Protein AF-A0A958NWR3-F1 (afdb_monomer)

Solvent-accessible surface area (backbone atoms only — not comparable to full-atom values): 23600 Å² total; per-residue (Å²): 132,87,83,88,80,84,81,76,83,72,80,76,76,75,81,77,78,68,88,68,76,70,33,17,61,54,52,71,57,28,65,71,40,52,54,27,67,46,51,58,37,53,51,70,41,42,31,50,51,59,50,69,24,76,63,33,73,40,30,45,50,42,24,41,32,89,79,53,22,19,33,85,29,42,40,21,24,54,24,17,45,40,64,42,31,60,53,86,49,77,94,71,66,61,53,59,27,69,35,42,43,94,68,32,70,53,62,70,44,73,84,50,77,84,64,96,60,71,46,79,74,46,61,34,92,55,89,77,64,63,63,69,64,56,43,78,78,87,54,70,58,65,77,40,57,32,93,44,73,69,58,34,57,59,35,37,30,65,78,21,31,75,50,52,43,46,75,40,45,64,47,70,40,36,39,34,32,38,37,33,39,38,37,76,98,48,78,71,31,55,22,46,41,28,39,34,44,37,41,36,39,25,92,43,60,75,36,38,37,41,38,41,26,41,33,20,34,39,51,65,91,47,60,53,73,69,41,14,75,69,67,38,73,43,78,50,29,42,32,43,34,42,40,73,37,71,29,28,20,33,41,36,41,36,34,30,49,79,83,63,61,82,84,61,91,56,51,80,38,67,65,30,46,58,68,62,64,41,93,80,54,43,34,31,33,42,33,43,34,35,15,53,53,50,59,30,42,36,41,30,43,37,37,53,30,99,43,92,91,40,48,53,35,31,41,40,32,41,34,45,31,38,54,41,49,93,69,35,34,36,41,38,38,19,42,38,42,36,34,29,71,43,99,85,71,46,71,35,42,37,41,36,42,23,44,32,43,36,39,46,58,94,52,37,38,43,36,38,37,43,36,38,40,37,34,38,82,47,97,94,41,67,35,55,39,45,31,44,37,38,39,41,34,37,50,82,54,78,40,27,28,42,37,40,36,41,33,42,28,67,14,13,70,86,34,43,67,34,29,24,40,38,41,34,42,39,42,37,32,22,47,37,54,30,32,38,42,36,41,32,42,38,39,38,40,35,24,49,68,89,48,75,48,77,49,43,33,43,37,38,39,38,40,45,25,50

Foldseek 3Di:
DDDDDDDDPPPPPDPPPPPDQAFAAAQACLLVQLLFPCLQWPQLQAAAPLQQGQPLSPSCQQQVPQPHHNSVALSNRSNLLEAAAQDDDVVSVRDYHFDANVPAPLVVCVVDDQDPDADATHGDPDNCPPVVSRDDDPDCRHVHHDPDPVSSRSRHHCSISLNVQLVPQKDKWKKWKWKWWDWPPDDIFTAGAKMKIKMWGHPPSQFKIWIWIKMFGDDRVDHDHCNSVVVDIDTAWTWMKGFSGTQRKIKIFAKHDDDFADDDPPCLPLVNLQLVVGSPDIFGWIKMWGRSPDWIKMKIFTAADPDPVHFGKTDMKIKTWTDDSVQSKIKIWIWDWIWGQDPVRDTKIKIKIKIKMWGDDPQKTKIKIKMWIWTGPDVPDILTKIKIKMWIWGCPHRQKTWIWIWMKMCAFSNSAHWIKIKIKTDMWGRHHSFKIKTKIWIWMWGTHPNDIDIMTIIMIMIMGMD

Mean predicted aligned error: 8.45 Å

Sequence (466 aa):
MRLAGAGWFRIVLFPCLLWVAPVFSQPWLANHQAQNCAACHSPSRLNLPAAKRRCTLSCQGCHVNPNGGGLRSRYGVWNQQRWQRSFALDALHHKKAPAPAGKQSYLNAAKGKPKSKPVPLVETDELEPTLSEYNKYSDDAWKSTALNYAEFKTHMSDVDPYHEERAMPIQAGGDFRYFIIAQDGQPTHAWFMGADLGVRVRPTPEMLSLVFESRFLNQPTNTSPLAVFTSEARVRSAYVLVDDLPYNTHVMYGLYRPMFGLYHPDHTALGQVLSGLTQRSVFHAIGIGSAPNVPFLNAHLIFPGPTTSADQSSGFVINLGGRWVTAGISLLISYWSTTTPDALAANLQRKMLSVSIGTEIDRLIFNSELLRFEKEFQPGNFDRGTVWSNRVKYRFWREQYLVLNHAFSNTARNGKAGSSNEFMLGAMGYLLPGTQAELLYVRRYNLVGSTPSTESGIQFQTHIYF

Structure (mmCIF, N/CA/C/O backbone):
data_AF-A0A958NWR3-F1
#
_entry.id   AF-A0A958NWR3-F1
#
loop_
_atom_site.group_PDB
_atom_site.id
_atom_site.type_symbol
_atom_site.label_atom_id
_atom_site.label_alt_id
_atom_site.label_comp_id
_atom_site.label_asym_id
_atom_site.label_entity_id
_atom_site.label_seq_id
_atom_site.pdbx_PDB_ins_code
_atom_site.Cartn_x
_atom_site.Cartn_y
_atom_site.Cartn_z
_atom_site.occupancy
_atom_site.B_iso_or_equiv
_atom_site.auth_seq_id
_atom_site.auth_comp_id
_atom_site.auth_asym_id
_atom_site.auth_atom_id
_atom_site.pdbx_PDB_model_num
ATOM 1 N N . MET A 1 1 ? 8.979 -70.261 4.106 1.00 38.44 1 MET A N 1
ATOM 2 C CA . MET A 1 1 ? 9.820 -69.053 3.926 1.00 38.44 1 MET A CA 1
ATOM 3 C C . MET A 1 1 ? 8.925 -67.995 3.278 1.00 38.44 1 MET A C 1
ATOM 5 O O . MET A 1 1 ? 8.516 -68.236 2.158 1.00 38.44 1 MET A O 1
ATOM 9 N N . ARG A 1 2 ? 8.307 -67.012 3.965 1.00 34.12 2 ARG A N 1
ATOM 10 C CA . ARG A 1 2 ? 8.864 -65.818 4.661 1.00 34.12 2 ARG A CA 1
ATOM 11 C C . ARG A 1 2 ? 9.893 -65.113 3.752 1.00 34.12 2 ARG A C 1
ATOM 13 O O . ARG A 1 2 ? 10.891 -65.747 3.458 1.00 34.12 2 ARG A O 1
ATOM 20 N N . LEU A 1 3 ? 9.712 -63.887 3.245 1.00 30.81 3 LEU A N 1
ATOM 21 C CA . LEU A 1 3 ? 9.066 -62.687 3.802 1.00 30.81 3 LEU A CA 1
ATOM 22 C C . LEU A 1 3 ? 8.396 -61.806 2.729 1.00 30.81 3 LEU A C 1
ATOM 24 O O . LEU A 1 3 ? 8.922 -61.617 1.638 1.00 30.81 3 LEU A O 1
ATOM 28 N N . ALA A 1 4 ? 7.265 -61.224 3.125 1.00 38.69 4 ALA A N 1
ATOM 29 C CA . ALA A 1 4 ? 6.618 -60.068 2.520 1.00 38.69 4 ALA A CA 1
ATOM 30 C C . ALA A 1 4 ? 7.361 -58.768 2.884 1.00 38.69 4 ALA A C 1
ATOM 32 O O . ALA A 1 4 ? 7.937 -58.667 3.966 1.00 38.69 4 ALA A O 1
ATOM 33 N N . GLY A 1 5 ? 7.288 -57.760 2.012 1.00 28.69 5 GLY A N 1
ATOM 34 C CA . GLY A 1 5 ? 7.865 -56.434 2.239 1.00 28.69 5 GLY A CA 1
ATOM 35 C C . GLY A 1 5 ? 7.228 -55.373 1.346 1.00 28.69 5 GLY A C 1
ATOM 36 O O . GLY A 1 5 ? 7.899 -54.775 0.514 1.00 28.69 5 GLY A O 1
ATOM 37 N N . ALA A 1 6 ? 5.917 -55.162 1.488 1.00 35.53 6 ALA A N 1
ATOM 38 C CA . ALA A 1 6 ? 5.233 -54.011 0.909 1.00 35.53 6 ALA A CA 1
ATOM 39 C C . ALA A 1 6 ? 5.612 -52.759 1.717 1.00 35.53 6 ALA A C 1
ATOM 41 O O . ALA A 1 6 ? 5.149 -52.568 2.842 1.00 35.53 6 ALA A O 1
ATOM 42 N N . GLY A 1 7 ? 6.483 -51.923 1.153 1.00 29.02 7 GLY A N 1
ATOM 43 C CA . GLY A 1 7 ? 6.840 -50.619 1.705 1.00 29.02 7 GLY A CA 1
ATOM 44 C C . GLY A 1 7 ? 5.692 -49.629 1.533 1.00 29.02 7 GLY A C 1
ATOM 45 O O . GLY A 1 7 ? 5.569 -48.976 0.502 1.00 29.02 7 GLY A O 1
ATOM 46 N N . TRP A 1 8 ? 4.845 -49.520 2.552 1.00 30.33 8 TRP A N 1
ATOM 47 C CA . TRP A 1 8 ? 3.879 -48.437 2.683 1.00 30.33 8 TRP A CA 1
ATOM 48 C C . TRP A 1 8 ? 4.630 -47.156 3.060 1.00 30.33 8 TRP A C 1
ATOM 50 O O . TRP A 1 8 ? 4.983 -46.957 4.222 1.00 30.33 8 TRP A O 1
ATOM 60 N N . PHE A 1 9 ? 4.850 -46.265 2.093 1.00 29.66 9 PHE A N 1
ATOM 61 C CA . PHE A 1 9 ? 5.202 -44.871 2.365 1.00 29.66 9 PHE A CA 1
ATOM 62 C C . PHE A 1 9 ? 3.987 -44.176 2.996 1.00 29.66 9 PHE A C 1
ATOM 64 O O . PHE A 1 9 ? 3.163 -43.559 2.324 1.00 29.66 9 PHE A O 1
ATOM 71 N N . ARG A 1 10 ? 3.847 -44.300 4.318 1.00 30.84 10 ARG A N 1
ATOM 72 C CA . ARG A 1 10 ? 2.996 -43.405 5.102 1.00 30.84 10 ARG A CA 1
ATOM 73 C C . ARG A 1 10 ? 3.740 -42.084 5.241 1.00 30.84 10 ARG A C 1
ATOM 75 O O . ARG A 1 10 ? 4.597 -41.937 6.107 1.00 30.84 10 ARG A O 1
ATOM 82 N N . ILE A 1 11 ? 3.401 -41.126 4.383 1.00 34.62 11 ILE A N 1
ATOM 83 C CA . ILE A 1 11 ? 3.633 -39.708 4.658 1.00 34.62 11 ILE A CA 1
ATOM 84 C C . ILE A 1 11 ? 2.812 -39.393 5.908 1.00 34.62 11 ILE A C 1
ATOM 86 O O . ILE A 1 11 ? 1.599 -39.201 5.850 1.00 34.62 11 ILE A O 1
ATOM 90 N N . VAL A 1 12 ? 3.470 -39.413 7.063 1.00 30.55 12 VAL A N 1
ATOM 91 C CA . VAL A 1 12 ? 2.935 -38.834 8.291 1.00 30.55 12 VAL A CA 1
ATOM 92 C C . VAL A 1 12 ? 3.019 -37.323 8.100 1.00 30.55 12 VAL A C 1
ATOM 94 O O . VAL A 1 12 ? 4.023 -36.687 8.410 1.00 30.55 12 VAL A O 1
ATOM 97 N N . LEU A 1 13 ? 1.967 -36.761 7.505 1.00 29.70 13 LEU A N 1
ATOM 98 C CA . LEU A 1 13 ? 1.658 -35.341 7.582 1.00 29.70 13 LEU A CA 1
ATOM 99 C C . LEU A 1 13 ? 1.435 -35.026 9.060 1.00 29.70 13 LEU A C 1
ATOM 101 O O . LEU A 1 13 ? 0.413 -35.379 9.643 1.00 29.70 13 LEU A O 1
ATOM 105 N N . PHE A 1 14 ? 2.452 -34.430 9.668 1.00 30.41 14 PHE A N 1
ATOM 106 C CA . PHE A 1 14 ? 2.415 -33.886 11.015 1.00 30.41 14 PHE A CA 1
ATOM 107 C C . PHE A 1 14 ? 1.238 -32.900 11.112 1.00 30.41 14 PHE A C 1
ATOM 109 O O . PHE A 1 14 ? 1.262 -31.874 10.425 1.00 30.41 14 PHE A O 1
ATOM 116 N N . PRO A 1 15 ? 0.213 -33.143 11.948 1.00 35.31 15 PRO A N 1
ATOM 117 C CA . PRO A 1 15 ? -0.761 -32.123 12.264 1.00 35.31 15 PRO A CA 1
ATOM 118 C C . PRO A 1 15 ? -0.140 -31.266 13.366 1.00 35.31 15 PRO A C 1
ATOM 120 O O . PRO A 1 15 ? -0.477 -31.388 14.541 1.00 35.31 15 PRO A O 1
ATOM 123 N N . CYS A 1 16 ? 0.783 -30.377 12.995 1.00 30.05 16 CYS A N 1
ATOM 124 C CA . CYS A 1 16 ? 1.008 -29.179 13.795 1.00 30.05 16 CYS A CA 1
ATOM 125 C C . CYS A 1 16 ? -0.217 -28.281 13.600 1.00 30.05 16 CYS A C 1
ATOM 127 O O . CYS A 1 16 ? -0.194 -27.308 12.850 1.00 30.05 16 CYS A O 1
ATOM 129 N N . LEU A 1 17 ? -1.298 -28.653 14.289 1.00 30.58 17 LEU A N 1
ATOM 130 C CA . LEU A 1 17 ? -2.378 -27.781 14.731 1.00 30.58 17 LEU A CA 1
ATOM 131 C C . LEU A 1 17 ? -1.769 -26.728 15.666 1.00 30.58 17 LEU A C 1
ATOM 133 O O . LEU A 1 17 ? -1.988 -26.722 16.875 1.00 30.58 17 LEU A O 1
ATOM 137 N N . LEU A 1 18 ? -0.954 -25.841 15.099 1.00 29.98 18 LEU A N 1
ATOM 138 C CA . LEU A 1 18 ? -0.707 -24.550 15.699 1.00 29.98 18 LEU A CA 1
ATOM 139 C C . LEU A 1 18 ? -2.024 -23.795 15.564 1.00 29.98 18 LEU A C 1
ATOM 141 O O . LEU A 1 18 ? -2.471 -23.472 14.464 1.00 29.98 18 LEU A O 1
ATOM 145 N N . TRP A 1 19 ? -2.658 -23.560 16.705 1.00 29.94 19 TRP A N 1
ATOM 146 C CA . TRP A 1 19 ? -3.703 -22.565 16.881 1.00 29.94 19 TRP A CA 1
ATOM 147 C C . TRP A 1 19 ? -3.104 -21.179 16.603 1.00 29.94 19 TRP A C 1
ATOM 149 O O . TRP A 1 19 ? -2.808 -20.411 17.515 1.00 29.94 19 TRP A O 1
ATOM 159 N N . VAL A 1 20 ? -2.849 -20.876 15.332 1.00 29.12 20 VAL A N 1
ATOM 160 C CA . VAL A 1 20 ? -2.455 -19.542 14.888 1.00 29.12 20 VAL A CA 1
ATOM 161 C C . VAL A 1 20 ? -3.750 -18.832 14.538 1.00 29.12 20 VAL A C 1
ATOM 163 O O . VAL A 1 20 ? -4.404 -19.154 13.547 1.00 29.12 20 VAL A O 1
ATOM 166 N N . ALA A 1 21 ? -4.175 -17.919 15.410 1.00 31.14 21 ALA A N 1
ATOM 167 C CA . ALA A 1 21 ? -5.305 -17.052 15.120 1.00 31.14 21 ALA A CA 1
ATOM 168 C C . ALA A 1 21 ? -5.031 -16.313 13.796 1.00 31.14 21 ALA A C 1
ATOM 170 O O . ALA A 1 21 ? -3.956 -15.731 13.653 1.00 31.14 21 ALA A O 1
ATOM 171 N N . PRO A 1 22 ? -5.966 -16.317 12.834 1.00 31.69 22 PRO A N 1
ATOM 172 C CA . PRO A 1 22 ? -5.733 -15.678 11.555 1.00 31.69 22 PRO A CA 1
ATOM 173 C C . PRO A 1 22 ? -5.806 -14.142 11.661 1.00 31.69 22 PRO A C 1
ATOM 175 O O . PRO A 1 22 ? -6.848 -13.609 12.064 1.00 31.69 22 PRO A O 1
ATOM 178 N N . VAL A 1 23 ? -4.747 -13.403 11.289 1.00 32.88 23 VAL A N 1
ATOM 179 C CA . VAL A 1 23 ? -4.708 -11.924 11.370 1.00 32.88 23 VAL A CA 1
ATOM 180 C C . VAL A 1 23 ? -4.111 -11.195 10.122 1.00 32.88 23 VAL A C 1
ATOM 182 O O . VAL A 1 23 ? -2.908 -11.151 9.999 1.00 32.88 23 VAL A O 1
ATOM 185 N N . PHE A 1 24 ? -4.933 -10.555 9.245 1.00 43.50 24 PHE A N 1
ATOM 186 C CA . PHE A 1 24 ? -4.666 -10.198 7.809 1.00 43.50 24 PHE A CA 1
ATOM 187 C C . PHE A 1 24 ? -5.297 -8.881 7.121 1.00 43.50 24 PHE A C 1
ATOM 189 O O . PHE A 1 24 ? -6.490 -8.717 7.192 1.00 43.50 24 PHE A O 1
ATOM 196 N N . SER A 1 25 ? -4.640 -7.889 6.435 1.00 29.73 25 SER A N 1
ATOM 197 C CA . SER A 1 25 ? -5.145 -6.629 5.798 1.00 29.73 25 SER A CA 1
ATOM 198 C C . SER A 1 25 ? -4.385 -6.244 4.518 1.00 29.73 25 SER A C 1
ATOM 200 O O . SER A 1 25 ? -3.211 -6.563 4.329 1.00 29.73 25 SER A O 1
ATOM 202 N N . GLN A 1 26 ? -5.053 -5.431 3.688 1.00 32.38 26 GLN A N 1
ATOM 203 C CA . GLN A 1 26 ? -4.567 -4.934 2.402 1.00 32.38 26 GLN A CA 1
ATOM 204 C C . GLN A 1 26 ? -4.807 -3.438 2.192 1.00 32.38 26 GLN A C 1
ATOM 206 O O . GLN A 1 26 ? -5.756 -2.883 2.745 1.00 32.38 26 GLN A O 1
ATOM 211 N N . PRO A 1 27 ? -4.022 -2.803 1.307 1.00 32.88 27 PRO A N 1
ATOM 212 C CA . PRO A 1 27 ? -4.033 -1.360 1.156 1.00 32.88 27 PRO A CA 1
ATOM 213 C C . PRO A 1 27 ? -5.322 -0.732 0.587 1.00 32.88 27 PRO A C 1
ATOM 215 O O . PRO A 1 27 ? -5.563 0.452 0.777 1.00 32.88 27 PRO A O 1
ATOM 218 N N . TRP A 1 28 ? -6.186 -1.481 -0.100 1.00 39.97 28 TRP A N 1
ATOM 219 C CA . TRP A 1 28 ? -7.248 -0.873 -0.922 1.00 39.97 28 TRP A CA 1
ATOM 220 C C . TRP A 1 28 ? -8.672 -1.038 -0.388 1.00 39.97 28 TRP A C 1
ATOM 222 O O . TRP A 1 28 ? -9.561 -0.328 -0.852 1.00 39.97 28 TRP A O 1
ATOM 232 N N . LEU A 1 29 ? -8.880 -1.883 0.629 1.00 39.09 29 LEU A N 1
ATOM 233 C CA . LEU A 1 29 ? -10.119 -1.847 1.422 1.00 39.09 29 LEU A CA 1
ATOM 234 C C . LEU A 1 29 ? -10.223 -0.588 2.289 1.00 39.09 29 LEU A C 1
ATOM 236 O O . LEU A 1 29 ? -11.296 -0.241 2.762 1.00 39.09 29 LEU A O 1
ATOM 240 N N . ALA A 1 30 ? -9.109 0.132 2.414 1.00 40.75 30 ALA A N 1
ATOM 241 C CA . ALA A 1 30 ? -9.006 1.470 2.955 1.00 40.75 30 ALA A CA 1
ATOM 242 C C . ALA A 1 30 ? -10.119 2.414 2.483 1.00 40.75 30 ALA A C 1
ATOM 244 O O . ALA A 1 30 ? -10.694 3.121 3.302 1.00 40.75 30 ALA A O 1
ATOM 245 N N . ASN A 1 31 ? -10.427 2.467 1.183 1.00 41.03 31 ASN A N 1
ATOM 246 C CA . ASN A 1 31 ? -11.451 3.391 0.691 1.00 41.03 31 ASN A CA 1
ATOM 247 C C . ASN A 1 31 ? -12.845 2.933 1.125 1.00 41.03 31 ASN A C 1
ATOM 249 O O . ASN A 1 31 ? -13.503 3.708 1.804 1.00 41.03 31 ASN A O 1
ATOM 253 N N . HIS A 1 32 ? -13.179 1.657 0.950 1.00 52.53 32 HIS A N 1
ATOM 254 C CA . HIS A 1 32 ? -14.440 1.093 1.433 1.00 52.53 32 HIS A CA 1
ATOM 255 C C . HIS A 1 32 ? -14.669 1.298 2.937 1.00 52.53 32 HIS A C 1
ATOM 257 O O . HIS A 1 32 ? -15.657 1.880 3.384 1.00 52.53 32 HIS A O 1
ATOM 263 N N . GLN A 1 33 ? -13.705 0.876 3.749 1.00 53.38 33 GLN A N 1
ATOM 264 C CA . GLN A 1 33 ? -13.892 0.795 5.193 1.00 53.38 33 GLN A CA 1
ATOM 265 C C . GLN A 1 33 ? -13.609 2.103 5.923 1.00 53.38 33 GLN A C 1
ATOM 267 O O . GLN A 1 33 ? -14.229 2.331 6.954 1.00 53.38 33 GLN A O 1
ATOM 272 N N . ALA A 1 34 ? -12.795 3.032 5.399 1.00 45.84 34 ALA A N 1
ATOM 273 C CA . ALA A 1 34 ? -12.720 4.357 6.036 1.00 45.84 34 ALA A CA 1
ATOM 274 C C . ALA A 1 34 ? -13.900 5.277 5.740 1.00 45.84 34 ALA A C 1
ATOM 276 O O . ALA A 1 34 ? -13.913 6.387 6.269 1.00 45.84 34 ALA A O 1
ATOM 277 N N . GLN A 1 35 ? -14.891 4.860 4.944 1.00 42.62 35 GLN A N 1
ATOM 278 C CA . GLN A 1 35 ? -16.188 5.542 4.977 1.00 42.62 35 GLN A CA 1
ATOM 279 C C . GLN A 1 35 ? -16.900 5.320 6.320 1.00 42.62 35 GLN A C 1
ATOM 281 O O . GLN A 1 35 ? -17.675 6.166 6.762 1.00 42.62 35 GLN A O 1
ATOM 286 N N . ASN A 1 36 ? -16.558 4.229 7.010 1.00 51.97 36 ASN A N 1
ATOM 287 C CA . ASN A 1 36 ? -17.195 3.788 8.232 1.00 51.97 36 ASN A CA 1
ATOM 288 C C . ASN A 1 36 ? -16.192 3.781 9.398 1.00 51.97 36 ASN A C 1
ATOM 290 O O . ASN A 1 36 ? -15.432 2.835 9.592 1.00 51.97 36 ASN A O 1
ATOM 294 N N . CYS A 1 37 ? -16.213 4.815 10.244 1.00 54.06 37 CYS A N 1
ATOM 295 C CA . CYS A 1 37 ? -15.375 4.844 11.449 1.00 54.06 37 CYS A CA 1
ATOM 296 C C . CYS A 1 37 ? -15.604 3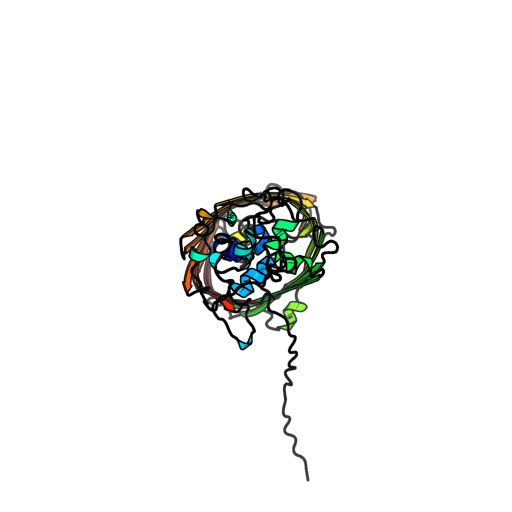.623 12.365 1.00 54.06 37 CYS A C 1
ATOM 298 O O . CYS A 1 37 ? -14.667 3.210 13.045 1.00 54.06 37 CYS A O 1
ATOM 300 N N . ALA A 1 38 ? -16.806 3.028 12.358 1.00 49.84 38 ALA A N 1
ATOM 301 C CA . ALA A 1 38 ? -17.135 1.808 13.101 1.00 49.84 38 ALA A CA 1
ATOM 302 C C . ALA A 1 38 ? -16.629 0.517 12.424 1.00 49.84 38 ALA A C 1
ATOM 304 O O . ALA A 1 38 ? -16.615 -0.542 13.047 1.00 49.84 38 ALA A O 1
ATOM 305 N N . ALA A 1 39 ? -16.170 0.576 11.169 1.00 50.22 39 ALA A N 1
ATOM 306 C CA . ALA A 1 39 ? -15.422 -0.531 10.574 1.00 50.22 39 ALA A CA 1
ATOM 307 C C . ALA A 1 39 ? -14.006 -0.622 11.172 1.00 50.22 39 ALA A C 1
ATOM 309 O O . ALA A 1 39 ? -13.471 -1.714 11.368 1.00 50.22 39 ALA A O 1
ATOM 310 N N . CYS A 1 40 ? -13.432 0.528 11.544 1.00 59.19 40 CYS A N 1
ATOM 311 C CA . CYS A 1 40 ? -12.082 0.631 12.098 1.00 59.19 40 CYS A CA 1
ATOM 312 C C . CYS A 1 40 ? -12.034 0.734 13.634 1.00 59.19 40 CYS A C 1
ATOM 314 O O . CYS A 1 40 ? -10.956 0.616 14.210 1.00 59.19 40 CYS A O 1
ATOM 316 N N . HIS A 1 41 ? -13.155 0.962 14.317 1.00 67.38 41 HIS A N 1
ATOM 317 C CA . HIS A 1 41 ? -13.251 1.095 15.779 1.00 67.38 41 HIS A CA 1
ATOM 318 C C . HIS A 1 41 ? -14.481 0.348 16.303 1.00 67.38 41 HIS A C 1
ATOM 320 O O . HIS A 1 41 ? -15.348 -0.013 15.511 1.00 67.38 41 HIS A O 1
ATOM 326 N N . SER A 1 42 ? -14.597 0.130 17.619 1.00 65.56 42 SER A N 1
ATOM 327 C CA . SER A 1 42 ? -15.910 -0.236 18.166 1.00 65.56 42 SER A CA 1
ATOM 328 C C . SER A 1 42 ? -16.942 0.828 17.749 1.00 65.56 42 SER A C 1
ATOM 330 O O . SER A 1 42 ? -16.617 2.028 17.738 1.00 65.56 42 SER A O 1
ATOM 332 N N . PRO A 1 43 ? -18.158 0.424 17.329 1.00 67.31 43 PRO A N 1
ATOM 333 C CA . PRO A 1 43 ? -19.215 1.381 17.035 1.00 67.31 43 PRO A CA 1
ATOM 334 C C . PRO A 1 43 ? -19.403 2.317 18.230 1.00 67.31 43 PRO A C 1
ATOM 336 O O . PRO A 1 43 ? -19.154 1.930 19.361 1.00 67.31 43 PRO A O 1
ATOM 339 N N . SER A 1 44 ? -19.815 3.562 18.006 1.00 63.53 44 SER A N 1
ATOM 340 C CA . SER A 1 44 ? -20.211 4.458 19.106 1.00 63.53 44 SER A CA 1
ATOM 341 C C . SER A 1 44 ? -19.128 4.880 20.114 1.00 63.53 44 SER A C 1
ATOM 343 O O . SER A 1 44 ? -19.446 5.480 21.144 1.00 63.53 44 SER A O 1
ATOM 345 N N . ARG A 1 45 ? -17.843 4.653 19.814 1.00 72.69 45 ARG A N 1
ATOM 346 C CA . ARG A 1 45 ? -16.735 5.260 20.565 1.00 72.69 45 ARG A CA 1
ATOM 347 C C . ARG A 1 45 ? -16.814 6.789 20.487 1.00 72.69 45 ARG A C 1
ATOM 349 O O . ARG A 1 45 ? -16.841 7.352 19.390 1.00 72.69 45 ARG A O 1
ATOM 356 N N . LEU A 1 46 ? -16.752 7.470 21.634 1.00 74.69 46 LEU A N 1
ATOM 357 C CA . LEU A 1 46 ? -16.619 8.929 21.658 1.00 74.69 46 LEU A CA 1
ATOM 358 C C . LEU A 1 46 ? -15.325 9.379 20.981 1.00 74.69 46 LEU A C 1
ATOM 360 O O . LEU A 1 46 ? -14.281 8.726 21.057 1.00 74.69 46 LEU A O 1
ATOM 364 N N . ASN A 1 47 ? -15.365 10.546 20.347 1.00 72.31 47 ASN A N 1
ATOM 365 C CA . ASN A 1 47 ? -14.151 11.140 19.816 1.00 72.31 47 ASN A CA 1
ATOM 366 C C . ASN A 1 47 ? -13.302 11.716 20.952 1.00 72.31 47 ASN A C 1
ATOM 368 O O . ASN A 1 47 ? -13.812 12.361 21.858 1.00 72.31 47 ASN A O 1
ATOM 372 N N . LEU A 1 48 ? -11.982 11.546 20.890 1.00 76.00 48 LEU A N 1
ATOM 373 C CA . LEU A 1 48 ? -11.078 12.373 21.693 1.00 76.00 48 LEU A CA 1
ATOM 374 C C . LEU A 1 48 ? -11.048 13.809 21.136 1.00 76.00 48 LEU A C 1
ATOM 376 O O . LEU A 1 48 ? -11.435 14.020 19.981 1.00 76.00 48 LEU A O 1
ATOM 380 N N . PRO A 1 49 ? -10.564 14.810 21.896 1.00 76.94 49 PRO A N 1
ATOM 381 C CA . PRO A 1 49 ? -10.236 16.120 21.336 1.00 76.94 49 PRO A CA 1
ATOM 382 C C . PRO A 1 49 ? -9.324 15.972 20.117 1.00 76.94 49 PRO A C 1
ATOM 384 O O . PRO A 1 49 ? -8.496 15.064 20.100 1.00 76.94 49 PRO A O 1
ATOM 387 N N . ALA A 1 50 ? -9.446 16.843 19.109 1.00 73.44 50 ALA A N 1
ATOM 388 C CA . ALA A 1 50 ? -8.752 16.688 17.822 1.00 73.44 50 ALA A CA 1
ATOM 389 C C . ALA A 1 50 ? -7.242 16.417 17.968 1.00 73.44 50 ALA A C 1
ATOM 391 O O . ALA A 1 50 ? -6.724 15.487 17.356 1.00 73.44 50 ALA A O 1
ATOM 392 N N . ALA A 1 51 ? -6.574 17.137 18.875 1.00 76.19 51 ALA A N 1
ATOM 393 C CA . ALA A 1 51 ? -5.155 16.959 19.188 1.00 76.19 51 ALA A CA 1
ATOM 394 C C . ALA A 1 51 ? -4.792 15.580 19.779 1.00 76.19 51 ALA A C 1
ATOM 396 O O . ALA A 1 51 ? -3.624 15.219 19.800 1.00 76.19 51 ALA A O 1
ATOM 397 N N . LYS A 1 52 ? -5.763 14.808 20.271 1.00 76.00 52 LYS A N 1
ATOM 398 C CA . LYS A 1 52 ? -5.588 13.472 20.863 1.00 76.00 52 LYS A CA 1
ATOM 399 C C . LYS A 1 52 ? -6.245 12.363 20.031 1.00 76.00 52 LYS A C 1
ATOM 401 O O . LYS A 1 52 ? -6.194 11.197 20.421 1.00 76.00 52 LYS A O 1
ATOM 406 N N . ARG A 1 53 ? -6.898 12.695 18.910 1.00 71.62 53 ARG A N 1
ATOM 407 C CA . ARG A 1 53 ? -7.497 11.695 18.014 1.00 71.62 53 ARG A CA 1
ATOM 408 C C . ARG A 1 53 ? -6.388 10.931 17.301 1.00 71.62 53 ARG A C 1
ATOM 410 O O . ARG A 1 53 ? -5.453 11.527 16.791 1.00 71.62 53 ARG A O 1
ATOM 417 N N . ARG A 1 54 ? -6.544 9.611 17.233 1.00 62.91 54 ARG A N 1
ATOM 418 C CA . ARG A 1 54 ? -5.630 8.695 16.527 1.00 62.91 54 ARG A CA 1
ATOM 419 C C . ARG A 1 54 ? -6.147 8.243 15.171 1.00 62.91 54 ARG A C 1
ATOM 421 O O . ARG A 1 54 ? -5.439 7.598 14.407 1.00 62.91 54 ARG A O 1
ATOM 428 N N . CYS A 1 55 ? -7.402 8.565 14.871 1.00 57.44 55 CYS A N 1
ATOM 429 C CA . CYS A 1 55 ? -7.962 8.286 13.566 1.00 57.44 55 CYS A CA 1
ATOM 430 C C . CYS A 1 55 ? -7.300 9.242 12.572 1.00 57.44 55 CYS A C 1
ATOM 432 O O . CYS A 1 55 ? -7.587 10.433 12.545 1.00 57.44 55 CYS A O 1
ATOM 434 N N . THR A 1 56 ? -6.363 8.736 11.779 1.00 42.50 56 THR A N 1
ATOM 435 C CA . THR A 1 56 ? -5.722 9.536 10.733 1.00 42.50 56 THR A CA 1
ATOM 436 C C . THR A 1 56 ? -6.713 9.854 9.604 1.00 42.50 56 THR A C 1
ATOM 438 O O . THR A 1 56 ? -6.415 10.703 8.768 1.00 42.50 56 THR A O 1
ATOM 441 N N . LEU A 1 57 ? -7.830 9.102 9.504 1.00 44.56 57 LEU A N 1
ATOM 442 C CA . LEU A 1 57 ? -8.671 8.895 8.303 1.00 44.56 57 LEU A CA 1
ATOM 443 C C . LEU A 1 57 ? -7.880 8.513 7.033 1.00 44.56 57 LEU A C 1
ATOM 445 O O . LEU A 1 57 ? -8.450 8.196 5.990 1.00 44.56 57 LEU A O 1
ATOM 449 N N . SER A 1 58 ? -6.555 8.472 7.131 1.00 39.12 58 SER A N 1
ATOM 450 C CA . SER A 1 58 ? -5.643 7.862 6.201 1.00 39.12 58 SER A CA 1
ATOM 451 C C . SER A 1 58 ? -5.618 6.386 6.547 1.00 39.12 58 SER A C 1
ATOM 453 O O . SER A 1 58 ? -4.756 5.888 7.272 1.00 39.12 58 SER A O 1
ATOM 455 N N . CYS A 1 59 ? -6.559 5.646 5.968 1.00 45.88 59 CYS A N 1
ATOM 456 C CA . CYS A 1 59 ? -6.390 4.207 5.875 1.00 45.88 59 CYS A CA 1
ATOM 457 C C . CYS A 1 59 ? -5.097 3.838 5.142 1.00 45.88 59 CYS A C 1
ATOM 459 O O . CYS A 1 59 ? -4.656 2.705 5.276 1.00 45.88 59 CYS A O 1
ATOM 461 N N . GLN A 1 60 ? -4.430 4.781 4.458 1.00 37.62 60 GLN A N 1
ATOM 462 C CA . GLN A 1 60 ? -3.050 4.561 4.071 1.00 37.62 60 GLN A CA 1
ATOM 463 C C . GLN A 1 60 ? -2.092 4.463 5.256 1.00 37.62 60 GLN A C 1
ATOM 465 O O . GLN A 1 60 ? -1.352 3.496 5.327 1.00 37.62 60 GLN A O 1
ATOM 470 N N . GLY A 1 61 ? -2.164 5.347 6.246 1.00 35.28 61 GLY A N 1
ATOM 471 C CA . GLY A 1 61 ? -1.389 5.222 7.484 1.00 35.28 61 GLY A CA 1
ATOM 472 C C . GLY A 1 61 ? -1.660 3.919 8.248 1.00 35.28 61 GLY A C 1
ATOM 473 O O . GLY A 1 61 ? -0.712 3.249 8.640 1.00 35.28 61 GLY A O 1
ATOM 474 N N . CYS A 1 62 ? -2.934 3.535 8.400 1.00 40.59 62 CYS A N 1
ATOM 475 C CA . CYS A 1 62 ? -3.332 2.381 9.220 1.00 40.59 62 CYS A CA 1
ATOM 476 C C . CYS A 1 62 ? -3.359 1.032 8.473 1.00 40.59 62 CYS A C 1
ATOM 478 O O . CYS A 1 62 ? -3.140 0.011 9.108 1.00 40.59 62 CYS A O 1
ATOM 480 N N . HIS A 1 63 ? -3.599 1.004 7.153 1.00 41.06 63 HIS A N 1
ATOM 481 C CA . HIS A 1 63 ? -3.749 -0.231 6.355 1.00 41.06 63 HIS A CA 1
ATOM 482 C C . HIS A 1 63 ? -2.781 -0.364 5.162 1.00 41.06 63 HIS A C 1
ATOM 484 O O . HIS A 1 63 ? -2.634 -1.467 4.633 1.00 41.06 63 HIS A O 1
ATOM 490 N N . VAL A 1 64 ? -2.134 0.720 4.705 1.00 36.75 64 VAL A N 1
ATOM 491 C CA . VAL A 1 64 ? -1.275 0.722 3.489 1.00 36.75 64 VAL A CA 1
ATOM 492 C C . VAL A 1 64 ? 0.185 0.983 3.806 1.00 36.75 64 VAL A C 1
ATOM 494 O O . VAL A 1 64 ? 1.035 0.601 3.007 1.00 36.75 64 VAL A O 1
ATOM 497 N 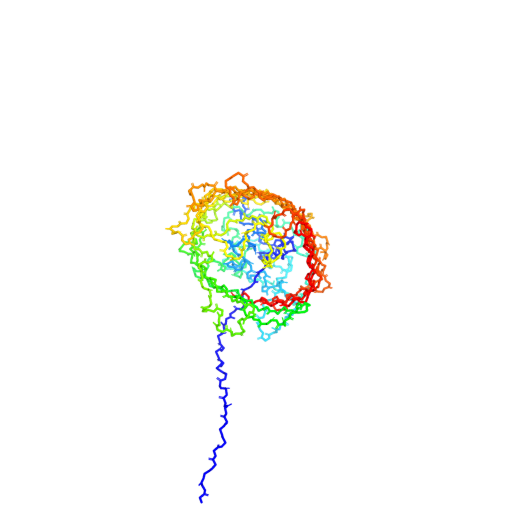N . ASN A 1 65 ? 0.489 1.635 4.930 1.00 37.72 65 ASN A N 1
ATOM 498 C CA . ASN A 1 65 ? 1.826 2.113 5.201 1.00 37.72 65 ASN A CA 1
ATOM 499 C C . ASN A 1 65 ? 2.732 0.881 5.230 1.00 37.72 65 ASN A C 1
ATOM 501 O O . ASN A 1 65 ? 2.550 0.030 6.113 1.00 37.72 65 ASN A O 1
ATOM 505 N N . PRO A 1 66 ? 3.696 0.770 4.293 1.00 34.16 66 PRO A N 1
ATOM 506 C CA . PRO A 1 66 ? 4.633 -0.344 4.276 1.00 34.16 66 PRO A CA 1
ATOM 507 C C . PRO A 1 66 ? 5.415 -0.458 5.591 1.00 34.16 66 PRO A C 1
ATOM 509 O O . PRO A 1 66 ? 6.004 -1.511 5.829 1.00 34.16 66 PRO A O 1
ATOM 512 N N . ASN A 1 67 ? 5.356 0.578 6.440 1.00 36.59 67 ASN A N 1
ATOM 513 C CA . ASN A 1 67 ? 6.051 0.705 7.710 1.00 36.59 67 ASN A CA 1
ATOM 514 C C . ASN A 1 67 ? 5.156 1.195 8.872 1.00 36.59 67 ASN A C 1
ATOM 516 O O . ASN A 1 67 ? 5.653 1.819 9.807 1.00 36.59 67 ASN A O 1
ATOM 520 N N . GLY A 1 68 ? 3.831 1.004 8.832 1.00 36.38 68 GLY A N 1
ATOM 521 C CA . GLY A 1 68 ? 2.981 1.702 9.814 1.00 36.38 68 GLY A CA 1
ATOM 522 C C . GLY A 1 68 ? 1.631 1.116 10.170 1.00 36.38 68 GLY A C 1
ATOM 523 O O . GLY A 1 68 ? 0.868 1.805 10.833 1.00 36.38 68 GLY A O 1
ATOM 524 N N . GLY A 1 69 ? 1.350 -0.141 9.830 1.00 44.50 69 GLY A N 1
ATOM 525 C CA . GLY A 1 69 ? 0.382 -0.856 10.661 1.00 44.50 69 GLY A CA 1
ATOM 526 C C . GLY A 1 69 ? -0.705 -1.651 9.98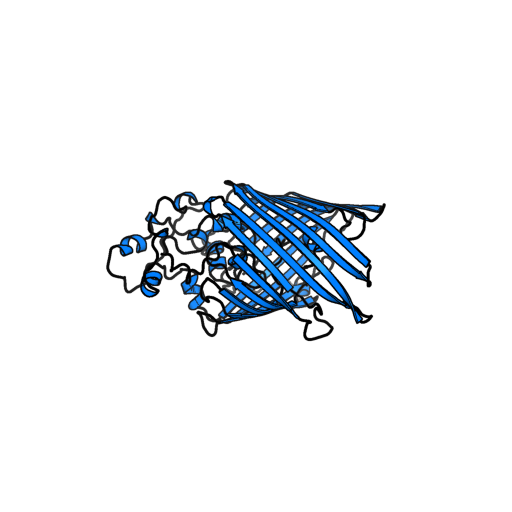1 1.00 44.50 69 GLY A C 1
ATOM 527 O O . GLY A 1 69 ? -1.522 -2.135 10.751 1.00 44.50 69 GLY A O 1
ATOM 528 N N . GLY A 1 70 ? -0.669 -1.853 8.652 1.00 53.28 70 GLY A N 1
ATOM 529 C CA . GLY A 1 70 ? -1.483 -2.831 7.901 1.00 53.28 70 GLY A CA 1
ATOM 530 C C . GLY A 1 70 ? -2.443 -3.650 8.771 1.00 53.28 70 GLY A C 1
ATOM 531 O O . GLY A 1 70 ? -3.470 -3.169 9.225 1.00 53.28 70 GLY A O 1
ATOM 532 N N . LEU A 1 71 ? -2.041 -4.875 9.079 1.00 50.38 71 LEU A N 1
ATOM 533 C CA . LEU A 1 71 ? -2.552 -5.668 10.219 1.00 50.38 71 LEU A CA 1
ATOM 534 C C . LEU A 1 71 ? -1.667 -5.712 11.408 1.00 50.38 71 LEU A C 1
ATOM 536 O O . LEU A 1 71 ? -1.939 -6.327 12.432 1.00 50.38 71 LEU A O 1
ATOM 540 N N . ARG A 1 72 ? -0.502 -5.158 11.173 1.00 59.31 72 ARG A N 1
ATOM 541 C CA . ARG A 1 72 ? 0.567 -5.129 12.124 1.00 59.31 72 ARG A CA 1
ATOM 542 C C . ARG A 1 72 ? 0.117 -4.270 13.317 1.00 59.31 72 ARG A C 1
ATOM 544 O O . ARG A 1 72 ? 0.754 -4.303 14.359 1.00 59.31 72 ARG A O 1
ATOM 551 N N . SER A 1 73 ? -0.992 -3.528 13.161 1.00 70.94 73 SER A N 1
ATOM 552 C CA . SER A 1 73 ? -1.839 -2.959 14.200 1.00 70.94 73 SER A CA 1
ATOM 553 C C . SER A 1 73 ? -3.133 -3.753 14.394 1.00 70.94 73 SER A C 1
ATOM 555 O O . SER A 1 73 ? -3.764 -4.201 13.434 1.00 70.94 73 SER A O 1
ATOM 557 N N . ARG A 1 74 ? -3.603 -3.814 15.646 1.00 79.38 74 ARG A N 1
ATOM 558 C CA . ARG A 1 74 ? -4.875 -4.459 16.015 1.00 79.38 74 ARG A CA 1
ATOM 559 C C . ARG A 1 74 ? -6.085 -3.882 15.286 1.00 79.38 74 ARG A C 1
ATOM 561 O O . ARG A 1 74 ? -7.055 -4.602 15.087 1.00 79.38 74 ARG A O 1
ATOM 568 N N . TYR A 1 75 ? -6.013 -2.639 14.813 1.00 77.38 75 TYR A N 1
ATOM 569 C CA . TYR A 1 75 ? -7.064 -2.031 13.994 1.00 77.38 75 TYR A CA 1
ATOM 570 C C . TYR A 1 75 ? -7.263 -2.745 12.655 1.00 77.38 75 TYR A C 1
ATOM 572 O O . TYR A 1 75 ? -8.399 -3.013 12.268 1.00 77.38 75 TYR A O 1
ATOM 580 N N . GLY A 1 76 ? -6.180 -3.101 11.959 1.00 74.06 76 GLY A N 1
ATOM 581 C CA . GLY A 1 76 ? -6.282 -3.879 10.725 1.00 74.06 76 GLY A CA 1
ATOM 582 C C . GLY A 1 76 ? -6.874 -5.261 10.964 1.00 74.06 76 GLY A C 1
ATOM 583 O O . GLY A 1 76 ? -7.747 -5.692 10.213 1.00 74.06 76 GLY A O 1
ATOM 584 N N . VAL A 1 77 ? -6.428 -5.913 12.042 1.00 77.69 77 VAL A N 1
ATOM 585 C CA . VAL A 1 77 ? -6.869 -7.254 12.459 1.00 77.69 77 VAL A CA 1
ATOM 586 C C . VAL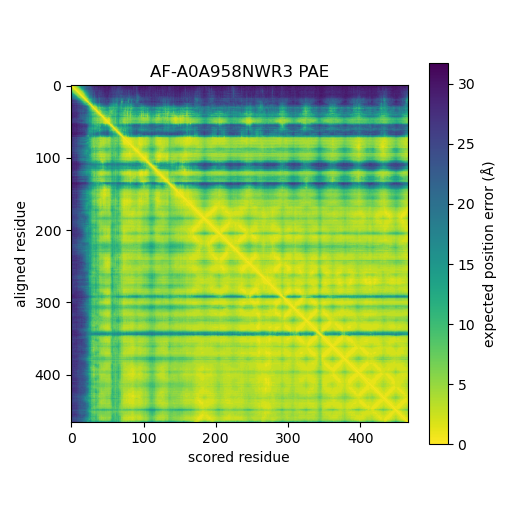 A 1 77 ? -8.358 -7.266 12.746 1.00 77.69 77 VAL A C 1
ATOM 588 O O . VAL A 1 77 ? -9.107 -8.078 12.211 1.00 77.69 77 VAL A O 1
ATOM 591 N N . TRP A 1 78 ? -8.780 -6.323 13.586 1.00 80.81 78 TRP A N 1
ATOM 592 C CA . TRP A 1 78 ? -10.160 -6.115 13.979 1.00 80.81 78 TRP A CA 1
ATOM 593 C C . TRP A 1 78 ? -11.070 -6.020 12.766 1.00 80.81 78 TRP A C 1
ATOM 595 O O . TRP A 1 78 ? -12.090 -6.707 12.673 1.00 80.81 78 TRP A O 1
ATOM 605 N N . ASN A 1 79 ? -10.659 -5.168 11.836 1.00 78.88 79 ASN A N 1
ATOM 606 C CA . ASN A 1 79 ? -11.417 -4.864 10.655 1.00 78.88 79 ASN A CA 1
ATOM 607 C C . ASN A 1 79 ? -11.520 -6.080 9.720 1.00 78.88 79 ASN A C 1
ATOM 609 O O . ASN A 1 79 ? -12.615 -6.428 9.281 1.00 78.88 79 ASN A O 1
ATOM 613 N N . GLN A 1 80 ? -10.427 -6.804 9.476 1.00 77.25 80 GLN A N 1
ATOM 614 C CA . GLN A 1 80 ? -10.506 -7.983 8.617 1.00 77.25 80 GLN A CA 1
ATOM 615 C C . GLN A 1 80 ? -11.288 -9.131 9.239 1.00 77.25 80 GLN A C 1
ATOM 617 O O . GLN A 1 80 ? -12.107 -9.746 8.555 1.00 77.25 80 GLN A O 1
ATOM 622 N N . GLN A 1 81 ? -11.082 -9.403 10.526 1.00 82.88 81 GLN A N 1
ATOM 623 C CA . GLN A 1 81 ? -11.791 -10.474 11.221 1.00 82.88 81 GLN A CA 1
ATOM 624 C C . GLN A 1 81 ? -13.306 -10.292 11.215 1.00 82.88 81 GLN A C 1
ATOM 626 O O . GLN A 1 81 ? -14.005 -11.271 11.450 1.00 82.88 81 GLN A O 1
ATOM 631 N N . ARG A 1 82 ? -13.813 -9.081 10.962 1.00 83.88 82 ARG A N 1
ATOM 632 C CA . ARG A 1 82 ? -15.242 -8.760 11.045 1.00 83.88 82 ARG A CA 1
ATOM 633 C C . ARG A 1 82 ? -15.874 -8.380 9.716 1.00 83.88 82 ARG A C 1
ATOM 635 O O . ARG A 1 82 ? -17.008 -8.777 9.472 1.00 83.88 82 ARG A O 1
ATOM 642 N N . TRP A 1 83 ? -15.140 -7.671 8.863 1.00 80.31 83 TRP A N 1
ATOM 643 C CA . TRP A 1 83 ? -15.683 -7.040 7.660 1.00 80.31 83 TRP A CA 1
ATOM 644 C C . TRP A 1 83 ? -15.062 -7.562 6.360 1.00 80.31 83 TRP A C 1
ATOM 646 O O . TRP A 1 83 ? -15.744 -7.626 5.348 1.00 80.31 83 TRP A O 1
ATOM 656 N N . GLN A 1 84 ? -13.784 -7.961 6.359 1.00 81.12 84 GLN A N 1
ATOM 657 C CA . GLN A 1 84 ? -13.054 -8.330 5.134 1.00 81.12 84 GLN A CA 1
ATOM 658 C C . GLN A 1 84 ? -13.141 -9.834 4.835 1.00 81.12 84 GLN A C 1
ATOM 660 O O . GLN A 1 84 ? -12.139 -10.554 4.871 1.00 81.12 84 GLN A O 1
ATOM 665 N N . ARG A 1 85 ? -14.350 -10.332 4.568 1.00 85.06 85 ARG A N 1
ATOM 666 C CA . ARG A 1 85 ? -14.582 -11.741 4.223 1.00 85.06 85 ARG A CA 1
ATOM 667 C C . ARG A 1 85 ? -15.836 -11.924 3.383 1.00 85.06 85 ARG A C 1
ATOM 669 O O . ARG A 1 85 ? -16.801 -11.178 3.505 1.00 85.06 85 ARG A O 1
ATOM 676 N N . SER A 1 86 ? -15.844 -12.989 2.598 1.00 87.31 86 SER A N 1
ATOM 677 C CA . SER A 1 86 ? -17.013 -13.420 1.832 1.00 87.31 86 SER A CA 1
ATOM 678 C C . SER A 1 86 ? -17.715 -14.590 2.505 1.00 87.31 86 SER A C 1
ATOM 680 O O . SER A 1 86 ? -18.930 -14.720 2.386 1.00 87.31 86 SER A O 1
ATOM 682 N N . PHE A 1 87 ? -16.975 -15.415 3.247 1.00 86.69 87 PHE A N 1
ATOM 683 C CA . PHE A 1 87 ? -17.497 -16.594 3.926 1.00 86.69 87 PHE A CA 1
ATOM 684 C C . PHE A 1 87 ? -17.268 -16.511 5.439 1.00 86.69 87 PHE A C 1
ATOM 686 O O . PHE A 1 87 ? -16.193 -16.126 5.910 1.00 86.69 87 PHE A O 1
ATOM 693 N N . ALA A 1 88 ? -18.285 -16.903 6.205 1.00 83.38 88 ALA A N 1
ATOM 694 C CA . ALA A 1 88 ? -18.173 -17.164 7.632 1.00 83.38 88 ALA A CA 1
ATOM 695 C C . ALA A 1 88 ? -18.323 -18.668 7.862 1.00 83.38 88 ALA A C 1
ATOM 697 O O . ALA A 1 88 ? -19.297 -19.259 7.406 1.00 83.38 88 ALA A O 1
ATOM 698 N N . LEU A 1 89 ? -17.334 -19.278 8.513 1.00 83.81 89 LEU A N 1
ATOM 699 C CA . LEU A 1 89 ? -17.344 -20.693 8.856 1.00 83.81 89 LEU A CA 1
ATOM 700 C C . LEU A 1 89 ? -17.267 -20.795 10.377 1.00 83.81 89 LEU A C 1
ATOM 702 O O . LEU A 1 89 ? -16.274 -20.364 10.966 1.00 83.81 89 LEU A O 1
ATOM 706 N N . ASP A 1 90 ? -18.288 -21.377 11.003 1.00 82.75 90 ASP A N 1
ATOM 707 C CA . ASP A 1 90 ? -18.346 -21.522 12.465 1.00 82.75 90 ASP A CA 1
ATOM 708 C C . ASP A 1 90 ? -17.167 -22.341 13.005 1.00 82.75 90 ASP A C 1
ATOM 710 O O . ASP A 1 90 ? -16.618 -22.024 14.058 1.00 82.75 90 ASP A O 1
ATOM 714 N N . ALA A 1 91 ? -16.706 -23.328 12.227 1.00 87.19 91 ALA A N 1
ATOM 715 C CA . ALA A 1 91 ? -15.549 -24.168 12.544 1.00 87.19 91 ALA A CA 1
ATOM 716 C C . ALA A 1 91 ? -14.231 -23.387 12.700 1.00 87.19 91 ALA A C 1
ATOM 718 O O . ALA A 1 91 ? -13.285 -23.892 13.296 1.00 87.19 91 ALA A O 1
ATOM 719 N N . LEU A 1 92 ? -14.155 -22.167 12.160 1.00 84.31 92 LEU A N 1
ATOM 720 C CA . LEU A 1 92 ? -12.984 -21.295 12.263 1.00 84.31 92 LEU A CA 1
ATOM 721 C C . LEU A 1 92 ? -13.158 -20.202 13.332 1.00 84.31 92 LEU A C 1
ATOM 723 O O . LEU A 1 92 ? -12.318 -19.308 13.425 1.00 84.31 92 LEU A O 1
ATOM 727 N N . HIS A 1 93 ? -14.243 -20.249 14.118 1.00 86.50 93 HIS A N 1
ATOM 728 C CA . HIS A 1 93 ? -14.555 -19.290 15.184 1.00 86.50 93 HIS A CA 1
ATOM 729 C C . HIS A 1 93 ? -14.418 -17.827 14.739 1.00 86.50 93 HIS A C 1
ATOM 731 O O . HIS A 1 93 ? -13.845 -16.977 15.424 1.00 86.50 93 HIS A O 1
ATOM 737 N N . HIS A 1 94 ? -14.926 -17.534 13.544 1.00 85.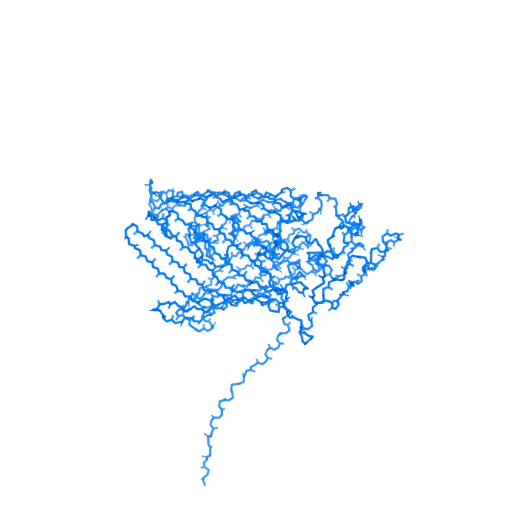44 94 HIS A N 1
ATOM 738 C CA . HIS A 1 94 ? -14.866 -16.199 12.974 1.00 85.44 94 HIS A CA 1
ATOM 739 C C . HIS A 1 94 ? -15.596 -15.179 13.860 1.00 85.44 94 HIS A C 1
ATOM 741 O O . HIS A 1 94 ? -16.756 -15.371 14.219 1.00 85.44 94 HIS A O 1
ATOM 747 N N . LYS A 1 95 ? -14.935 -14.053 14.163 1.00 89.25 95 LYS A N 1
ATOM 748 C CA . LYS A 1 95 ? -15.548 -12.959 14.933 1.00 89.25 95 LYS A CA 1
ATOM 749 C C . LYS A 1 95 ? -16.702 -12.346 14.143 1.00 89.25 95 LYS A C 1
ATOM 751 O O . LYS A 1 95 ? -16.539 -12.047 12.960 1.00 89.25 95 LYS A O 1
ATOM 756 N N . LYS A 1 96 ? -17.864 -12.147 14.755 1.00 89.69 96 LYS A N 1
ATOM 757 C CA . LYS A 1 96 ? -19.037 -11.592 14.063 1.00 89.69 96 LYS A CA 1
ATOM 758 C C . LYS A 1 96 ? -18.885 -10.086 13.836 1.00 89.69 96 LYS A C 1
ATOM 760 O O . LYS A 1 96 ? -18.031 -9.432 14.443 1.00 89.69 96 LYS A O 1
ATOM 765 N N . ALA A 1 97 ? -19.673 -9.540 12.911 1.00 86.88 97 ALA A N 1
ATOM 766 C CA . ALA A 1 97 ? -19.689 -8.097 12.709 1.00 86.88 97 ALA A CA 1
ATOM 767 C C . ALA A 1 97 ? -20.249 -7.415 13.975 1.00 86.88 97 ALA A C 1
ATOM 769 O O . ALA A 1 97 ? -21.137 -7.974 14.620 1.00 86.88 97 ALA A O 1
ATOM 770 N N . PRO A 1 98 ? -19.748 -6.235 14.375 1.00 87.31 98 PRO A N 1
ATOM 771 C CA . PRO A 1 98 ? -20.359 -5.457 15.447 1.00 87.31 98 PRO A CA 1
ATOM 772 C C . PRO A 1 98 ? -21.786 -5.085 15.049 1.00 87.31 98 PRO A C 1
ATOM 774 O O . PRO A 1 98 ? -22.001 -4.750 13.895 1.00 87.31 98 PRO A O 1
ATOM 777 N N . ALA A 1 99 ? -22.744 -5.083 15.970 1.00 87.06 99 ALA A N 1
ATOM 778 C CA . ALA A 1 99 ? -24.072 -4.539 15.706 1.00 87.06 99 ALA A CA 1
ATOM 779 C C . ALA A 1 99 ? -24.020 -3.002 15.516 1.00 87.06 99 ALA A C 1
ATOM 781 O O . ALA A 1 99 ? -23.105 -2.353 16.041 1.00 87.06 99 ALA A O 1
ATOM 782 N N . PRO A 1 100 ? -25.002 -2.388 14.828 1.00 82.38 100 PRO A N 1
ATOM 783 C CA . PRO A 1 100 ? -25.068 -0.937 14.664 1.00 82.38 100 PRO A CA 1
ATOM 784 C C . PRO A 1 100 ? -25.079 -0.179 15.992 1.00 82.38 100 PRO A C 1
ATOM 786 O O . PRO A 1 100 ? -25.508 -0.706 17.022 1.00 82.38 100 PRO A O 1
ATOM 789 N N . ALA A 1 101 ? -24.673 1.091 15.935 1.00 77.88 101 ALA A N 1
ATOM 790 C CA . ALA A 1 101 ? -24.561 2.002 17.072 1.00 77.88 101 ALA A CA 1
ATOM 791 C C . ALA A 1 101 ? -25.752 1.910 18.042 1.00 77.88 101 ALA A C 1
ATOM 793 O O . ALA A 1 101 ? -25.571 1.569 19.205 1.00 77.88 101 ALA A O 1
ATOM 794 N N . GLY A 1 102 ? -26.985 2.085 17.552 1.00 77.19 102 GLY A N 1
ATOM 795 C CA . GLY A 1 102 ? -28.197 2.068 18.384 1.00 77.19 102 GLY A CA 1
ATOM 796 C C . GLY A 1 102 ? -28.467 0.764 19.152 1.00 77.19 102 GLY A C 1
ATOM 797 O O . GLY A 1 102 ? -29.247 0.774 20.103 1.00 77.19 102 GLY A O 1
ATOM 798 N N . LYS A 1 103 ? -27.821 -0.353 18.787 1.00 84.12 103 LYS A N 1
ATOM 799 C CA . LYS A 1 103 ? -27.908 -1.636 19.509 1.00 84.12 103 LYS A CA 1
ATOM 800 C C . LYS A 1 103 ? -26.796 -1.806 20.555 1.00 84.12 103 LYS A C 1
ATOM 802 O O . LYS A 1 103 ? -26.845 -2.744 21.349 1.00 84.12 103 LYS A O 1
ATOM 807 N N . GLN A 1 104 ? -25.797 -0.923 20.584 1.00 84.50 104 GLN A N 1
ATOM 808 C CA . GLN A 1 104 ? -24.678 -1.005 21.518 1.00 84.50 104 GLN A CA 1
ATOM 809 C C . GLN A 1 104 ? -25.080 -0.518 22.912 1.00 84.50 104 GLN A C 1
ATOM 811 O O . GLN A 1 104 ? -25.411 0.645 23.139 1.00 84.50 104 GLN A O 1
ATOM 816 N N . SER A 1 105 ? -25.007 -1.411 23.896 1.00 76.12 105 SER A N 1
ATOM 817 C CA . SER A 1 105 ? -25.485 -1.139 25.260 1.00 76.12 105 SER A CA 1
ATOM 818 C C . SER A 1 105 ? -24.682 -0.064 26.013 1.00 76.12 105 SER A C 1
ATOM 820 O O . SER A 1 105 ? -25.194 0.538 26.962 1.00 76.12 105 SER A O 1
ATOM 822 N N . TYR A 1 106 ? -23.447 0.226 25.590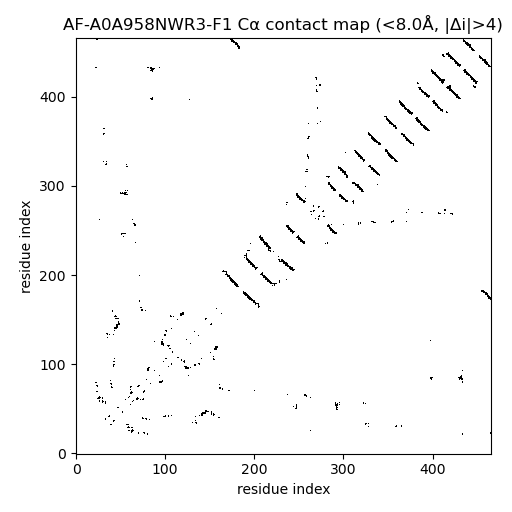 1.00 73.50 106 TYR A N 1
ATOM 823 C CA . TYR A 1 106 ? -22.615 1.291 26.161 1.00 73.50 106 TYR A CA 1
ATOM 824 C C . TYR A 1 106 ? -22.960 2.700 25.655 1.00 73.50 106 TYR A C 1
ATOM 826 O O . TYR A 1 106 ? -22.556 3.667 26.298 1.00 73.50 106 TYR A O 1
ATOM 834 N N . LEU A 1 107 ? -23.767 2.851 24.597 1.00 65.81 107 LEU A N 1
ATOM 835 C CA . LEU A 1 107 ? -24.353 4.154 24.248 1.00 65.81 107 LEU A CA 1
ATOM 836 C C . LEU A 1 107 ? -25.362 4.619 25.294 1.00 65.81 107 LEU A C 1
ATOM 838 O O . LEU A 1 107 ? -25.347 5.768 25.726 1.00 65.81 107 LEU A O 1
ATOM 842 N N . ASN A 1 108 ? -26.217 3.705 25.753 1.00 62.66 108 ASN A N 1
ATOM 843 C CA . ASN A 1 108 ? -27.247 4.019 26.743 1.00 62.66 108 ASN A CA 1
ATOM 844 C C . ASN A 1 108 ? -26.641 4.348 28.117 1.00 62.66 108 ASN A C 1
ATOM 846 O O . ASN A 1 108 ? -27.255 5.050 28.919 1.00 62.66 108 ASN A O 1
ATOM 850 N N . ALA A 1 109 ? -25.412 3.888 28.376 1.00 55.09 109 ALA A N 1
ATOM 851 C CA . ALA A 1 109 ? -24.660 4.214 29.582 1.00 55.09 109 ALA A CA 1
ATOM 852 C C . ALA A 1 109 ? -24.120 5.659 29.598 1.00 55.09 109 ALA A C 1
ATOM 854 O O . ALA A 1 109 ? -23.836 6.157 30.682 1.00 55.09 109 ALA A O 1
ATOM 855 N N . ALA A 1 110 ? -24.047 6.353 28.450 1.00 53.69 110 ALA A N 1
ATOM 856 C CA . ALA A 1 110 ? -23.603 7.753 28.357 1.00 53.69 110 ALA A CA 1
ATOM 857 C C . ALA A 1 110 ? -24.500 8.735 29.134 1.00 53.69 110 ALA A C 1
ATOM 859 O O . ALA A 1 110 ? -24.079 9.836 29.470 1.00 53.69 110 ALA A O 1
ATOM 860 N N . LYS A 1 111 ? -25.741 8.335 29.441 1.00 55.88 111 LYS A N 1
ATOM 861 C CA . LYS A 1 111 ? -26.680 9.120 30.256 1.00 55.88 111 LYS A CA 1
ATOM 862 C C . LYS A 1 111 ? -26.593 8.805 31.761 1.00 55.88 111 LYS A C 1
ATOM 864 O O . LYS A 1 111 ? -27.375 9.350 32.534 1.00 55.88 111 LYS A O 1
ATOM 869 N N . GLY A 1 112 ? -25.682 7.923 32.187 1.00 58.16 112 GLY A N 1
ATOM 870 C CA . GLY A 1 112 ? -25.536 7.464 33.573 1.00 58.16 112 GLY A CA 1
ATOM 871 C C . GLY A 1 112 ? -24.099 7.550 34.099 1.00 58.16 112 GLY A C 1
ATOM 872 O O . GLY A 1 112 ? -23.171 7.904 33.380 1.00 58.16 112 GLY A O 1
ATOM 873 N N . LYS A 1 113 ? -23.906 7.231 35.388 1.00 58.88 113 LYS A N 1
ATOM 874 C CA . LYS A 1 113 ? -22.572 7.205 36.014 1.00 58.88 113 LYS A CA 1
ATOM 875 C C . LYS A 1 113 ? -21.635 6.250 35.251 1.00 58.88 113 LYS A C 1
ATOM 877 O O . LYS A 1 113 ? -22.088 5.172 34.853 1.00 58.88 113 LYS A O 1
ATOM 882 N N . PRO A 1 114 ? -20.342 6.598 35.097 1.00 59.25 114 PRO A N 1
ATOM 883 C CA . PRO A 1 114 ? -19.369 5.751 34.415 1.00 59.25 114 PRO A CA 1
ATOM 884 C C . PRO A 1 114 ? -19.359 4.352 35.035 1.00 59.25 114 PRO A C 1
ATOM 886 O O . PRO A 1 114 ? -19.213 4.192 36.249 1.00 59.25 114 PRO A O 1
ATOM 889 N N . LYS A 1 115 ? -19.555 3.328 34.200 1.00 64.06 115 LYS A N 1
ATOM 890 C CA . LYS A 1 115 ? -19.496 1.932 34.642 1.00 64.06 115 LYS A CA 1
ATOM 891 C C . LYS A 1 115 ? -18.042 1.571 34.951 1.00 64.06 115 LYS A C 1
ATOM 893 O O . LYS A 1 115 ? -17.137 1.916 34.200 1.00 64.06 115 LYS A O 1
ATOM 898 N N . SER A 1 116 ? -17.824 0.844 36.045 1.00 63.53 116 SER A N 1
ATOM 899 C CA . SER A 1 116 ? -16.489 0.407 36.479 1.00 63.53 116 SER A CA 1
ATOM 900 C C . SER A 1 116 ? -15.917 -0.757 35.660 1.00 63.53 116 SER A C 1
ATOM 902 O O . SER A 1 116 ? -14.740 -1.075 35.809 1.00 63.53 116 SER A O 1
ATOM 904 N N . LYS A 1 117 ? -16.728 -1.399 34.808 1.00 72.19 117 LYS A N 1
ATOM 905 C CA . LYS A 1 117 ? -16.323 -2.534 33.969 1.00 72.19 117 LYS A CA 1
ATOM 906 C C . LYS A 1 117 ? -16.549 -2.229 32.482 1.00 72.19 117 LYS A C 1
ATOM 908 O O . LYS A 1 117 ? -17.576 -1.618 32.168 1.00 72.19 117 LYS A O 1
ATOM 913 N N . PRO A 1 118 ? -15.643 -2.678 31.589 1.00 69.56 118 PRO A N 1
ATOM 914 C CA . PRO A 1 118 ? -15.861 -2.643 30.147 1.00 69.56 118 PRO A CA 1
ATOM 915 C C . PRO A 1 118 ? -17.175 -3.333 29.783 1.00 69.56 118 PRO A C 1
ATOM 917 O O . PRO A 1 118 ? -17.544 -4.345 30.383 1.00 69.56 118 PRO A O 1
ATOM 920 N N . VAL A 1 119 ? -17.890 -2.768 28.818 1.00 79.44 119 VAL A N 1
ATOM 921 C CA . VAL A 1 119 ? -19.141 -3.342 28.320 1.00 79.44 119 VAL A CA 1
ATOM 922 C C . VAL A 1 119 ? -18.804 -4.240 27.127 1.00 79.44 119 VAL A C 1
ATOM 924 O O . VAL A 1 119 ? -18.047 -3.801 26.261 1.00 79.44 119 VAL A O 1
ATOM 927 N N . PRO A 1 120 ? -19.334 -5.474 27.054 1.00 87.06 120 PRO A N 1
ATOM 928 C CA . PRO A 1 120 ? -19.064 -6.353 25.924 1.00 87.06 120 PRO A CA 1
ATOM 929 C C . PRO A 1 120 ? -19.594 -5.742 24.624 1.00 87.06 120 PRO A C 1
ATOM 931 O O . PRO A 1 120 ? -20.633 -5.070 24.611 1.00 87.06 120 PRO A O 1
ATOM 934 N N . LEU A 1 121 ? -18.887 -5.997 23.523 1.00 88.50 121 LEU A N 1
ATOM 935 C CA . LEU A 1 121 ? -19.359 -5.610 22.201 1.00 88.50 121 LEU A CA 1
ATOM 936 C C . LEU A 1 121 ? -20.620 -6.404 21.839 1.00 88.50 121 LEU A C 1
ATOM 938 O O . LEU A 1 121 ? -20.618 -7.632 21.895 1.00 88.50 121 LEU A O 1
ATOM 942 N N . VAL A 1 122 ? -21.678 -5.710 21.417 1.00 89.88 122 VAL A N 1
ATOM 943 C CA . VAL A 1 122 ? -22.843 -6.370 20.819 1.00 89.88 122 VAL A CA 1
ATOM 944 C C . VAL A 1 122 ? -22.504 -6.692 19.368 1.00 89.88 122 VAL A C 1
ATOM 946 O O . VAL A 1 122 ? -22.134 -5.793 18.610 1.00 89.88 122 VAL A O 1
ATOM 949 N N . GLU A 1 123 ? -22.611 -7.959 18.983 1.00 91.38 123 GLU A N 1
ATOM 950 C CA . GLU A 1 123 ? -22.344 -8.446 17.625 1.00 91.38 123 GLU A CA 1
ATOM 951 C C . GLU A 1 123 ? -23.658 -8.805 16.902 1.00 91.38 123 GLU A C 1
ATOM 953 O O . GLU A 1 123 ? -24.699 -8.972 17.538 1.00 91.38 123 GLU A O 1
ATOM 958 N N . THR A 1 124 ? -23.623 -8.887 15.571 1.00 89.75 124 THR A N 1
ATOM 959 C CA . THR A 1 124 ? -24.753 -9.278 14.715 1.00 89.75 124 THR A CA 1
ATOM 960 C C . THR A 1 124 ? -24.429 -10.542 13.919 1.00 89.75 124 THR A C 1
ATOM 962 O O . THR A 1 124 ? -23.294 -10.737 13.483 1.00 89.75 124 THR A O 1
ATOM 965 N N . ASP A 1 125 ? -25.438 -11.391 13.713 1.00 87.94 125 ASP A N 1
ATOM 966 C CA . ASP A 1 125 ? -25.353 -12.581 12.852 1.00 87.94 125 ASP A CA 1
ATOM 967 C C . ASP A 1 125 ? -25.475 -12.242 11.358 1.00 87.94 125 ASP A C 1
ATOM 969 O O . ASP A 1 125 ? -25.255 -13.091 10.493 1.00 87.94 125 ASP A O 1
ATOM 973 N N . GLU A 1 126 ? -25.802 -10.989 11.036 1.00 85.19 126 GLU A N 1
ATOM 974 C CA . GLU A 1 126 ? -25.847 -10.506 9.662 1.00 85.19 126 GLU A CA 1
ATOM 975 C C . GLU A 1 126 ? -24.446 -10.526 9.037 1.00 85.19 126 GLU A C 1
ATOM 977 O O . GLU A 1 126 ? -23.511 -9.879 9.510 1.00 85.19 126 GLU A O 1
ATOM 982 N N . LEU A 1 127 ? -24.304 -11.271 7.938 1.00 73.69 127 LEU A N 1
ATOM 983 C CA . LEU A 1 127 ? -23.033 -11.404 7.217 1.00 73.69 127 LEU A CA 1
ATOM 984 C C . LEU A 1 127 ? -22.667 -10.160 6.400 1.00 73.69 127 LEU A C 1
ATOM 986 O O . LEU A 1 127 ? -21.491 -9.940 6.125 1.00 73.69 127 LEU A O 1
ATOM 990 N N . GLU A 1 128 ? -23.665 -9.377 5.999 1.00 75.12 128 GLU A N 1
ATOM 991 C CA . GLU A 1 128 ? -23.507 -8.142 5.230 1.00 75.12 128 GLU A CA 1
ATOM 992 C C . GLU A 1 128 ? -24.457 -7.089 5.812 1.00 75.12 128 GLU A C 1
ATOM 994 O O . GLU A 1 128 ? -25.483 -6.775 5.208 1.00 75.12 128 GLU A O 1
ATOM 999 N N . PRO A 1 129 ? -24.182 -6.604 7.035 1.00 76.25 129 PRO A N 1
ATOM 1000 C CA . PRO A 1 129 ? -25.060 -5.636 7.659 1.00 76.25 129 PRO A CA 1
ATOM 1001 C C . PRO A 1 129 ? -24.991 -4.327 6.862 1.00 76.25 129 PRO A C 1
ATOM 1003 O O . PRO A 1 129 ? -23.938 -3.948 6.333 1.00 76.25 129 PRO A O 1
ATOM 1006 N N . THR A 1 130 ? -26.123 -3.638 6.737 1.00 75.19 130 THR A N 1
ATOM 1007 C CA . THR A 1 130 ? -26.224 -2.492 5.828 1.00 75.19 130 THR A CA 1
ATOM 1008 C C . THR A 1 130 ? -25.307 -1.368 6.305 1.00 75.19 130 THR A C 1
ATOM 1010 O O . THR A 1 130 ? -25.484 -0.828 7.394 1.00 75.19 130 THR A O 1
ATOM 1013 N N . LEU A 1 131 ? -24.334 -0.960 5.483 1.00 68.31 131 LEU A N 1
ATOM 1014 C CA . LEU A 1 131 ? -23.364 0.084 5.853 1.00 68.31 131 LEU A CA 1
ATOM 1015 C C . LEU A 1 131 ? -24.030 1.403 6.262 1.00 68.31 131 LEU A C 1
ATOM 1017 O O . LEU A 1 131 ? -23.493 2.122 7.102 1.00 68.31 131 LEU A O 1
ATOM 1021 N N . SER A 1 132 ? -25.218 1.703 5.724 1.00 70.50 132 SER A N 1
ATOM 1022 C CA . SER A 1 132 ? -26.003 2.875 6.119 1.00 70.50 132 SER A CA 1
ATOM 1023 C C . SER A 1 132 ? -26.364 2.887 7.607 1.00 70.50 132 SER A C 1
ATOM 1025 O O . SER A 1 132 ? -26.471 3.963 8.183 1.00 70.50 132 SER A O 1
ATOM 1027 N N . GLU A 1 133 ? -26.503 1.726 8.252 1.00 73.44 133 GLU A N 1
ATOM 1028 C CA . GLU A 1 133 ? -26.794 1.619 9.689 1.00 73.44 133 GLU A CA 1
ATOM 1029 C C . GLU A 1 133 ? -25.592 1.989 10.568 1.00 73.44 133 GLU A C 1
ATOM 1031 O O . GLU A 1 133 ? -25.760 2.381 11.723 1.00 73.44 133 GLU A O 1
ATOM 1036 N N . TYR A 1 134 ? -24.381 1.903 10.013 1.00 71.81 134 TYR A N 1
ATOM 1037 C CA . TYR A 1 134 ? -23.137 2.335 10.657 1.00 71.81 134 TYR A CA 1
ATOM 1038 C C . TYR A 1 134 ? -22.738 3.754 10.233 1.00 71.81 134 TYR A C 1
ATOM 1040 O O . TYR A 1 134 ? -21.942 4.413 10.908 1.00 71.81 134 TYR A O 1
ATOM 1048 N N . ASN A 1 135 ? -23.303 4.255 9.130 1.00 61.19 135 ASN A N 1
ATOM 1049 C CA . ASN A 1 135 ? -23.047 5.596 8.628 1.00 61.19 135 ASN A CA 1
ATOM 1050 C C . ASN A 1 135 ? -23.826 6.653 9.422 1.00 61.19 135 ASN A C 1
ATOM 1052 O O . ASN A 1 135 ? -24.998 6.899 9.168 1.00 61.19 135 ASN A O 1
ATOM 1056 N N . LYS A 1 136 ? -23.098 7.326 10.324 1.00 57.34 136 LYS A N 1
ATOM 1057 C CA . LYS A 1 136 ? -23.090 8.763 10.699 1.00 57.34 136 LYS A CA 1
ATOM 1058 C C . LYS A 1 136 ? -24.384 9.570 10.935 1.00 57.34 136 LYS A C 1
ATOM 1060 O O . LYS A 1 136 ? -24.271 10.636 11.532 1.00 57.34 136 LYS A O 1
ATOM 1065 N N . TYR A 1 137 ? -25.574 9.166 10.507 1.00 53.19 137 TYR A N 1
ATOM 1066 C CA . TYR A 1 137 ? -26.765 10.029 10.553 1.00 53.19 137 TYR A CA 1
ATOM 1067 C C . TYR A 1 137 ? -27.812 9.612 11.587 1.00 53.19 137 TYR A C 1
ATOM 1069 O O . TYR A 1 137 ? -28.699 10.405 11.882 1.00 53.19 137 TYR A O 1
ATOM 1077 N N . SER A 1 138 ? -27.698 8.418 12.170 1.00 53.53 138 SER A N 1
ATOM 1078 C CA . SER A 1 138 ? -28.644 7.907 13.173 1.00 53.53 138 SER A CA 1
ATOM 1079 C C . SER A 1 138 ? -28.163 8.021 14.627 1.00 53.53 138 SER A C 1
ATOM 1081 O O . SER A 1 138 ? -28.968 7.855 15.538 1.00 53.53 138 SER A O 1
ATOM 1083 N N . ASP A 1 139 ? -26.882 8.322 14.862 1.00 60.94 139 ASP A N 1
ATOM 1084 C CA . ASP A 1 139 ? -26.288 8.464 16.200 1.00 60.94 139 ASP A CA 1
ATOM 1085 C C . ASP A 1 139 ? -25.676 9.868 16.346 1.00 60.94 139 ASP A C 1
ATOM 1087 O O . ASP A 1 139 ? -24.848 10.246 15.530 1.00 60.94 139 ASP A O 1
ATOM 1091 N N . ASP A 1 140 ? -26.053 10.672 17.342 1.00 63.94 140 ASP A N 1
ATOM 1092 C CA . ASP A 1 140 ? -25.405 11.972 17.600 1.00 63.94 140 ASP A CA 1
ATOM 1093 C C . ASP A 1 140 ? -24.132 11.840 18.456 1.00 63.94 140 ASP A C 1
ATOM 1095 O O . ASP A 1 140 ? -23.325 12.776 18.521 1.00 63.94 140 ASP A O 1
ATOM 1099 N N . ALA A 1 141 ? -23.886 10.676 19.069 1.00 61.94 141 ALA A N 1
ATOM 1100 C CA . ALA A 1 141 ? -22.743 10.458 19.954 1.00 61.94 141 ALA A CA 1
ATOM 1101 C C . ALA A 1 141 ? -21.393 10.577 19.226 1.00 61.94 141 ALA A C 1
ATOM 1103 O O . ALA A 1 141 ? -20.402 10.994 19.828 1.00 61.94 141 ALA A O 1
ATOM 1104 N N . TRP A 1 142 ? -21.323 10.325 17.913 1.00 60.34 142 TRP A N 1
ATOM 1105 C CA . TRP A 1 142 ? -20.076 10.553 17.166 1.00 60.34 142 TRP A CA 1
ATOM 1106 C C . TRP A 1 142 ? -19.698 12.040 17.083 1.00 60.34 142 TRP A C 1
ATOM 1108 O O . TRP A 1 142 ? -18.524 12.354 16.884 1.00 60.34 142 TRP A O 1
ATOM 1118 N N . LYS A 1 143 ? -20.647 12.975 17.226 1.00 66.44 143 LYS A N 1
ATOM 1119 C CA . LYS A 1 143 ? -20.340 14.417 17.276 1.00 66.44 143 LYS A CA 1
ATOM 1120 C C . LYS A 1 143 ? -19.797 14.824 18.641 1.00 66.44 143 LYS A C 1
ATOM 1122 O O . LYS A 1 143 ? -19.069 15.813 18.738 1.00 66.44 143 LYS A O 1
ATOM 1127 N N . SER A 1 144 ? -20.118 14.063 19.686 1.00 72.31 144 SER A N 1
ATOM 1128 C CA . SER A 1 144 ? -19.612 14.340 21.023 1.00 72.31 144 SER A CA 1
ATOM 1129 C C . SER A 1 144 ? -18.137 13.967 21.162 1.00 72.31 144 SER A C 1
ATOM 1131 O O . SER A 1 144 ? -17.641 12.959 20.650 1.00 72.31 144 SER A O 1
ATOM 1133 N N . THR A 1 145 ? -17.417 14.855 21.839 1.00 80.44 145 THR A N 1
ATOM 1134 C CA . THR A 1 145 ? -16.017 14.672 22.198 1.00 80.44 145 THR A CA 1
ATOM 1135 C C . THR A 1 145 ? -15.960 14.354 23.684 1.00 80.44 145 THR A C 1
ATOM 1137 O O . THR A 1 145 ? -16.543 15.090 24.474 1.00 80.44 145 THR A O 1
ATOM 1140 N N . ALA A 1 146 ? -15.259 13.287 24.061 1.00 82.94 146 ALA A N 1
ATOM 1141 C CA . ALA A 1 146 ? -15.007 12.968 25.459 1.00 82.94 146 ALA A CA 1
ATOM 1142 C C . ALA A 1 146 ? -14.234 14.119 26.121 1.00 82.94 146 ALA A C 1
ATOM 1144 O O . ALA A 1 146 ? -13.226 14.596 25.584 1.00 82.94 146 ALA A O 1
ATOM 1145 N N . LEU A 1 147 ? -14.680 14.541 27.301 1.00 84.06 147 LEU A N 1
ATOM 1146 C CA . LEU A 1 147 ? -14.075 15.609 28.097 1.00 84.06 147 LEU A CA 1
ATOM 1147 C C . LEU A 1 147 ? -12.657 15.236 28.524 1.00 84.06 147 LEU A C 1
ATOM 1149 O O . LEU A 1 147 ? -11.764 16.079 28.614 1.00 84.06 147 LEU A O 1
ATOM 1153 N N . ASN A 1 148 ? -12.439 13.952 28.797 1.00 82.69 148 ASN A N 1
ATOM 1154 C CA . ASN A 1 148 ? -11.153 13.433 29.221 1.00 82.69 148 ASN A CA 1
ATOM 1155 C C . ASN A 1 148 ? -10.943 11.979 28.777 1.00 82.69 148 ASN A C 1
ATOM 1157 O O . ASN A 1 148 ? -11.812 11.316 28.213 1.00 82.69 148 ASN A O 1
ATOM 1161 N N . TYR A 1 149 ? -9.736 11.481 29.032 1.00 81.56 149 TYR A N 1
ATOM 1162 C CA . TYR A 1 149 ? -9.342 10.130 28.649 1.00 81.56 149 TYR A CA 1
ATOM 1163 C C . TYR A 1 149 ? -10.079 9.032 29.434 1.00 81.56 149 TYR A C 1
ATOM 1165 O O . TYR A 1 149 ? -10.253 7.930 28.920 1.00 81.56 149 TYR A O 1
ATOM 1173 N N . ALA A 1 150 ? -10.511 9.303 30.670 1.00 83.56 150 ALA A N 1
ATOM 1174 C CA . ALA A 1 150 ? -11.257 8.326 31.456 1.00 83.56 150 ALA A CA 1
ATOM 1175 C C . ALA A 1 150 ? -12.647 8.092 30.853 1.00 83.56 150 ALA A C 1
ATOM 1177 O O . ALA A 1 150 ? -13.007 6.943 30.627 1.00 83.56 150 ALA A O 1
ATOM 1178 N N . GLU A 1 151 ? -13.360 9.165 30.504 1.00 82.75 151 GLU A N 1
ATOM 1179 C CA . GLU A 1 151 ? -14.642 9.097 29.795 1.00 82.75 151 GLU A CA 1
ATOM 1180 C C . GLU A 1 151 ? -14.493 8.413 28.432 1.00 82.75 151 GLU A C 1
ATOM 1182 O O . GLU A 1 151 ? -15.249 7.507 28.107 1.00 82.75 151 GLU A O 1
ATOM 1187 N N . PHE A 1 152 ? -13.462 8.753 27.653 1.00 83.31 152 PHE A N 1
ATOM 1188 C CA . PHE A 1 152 ? -13.202 8.071 26.382 1.00 83.31 152 PHE A CA 1
ATOM 1189 C C . PHE A 1 152 ? -13.147 6.541 26.535 1.00 83.31 152 PHE A C 1
ATOM 1191 O O . PHE A 1 152 ? -13.797 5.822 25.777 1.00 83.31 152 PHE A O 1
ATOM 1198 N N . LYS A 1 153 ? -12.433 6.046 27.554 1.00 81.56 153 LYS A N 1
ATOM 1199 C CA . LYS A 1 153 ? -12.303 4.607 27.826 1.00 81.56 153 LYS A CA 1
ATOM 1200 C C . LYS A 1 153 ? -13.601 3.939 28.285 1.00 81.56 153 LYS A C 1
ATOM 1202 O O . LYS A 1 153 ? -13.737 2.736 28.103 1.00 81.56 153 LYS A O 1
ATOM 1207 N N . THR A 1 154 ? -14.553 4.666 28.876 1.00 79.69 154 THR A N 1
ATOM 1208 C CA . THR A 1 154 ? -15.834 4.063 29.293 1.00 79.69 154 THR A CA 1
ATOM 1209 C C . THR A 1 154 ? -16.768 3.772 28.119 1.00 79.69 154 THR A C 1
ATOM 1211 O O . THR A 1 154 ? -17.718 3.011 28.279 1.00 79.69 154 THR A O 1
ATOM 1214 N N . HIS A 1 155 ? -16.487 4.340 26.942 1.00 78.44 155 HIS A N 1
ATOM 1215 C CA . HIS A 1 155 ? -17.236 4.126 25.697 1.00 78.44 155 HIS A CA 1
ATOM 1216 C C . HIS A 1 155 ? -16.554 3.139 24.749 1.00 78.44 155 HIS A C 1
ATOM 1218 O O . HIS A 1 155 ? -16.771 3.185 23.541 1.00 78.44 155 HIS A O 1
ATOM 1224 N N . MET A 1 156 ? -15.699 2.275 25.287 1.00 80.44 156 MET A N 1
ATOM 1225 C CA . MET A 1 156 ? -14.979 1.276 24.517 1.00 80.44 156 MET A CA 1
ATOM 1226 C C . MET A 1 156 ? -15.319 -0.116 25.026 1.00 80.44 156 MET A C 1
ATOM 1228 O O . MET A 1 156 ? -15.386 -0.349 26.236 1.00 80.44 156 MET A O 1
ATOM 1232 N N . SER A 1 157 ? -15.516 -1.047 24.096 1.00 85.25 157 SER A N 1
ATOM 1233 C CA . SER A 1 157 ? -15.604 -2.461 24.443 1.00 85.25 157 SER A CA 1
ATOM 1234 C C . SER A 1 157 ? -14.238 -3.003 24.858 1.00 85.25 157 SER A C 1
ATOM 1236 O O . SER A 1 157 ? -13.204 -2.527 24.392 1.00 85.25 157 SER A O 1
ATOM 1238 N N . ASP A 1 158 ? -14.233 -4.051 25.671 1.00 84.06 158 ASP A N 1
ATOM 1239 C CA . ASP A 1 158 ? -13.036 -4.824 26.030 1.00 84.06 158 ASP A CA 1
ATOM 1240 C C . ASP A 1 158 ? -12.250 -5.332 24.814 1.00 84.06 158 ASP A C 1
ATOM 1242 O O . ASP A 1 158 ? -11.021 -5.362 24.828 1.00 84.06 158 ASP A O 1
ATOM 1246 N N . VAL A 1 159 ? -12.965 -5.669 23.747 1.00 86.69 159 VAL A N 1
ATOM 1247 C CA . VAL A 1 159 ? -12.394 -6.134 22.485 1.00 86.69 159 VAL A CA 1
ATOM 1248 C C . VAL A 1 159 ? -12.007 -4.994 21.528 1.00 86.69 159 VAL A C 1
ATOM 1250 O O . VAL A 1 159 ? -11.554 -5.269 20.426 1.00 86.69 159 VAL A O 1
ATOM 1253 N N . ASP A 1 160 ? -12.161 -3.711 21.893 1.00 85.81 160 ASP A N 1
ATOM 1254 C CA . ASP A 1 160 ? -11.788 -2.610 20.985 1.00 85.81 160 ASP A CA 1
ATOM 1255 C C . ASP A 1 160 ? -10.291 -2.696 20.606 1.00 85.81 160 ASP A C 1
ATOM 1257 O O . ASP A 1 160 ? -9.443 -2.880 21.490 1.00 85.81 160 ASP A O 1
ATOM 1261 N N . PRO A 1 161 ? -9.928 -2.525 19.319 1.00 81.31 161 PRO A N 1
ATOM 1262 C CA . PRO A 1 161 ? -8.544 -2.654 18.865 1.00 81.31 161 PRO A CA 1
ATOM 1263 C C . PRO A 1 161 ? -7.557 -1.735 19.598 1.00 81.31 161 PRO A C 1
ATOM 1265 O O . PRO A 1 161 ? -6.384 -2.080 19.723 1.00 81.31 161 PRO A O 1
ATOM 1268 N N . TYR A 1 162 ? -8.003 -0.596 20.133 1.00 82.44 162 TYR A N 1
ATOM 1269 C CA . TYR A 1 162 ? -7.177 0.278 20.969 1.00 82.44 162 TYR A CA 1
ATOM 1270 C C . TYR A 1 162 ? -6.743 -0.389 22.282 1.00 82.44 162 TYR A C 1
ATOM 1272 O O . TYR A 1 162 ? -5.615 -0.161 22.733 1.00 82.44 162 TYR A O 1
ATOM 1280 N N . HIS A 1 163 ? -7.638 -1.159 22.915 1.00 84.75 163 HIS A N 1
ATOM 1281 C CA . HIS A 1 163 ? -7.352 -1.906 24.141 1.00 84.75 163 HIS A CA 1
ATOM 1282 C C . HIS A 1 163 ? -6.487 -3.123 23.833 1.00 84.75 163 HIS A C 1
ATOM 1284 O O . HIS A 1 163 ? -5.448 -3.296 24.473 1.00 84.75 163 HIS A O 1
ATOM 1290 N N . GLU A 1 164 ? -6.861 -3.904 22.814 1.00 86.62 164 GLU A N 1
ATOM 1291 C CA . GLU A 1 164 ? -6.086 -5.074 22.386 1.00 86.62 164 GLU A CA 1
ATOM 1292 C C . GLU A 1 164 ? -4.638 -4.688 22.032 1.00 86.62 164 GLU A C 1
ATOM 1294 O O . GLU A 1 164 ? -3.701 -5.402 22.386 1.00 86.62 164 GLU A O 1
ATOM 1299 N N . GLU A 1 165 ? -4.421 -3.543 21.371 1.00 82.06 165 GLU A N 1
ATOM 1300 C CA . GLU A 1 165 ? -3.076 -3.107 20.972 1.00 82.06 165 GLU A CA 1
ATOM 1301 C C . GLU A 1 165 ? -2.176 -2.796 22.169 1.00 82.06 165 GLU A C 1
ATOM 1303 O O . GLU A 1 165 ? -0.986 -3.103 22.132 1.00 82.06 165 GLU A O 1
ATOM 1308 N N . ARG A 1 166 ? -2.743 -2.225 23.235 1.00 85.19 166 ARG A N 1
ATOM 1309 C CA . ARG A 1 166 ? -2.013 -1.852 24.458 1.00 85.19 166 ARG A CA 1
ATOM 1310 C C . ARG A 1 166 ? -1.779 -3.004 25.406 1.00 85.19 166 ARG A C 1
ATOM 1312 O O . ARG A 1 166 ? -0.794 -3.002 26.134 1.00 85.19 166 ARG A O 1
ATOM 1319 N N . ALA A 1 167 ? -2.697 -3.961 25.419 1.00 89.31 167 ALA A N 1
ATOM 1320 C CA . ALA A 1 167 ? -2.573 -5.152 26.242 1.00 89.31 167 ALA A CA 1
ATOM 1321 C C . ALA A 1 167 ? -1.483 -6.102 25.720 1.00 89.31 167 ALA A C 1
ATOM 1323 O O . ALA A 1 167 ? -1.057 -7.002 26.437 1.00 89.31 167 ALA A O 1
ATOM 1324 N N . MET A 1 168 ? -1.036 -5.917 24.474 1.00 89.75 168 MET A N 1
ATOM 1325 C CA . MET A 1 168 ? -0.114 -6.821 23.796 1.00 89.75 168 MET A CA 1
ATOM 1326 C C . MET A 1 168 ? 1.225 -6.133 23.525 1.00 89.75 168 MET A C 1
ATOM 1328 O O . MET A 1 168 ? 1.396 -5.519 22.468 1.00 89.75 168 MET A O 1
ATOM 1332 N N . PRO A 1 169 ? 2.197 -6.260 24.450 1.00 91.31 169 PRO A N 1
ATOM 1333 C CA . PRO A 1 169 ? 3.511 -5.641 24.303 1.00 91.31 169 PRO A CA 1
ATOM 1334 C C . PRO A 1 169 ? 4.317 -6.246 23.152 1.00 91.31 169 PRO A C 1
ATOM 1336 O O . PRO A 1 169 ? 5.268 -5.628 22.691 1.00 91.31 169 PRO A O 1
ATOM 1339 N N . ILE A 1 170 ? 3.959 -7.443 22.684 1.00 91.44 170 ILE A N 1
ATOM 1340 C CA . ILE A 1 170 ? 4.595 -8.111 21.553 1.00 91.44 170 ILE A CA 1
ATOM 1341 C C . ILE A 1 170 ? 3.507 -8.544 20.581 1.00 91.44 170 ILE A C 1
ATOM 1343 O O . ILE A 1 170 ? 2.484 -9.108 20.971 1.00 91.44 170 ILE A O 1
ATOM 1347 N N . GLN A 1 171 ? 3.739 -8.274 19.305 1.00 86.88 171 GLN A N 1
ATOM 1348 C CA . GLN A 1 171 ? 2.881 -8.683 18.207 1.00 86.88 171 GLN A CA 1
ATOM 1349 C C . GLN A 1 171 ? 3.759 -9.263 17.112 1.00 86.88 171 GLN A C 1
ATOM 1351 O O . GLN A 1 171 ? 4.790 -8.686 16.784 1.00 86.88 171 GLN A O 1
ATOM 1356 N N . ALA A 1 172 ? 3.359 -10.392 16.551 1.00 88.75 172 ALA A N 1
ATOM 1357 C CA . ALA A 1 172 ? 4.039 -11.014 15.428 1.00 88.75 172 ALA A CA 1
ATOM 1358 C C . ALA A 1 172 ? 3.014 -11.341 14.344 1.00 88.75 172 ALA A C 1
ATOM 1360 O O . ALA A 1 172 ? 1.833 -11.498 14.653 1.00 88.75 172 ALA A O 1
ATOM 1361 N N . GLY A 1 173 ? 3.473 -11.422 13.102 1.00 85.12 173 GLY A N 1
ATOM 1362 C CA . GLY A 1 173 ? 2.638 -11.781 11.961 1.00 85.12 173 GLY A CA 1
ATOM 1363 C C . GLY A 1 173 ? 3.469 -12.097 10.724 1.00 85.12 173 GLY A C 1
ATOM 1364 O O . GLY A 1 173 ? 4.702 -11.989 10.747 1.00 85.12 173 GLY A O 1
ATOM 1365 N N . GLY A 1 174 ? 2.805 -12.462 9.635 1.00 85.38 174 GLY A N 1
ATOM 1366 C CA . GLY A 1 174 ? 3.442 -12.730 8.355 1.00 85.38 174 GLY A CA 1
ATOM 1367 C C . GLY A 1 174 ? 2.581 -12.417 7.132 1.00 85.38 174 GLY A C 1
ATOM 1368 O O . GLY A 1 174 ? 1.422 -12.054 7.250 1.00 85.38 174 GLY A O 1
ATOM 1369 N N . ASP A 1 175 ? 3.174 -12.506 5.941 1.00 85.94 175 ASP A N 1
ATOM 1370 C CA . ASP A 1 175 ? 2.546 -12.333 4.618 1.00 85.94 175 ASP A CA 1
ATOM 1371 C C . ASP A 1 175 ? 3.129 -13.344 3.635 1.00 85.94 175 ASP A C 1
ATOM 1373 O O . ASP A 1 175 ? 4.269 -13.217 3.209 1.00 85.94 175 ASP A O 1
ATOM 1377 N N . PHE A 1 176 ? 2.345 -14.358 3.296 1.00 90.25 176 PHE A N 1
ATOM 1378 C CA . PHE A 1 176 ? 2.690 -15.499 2.463 1.00 90.25 176 PHE A CA 1
ATOM 1379 C C . PHE A 1 176 ? 1.990 -15.350 1.119 1.00 90.25 176 PHE A C 1
ATOM 1381 O O . PHE A 1 176 ? 0.778 -15.148 1.048 1.00 90.25 176 PHE A O 1
ATOM 1388 N N . ARG A 1 177 ? 2.741 -15.471 0.030 1.00 91.19 177 ARG A N 1
ATOM 1389 C CA . ARG A 1 177 ? 2.226 -15.239 -1.319 1.00 91.19 177 ARG A CA 1
ATOM 1390 C C . ARG A 1 177 ? 2.509 -16.440 -2.191 1.00 91.19 177 ARG A C 1
ATOM 1392 O O . ARG A 1 177 ? 3.665 -16.784 -2.420 1.00 91.19 177 ARG A O 1
ATOM 1399 N N . TYR A 1 178 ? 1.448 -17.033 -2.717 1.00 94.00 178 TYR A N 1
ATOM 1400 C CA . TYR A 1 178 ? 1.523 -18.065 -3.741 1.00 94.00 178 TYR A CA 1
ATOM 1401 C C . TYR A 1 178 ? 1.065 -17.489 -5.073 1.00 94.00 178 TYR A C 1
ATOM 1403 O O . TYR A 1 178 ? 0.094 -16.732 -5.117 1.00 94.00 178 TYR A O 1
ATOM 1411 N N . PHE A 1 179 ? 1.773 -17.821 -6.144 1.00 94.75 179 PHE A N 1
ATOM 1412 C CA . PHE A 1 179 ? 1.561 -17.215 -7.448 1.00 94.75 179 PHE A CA 1
ATOM 1413 C C . PHE A 1 179 ? 1.608 -18.265 -8.546 1.00 94.75 179 PHE A C 1
ATOM 1415 O O . PHE A 1 179 ? 2.459 -19.154 -8.526 1.00 94.75 179 PHE A O 1
ATOM 1422 N N . ILE A 1 180 ? 0.706 -18.131 -9.508 1.00 96.12 180 ILE A N 1
ATOM 1423 C CA . ILE A 1 180 ? 0.674 -18.894 -10.746 1.00 96.12 180 ILE A CA 1
ATOM 1424 C C . ILE A 1 180 ? 0.618 -17.896 -11.895 1.00 96.12 180 ILE A C 1
ATOM 1426 O O . ILE A 1 180 ? -0.189 -16.967 -11.871 1.00 96.12 180 ILE A O 1
ATOM 1430 N N . ILE A 1 181 ? 1.446 -18.093 -12.912 1.00 95.50 181 ILE A N 1
ATOM 1431 C CA . ILE A 1 181 ? 1.392 -17.318 -14.148 1.00 95.50 181 ILE A CA 1
ATOM 1432 C C . ILE A 1 181 ? 1.489 -18.244 -15.352 1.00 95.50 181 ILE A C 1
ATOM 1434 O O . ILE A 1 181 ? 2.354 -19.118 -15.407 1.00 95.50 181 ILE A O 1
ATOM 1438 N N . ALA A 1 182 ? 0.597 -18.042 -16.310 1.00 97.00 182 ALA A N 1
ATOM 1439 C CA . ALA A 1 182 ? 0.595 -18.697 -17.606 1.00 97.00 182 ALA A CA 1
ATOM 1440 C C . ALA A 1 182 ? 0.648 -17.604 -18.677 1.00 97.00 182 ALA A C 1
ATOM 1442 O O . ALA A 1 182 ? -0.339 -16.901 -18.879 1.00 97.00 182 ALA A O 1
ATOM 1443 N N . GLN A 1 183 ? 1.809 -17.426 -19.305 1.00 95.81 183 GLN A N 1
ATOM 1444 C CA . GLN A 1 183 ? 2.034 -16.444 -20.370 1.00 95.81 183 GLN A CA 1
ATOM 1445 C C . GLN A 1 183 ? 2.054 -17.132 -21.737 1.00 95.81 183 GLN A C 1
ATOM 1447 O O . GLN A 1 183 ? 2.511 -18.270 -21.858 1.00 95.81 183 GLN A O 1
ATOM 1452 N N . ASP A 1 184 ? 1.601 -16.431 -22.774 1.00 95.31 184 ASP A N 1
ATOM 1453 C CA . ASP A 1 184 ? 1.569 -16.965 -24.135 1.00 95.31 184 ASP A CA 1
ATOM 1454 C C . ASP A 1 184 ? 2.979 -17.337 -24.621 1.00 95.31 184 ASP A C 1
ATOM 1456 O O . ASP A 1 184 ? 3.907 -16.526 -24.606 1.00 95.31 184 ASP A O 1
ATOM 1460 N N . GLY A 1 185 ? 3.144 -18.591 -25.050 1.00 93.75 185 GLY A N 1
ATOM 1461 C CA . GLY A 1 185 ? 4.425 -19.120 -25.526 1.00 93.75 185 GLY A CA 1
ATOM 1462 C C . GLY A 1 185 ? 5.467 -19.386 -24.432 1.00 93.75 185 GLY A C 1
ATOM 1463 O O . GLY A 1 185 ? 6.603 -19.717 -24.767 1.00 93.75 185 GLY A O 1
ATOM 1464 N N . GLN A 1 186 ? 5.107 -19.266 -23.150 1.00 94.25 186 GLN A N 1
ATOM 1465 C CA . GLN A 1 186 ? 5.981 -19.573 -22.015 1.00 94.25 186 GLN A CA 1
ATOM 1466 C C . GLN A 1 186 ? 5.412 -20.722 -21.167 1.00 94.25 186 GLN A C 1
ATOM 1468 O O . GLN A 1 186 ? 4.195 -20.929 -21.132 1.00 94.25 186 GLN A O 1
ATOM 1473 N N . PRO A 1 187 ? 6.260 -21.482 -20.453 1.00 94.50 187 PRO A N 1
ATOM 1474 C CA . PRO A 1 187 ? 5.790 -22.446 -19.468 1.00 94.50 187 PRO A CA 1
ATOM 1475 C C . PRO A 1 187 ? 4.927 -21.778 -18.392 1.00 94.50 187 PRO A C 1
ATOM 1477 O O . PRO A 1 187 ? 5.166 -20.642 -17.986 1.00 94.50 187 PRO A O 1
ATOM 1480 N N . THR A 1 188 ? 3.932 -22.507 -17.887 1.00 96.25 188 THR A N 1
ATOM 1481 C CA . THR A 1 188 ? 3.213 -22.070 -16.687 1.00 96.25 188 THR A CA 1
ATOM 1482 C C . THR A 1 188 ? 4.123 -22.226 -15.475 1.00 96.25 188 THR A C 1
ATOM 1484 O O . THR A 1 188 ? 4.664 -23.306 -15.236 1.00 96.25 188 THR A O 1
ATOM 1487 N N . HIS A 1 189 ? 4.260 -21.165 -14.688 1.00 95.00 189 HIS A N 1
ATOM 1488 C CA . HIS A 1 189 ? 5.015 -21.184 -13.442 1.00 95.00 189 HIS A CA 1
ATOM 1489 C C . HIS A 1 189 ? 4.062 -21.102 -12.263 1.00 95.00 189 HIS A C 1
ATOM 1491 O O . HIS A 1 189 ? 3.163 -20.267 -12.253 1.00 95.00 189 HIS A O 1
ATOM 1497 N N . ALA A 1 190 ? 4.288 -21.938 -11.256 1.00 95.62 190 ALA A N 1
ATOM 1498 C CA . ALA A 1 190 ? 3.553 -21.920 -10.003 1.00 95.62 190 ALA A CA 1
ATOM 1499 C C . ALA A 1 190 ? 4.556 -22.025 -8.854 1.00 95.62 190 ALA A C 1
ATOM 1501 O O . ALA A 1 190 ? 5.312 -22.995 -8.774 1.00 95.62 190 ALA A O 1
ATOM 1502 N N . TRP A 1 191 ? 4.611 -21.017 -7.990 1.00 95.25 191 TRP A N 1
ATOM 1503 C CA . TRP A 1 191 ? 5.612 -20.965 -6.932 1.00 95.25 191 TRP A CA 1
ATOM 1504 C C . TRP A 1 191 ? 5.138 -20.155 -5.735 1.00 95.25 191 TRP A C 1
ATOM 1506 O O . TRP A 1 191 ? 4.252 -19.299 -5.803 1.00 95.25 191 TRP A O 1
ATOM 1516 N N . PHE A 1 192 ? 5.775 -20.427 -4.607 1.00 94.19 192 PHE A N 1
ATOM 1517 C CA . PHE A 1 192 ? 5.613 -19.633 -3.409 1.00 94.19 192 PHE A CA 1
ATOM 1518 C C . PHE A 1 192 ? 6.497 -18.381 -3.529 1.00 94.19 192 PHE A C 1
ATOM 1520 O O . PHE A 1 192 ? 7.701 -18.454 -3.307 1.00 94.19 192 PHE A O 1
ATOM 1527 N N . MET A 1 193 ? 5.911 -17.262 -3.967 1.00 93.88 193 MET A N 1
ATOM 1528 C CA . MET A 1 193 ? 6.595 -16.024 -4.367 1.00 93.88 193 MET A CA 1
ATOM 1529 C C . MET A 1 193 ? 7.345 -15.345 -3.228 1.00 93.88 193 MET A C 1
ATOM 1531 O O . MET A 1 193 ? 8.439 -14.821 -3.445 1.00 93.88 193 MET A O 1
ATOM 1535 N N . GLY A 1 194 ? 6.764 -15.316 -2.036 1.00 93.19 194 GLY A N 1
ATOM 1536 C CA . GLY A 1 194 ? 7.413 -14.670 -0.911 1.00 93.19 194 GLY A CA 1
ATOM 1537 C C . GLY A 1 194 ? 6.718 -14.913 0.413 1.00 93.19 194 GLY A C 1
ATOM 1538 O O . GLY A 1 194 ? 5.517 -15.173 0.454 1.00 93.19 194 GLY A O 1
ATOM 1539 N N . ALA A 1 195 ? 7.501 -14.826 1.480 1.00 92.88 195 ALA A N 1
ATOM 1540 C CA . ALA A 1 195 ? 7.037 -14.775 2.855 1.00 92.88 195 ALA A CA 1
ATOM 1541 C C . ALA A 1 195 ? 7.636 -13.532 3.514 1.00 92.88 195 ALA A C 1
ATOM 1543 O O . ALA A 1 195 ? 8.848 -13.357 3.512 1.00 92.88 195 ALA A O 1
ATOM 1544 N N . ASP A 1 196 ? 6.817 -12.684 4.110 1.00 91.12 196 ASP A N 1
ATOM 1545 C CA . ASP A 1 196 ? 7.285 -11.661 5.034 1.00 91.12 196 ASP A CA 1
ATOM 1546 C C . ASP A 1 196 ? 6.953 -12.111 6.448 1.00 91.12 196 ASP A C 1
ATOM 1548 O O . ASP A 1 196 ? 5.865 -12.621 6.679 1.00 91.12 196 ASP A O 1
ATOM 1552 N N . LEU A 1 197 ? 7.875 -11.938 7.387 1.00 90.50 197 LEU A N 1
ATOM 1553 C CA . LEU A 1 197 ? 7.677 -12.246 8.802 1.00 90.50 197 LEU A CA 1
ATOM 1554 C C . LEU A 1 197 ? 8.058 -11.016 9.609 1.00 90.50 197 LEU A C 1
ATOM 1556 O O . LEU A 1 197 ? 9.118 -10.435 9.378 1.00 90.50 197 LEU A O 1
ATOM 1560 N N . GLY A 1 198 ? 7.209 -10.616 10.547 1.00 91.25 198 GLY A N 1
ATOM 1561 C CA . GLY A 1 198 ? 7.399 -9.396 11.316 1.00 91.25 198 GLY A CA 1
ATOM 1562 C C . GLY A 1 198 ? 7.134 -9.578 12.797 1.00 91.25 198 GLY A C 1
ATOM 1563 O O . GLY A 1 198 ? 6.274 -10.359 13.197 1.00 91.25 198 GLY A O 1
ATOM 1564 N N . VAL A 1 199 ? 7.852 -8.805 13.605 1.00 90.56 199 VAL A N 1
ATOM 1565 C CA . VAL A 1 199 ? 7.598 -8.627 15.031 1.00 90.56 199 VAL A CA 1
ATOM 1566 C C . VAL A 1 199 ? 7.590 -7.139 15.369 1.00 90.56 199 VAL A C 1
ATOM 1568 O O . VAL A 1 199 ? 8.417 -6.361 14.890 1.00 90.56 199 VAL A O 1
ATOM 1571 N N . ARG A 1 200 ? 6.642 -6.741 16.211 1.00 89.38 200 ARG A N 1
ATOM 1572 C CA . ARG A 1 200 ? 6.550 -5.426 16.832 1.00 89.38 200 ARG A CA 1
ATOM 1573 C C . ARG A 1 200 ? 6.563 -5.590 18.342 1.00 89.38 200 ARG A C 1
ATOM 1575 O O . ARG A 1 200 ? 5.749 -6.326 18.892 1.00 89.38 200 ARG A O 1
ATOM 1582 N N . VAL A 1 201 ? 7.446 -4.860 19.004 1.00 92.00 201 VAL A N 1
ATOM 1583 C CA . VAL A 1 201 ? 7.517 -4.768 20.463 1.00 92.00 201 VAL A CA 1
ATOM 1584 C C . VAL A 1 201 ? 7.134 -3.351 20.872 1.00 92.00 201 VAL A C 1
ATOM 1586 O O . VAL A 1 201 ? 7.633 -2.397 20.283 1.00 92.00 201 VAL A O 1
ATOM 1589 N N . ARG A 1 202 ? 6.264 -3.190 21.869 1.00 90.75 202 ARG A N 1
ATOM 1590 C CA . ARG A 1 202 ? 5.869 -1.896 22.441 1.00 90.75 202 ARG A CA 1
ATOM 1591 C C . ARG A 1 202 ? 6.301 -1.811 23.908 1.00 90.75 202 ARG A C 1
ATOM 1593 O O . ARG A 1 202 ? 5.497 -2.127 24.783 1.00 90.75 202 ARG A O 1
ATOM 1600 N N . PRO A 1 203 ? 7.556 -1.408 24.199 1.00 93.69 203 PRO A N 1
ATOM 1601 C CA . PRO A 1 203 ? 8.032 -1.272 25.578 1.00 93.69 203 PRO A CA 1
ATOM 1602 C C . PRO A 1 203 ? 7.209 -0.260 26.380 1.00 93.69 203 PRO A C 1
ATOM 1604 O O . PRO A 1 203 ? 6.960 -0.466 27.563 1.00 93.69 203 PRO A O 1
ATOM 1607 N N . THR A 1 204 ? 6.756 0.811 25.720 1.00 92.69 204 THR A N 1
ATOM 1608 C CA . THR A 1 204 ? 5.729 1.715 26.239 1.00 92.69 204 THR A CA 1
ATOM 1609 C C . THR A 1 204 ? 4.494 1.585 25.344 1.00 92.69 204 THR A C 1
ATOM 1611 O O . THR A 1 204 ? 4.498 2.092 24.216 1.00 92.69 204 THR A O 1
ATOM 1614 N N . PRO A 1 205 ? 3.439 0.875 25.796 1.00 84.56 205 PRO A N 1
ATOM 1615 C CA . PRO A 1 205 ? 2.256 0.581 24.986 1.00 84.56 205 PRO A CA 1
ATOM 1616 C C . PRO A 1 205 ? 1.631 1.804 24.311 1.00 84.56 205 PRO A C 1
ATOM 1618 O O . PRO A 1 205 ? 0.984 1.675 23.274 1.00 84.56 205 PRO A O 1
ATOM 1621 N N . GLU A 1 206 ? 1.827 2.997 24.862 1.00 81.62 206 GLU A N 1
ATOM 1622 C CA . GLU A 1 206 ? 1.230 4.236 24.389 1.00 81.62 206 GLU A CA 1
ATOM 1623 C C . GLU A 1 206 ? 2.030 5.005 23.348 1.00 81.62 206 GLU A C 1
ATOM 1625 O O . GLU A 1 206 ? 1.406 5.855 22.726 1.00 81.62 206 GLU A O 1
ATOM 1630 N N . MET A 1 207 ? 3.345 4.801 23.210 1.00 85.81 207 MET A N 1
ATOM 1631 C CA . MET A 1 207 ? 4.180 5.743 22.445 1.00 85.81 207 MET A CA 1
ATOM 1632 C C . MET A 1 207 ? 5.330 5.109 21.675 1.00 85.81 207 MET A C 1
ATOM 1634 O O . MET A 1 207 ? 5.711 5.656 20.652 1.00 85.81 207 MET A O 1
ATOM 1638 N N . LEU A 1 208 ? 5.939 4.019 22.152 1.00 90.69 208 LEU A N 1
ATOM 1639 C CA . LEU A 1 208 ? 7.153 3.475 21.540 1.00 90.69 208 LEU A CA 1
ATOM 1640 C C . LEU A 1 208 ? 6.883 2.106 20.933 1.00 90.69 208 LEU A C 1
ATOM 1642 O O . LEU A 1 208 ? 6.498 1.176 21.637 1.00 90.69 208 LEU A O 1
ATOM 1646 N N . SER A 1 209 ? 7.168 1.966 19.643 1.00 89.94 209 SER A N 1
ATOM 1647 C CA . SER A 1 209 ? 7.192 0.690 18.932 1.00 89.94 209 SER A CA 1
ATOM 1648 C C . SER A 1 209 ? 8.579 0.422 18.356 1.00 89.94 209 SER A C 1
ATOM 1650 O O . SER A 1 209 ? 9.171 1.276 17.702 1.00 89.94 209 SER A O 1
ATOM 1652 N N . LEU A 1 210 ? 9.067 -0.795 18.546 1.00 93.62 210 LEU A N 1
ATOM 1653 C CA . LEU A 1 210 ? 10.222 -1.362 17.863 1.00 93.62 210 LEU A CA 1
ATOM 1654 C C . LEU A 1 210 ? 9.685 -2.361 16.846 1.00 93.62 210 LEU A C 1
ATOM 1656 O O . LEU A 1 210 ? 8.943 -3.264 17.228 1.00 93.62 210 LEU A O 1
ATOM 1660 N N . VAL A 1 211 ? 10.012 -2.198 15.570 1.00 91.31 211 VAL A N 1
ATOM 1661 C CA . VAL A 1 211 ? 9.500 -3.058 14.497 1.00 91.31 211 VAL A CA 1
ATOM 1662 C C . VAL A 1 211 ? 10.657 -3.679 13.743 1.00 91.31 211 VAL A C 1
ATOM 1664 O O . VAL A 1 211 ? 11.592 -2.982 13.354 1.00 91.31 211 VAL A O 1
ATOM 1667 N N . PHE A 1 212 ? 10.565 -4.982 13.505 1.00 93.62 212 PHE A N 1
ATOM 1668 C CA . PHE A 1 212 ? 11.488 -5.733 12.672 1.00 93.62 212 PHE A CA 1
ATOM 1669 C C . PHE A 1 212 ? 10.702 -6.644 11.732 1.00 93.62 212 PHE A C 1
ATOM 1671 O O . PHE A 1 212 ? 9.840 -7.399 12.172 1.00 93.62 212 PHE A O 1
ATOM 1678 N N . GLU A 1 213 ? 11.007 -6.585 10.442 1.00 91.31 213 GLU A N 1
ATOM 1679 C CA . GLU A 1 213 ? 10.404 -7.405 9.399 1.00 91.31 213 GLU A CA 1
ATOM 1680 C C . GLU A 1 213 ? 11.494 -7.981 8.500 1.00 91.31 213 GLU A C 1
ATOM 1682 O O . GLU A 1 213 ? 12.322 -7.250 7.944 1.00 91.31 213 GLU A O 1
ATOM 1687 N N . SER A 1 214 ? 11.444 -9.293 8.313 1.00 94.31 214 SER A N 1
ATOM 1688 C CA . SER A 1 214 ? 12.209 -10.014 7.308 1.00 94.31 214 SER A CA 1
ATOM 1689 C C . SER A 1 214 ? 11.317 -10.331 6.115 1.00 94.31 214 SER A C 1
ATOM 1691 O O . SER A 1 214 ? 10.116 -10.556 6.260 1.00 94.31 214 SER A O 1
ATOM 1693 N N . ARG A 1 215 ? 11.921 -10.362 4.935 1.00 93.00 215 ARG A N 1
ATOM 1694 C CA . ARG A 1 215 ? 11.311 -10.748 3.670 1.00 93.00 215 ARG A CA 1
ATOM 1695 C C . ARG A 1 215 ? 12.121 -11.866 3.046 1.00 93.00 215 ARG A C 1
ATOM 1697 O O . ARG A 1 215 ? 13.337 -11.756 2.895 1.00 93.00 215 ARG A O 1
ATOM 1704 N N . PHE A 1 216 ? 11.403 -12.891 2.638 1.00 95.00 216 PHE A N 1
ATOM 1705 C CA . PHE A 1 216 ? 11.873 -14.074 1.949 1.00 95.00 216 PHE A CA 1
ATOM 1706 C C . PHE A 1 216 ? 11.251 -14.061 0.557 1.00 95.00 216 PHE A C 1
ATOM 1708 O O . PHE A 1 216 ? 10.031 -13.936 0.436 1.00 95.00 216 PHE A O 1
ATOM 1715 N N . LEU A 1 217 ? 12.065 -14.118 -0.491 1.00 93.75 217 LEU A N 1
ATOM 1716 C CA . LEU A 1 217 ? 11.605 -14.061 -1.878 1.00 93.75 217 LEU A CA 1
ATOM 1717 C C . LEU A 1 217 ? 12.043 -15.308 -2.632 1.00 93.75 217 LEU A C 1
ATOM 1719 O O . LEU A 1 217 ? 13.123 -15.849 -2.407 1.00 93.75 217 LEU A O 1
ATOM 1723 N N . ASN A 1 218 ? 11.207 -15.719 -3.576 1.00 94.88 218 ASN A N 1
ATOM 1724 C CA . ASN A 1 218 ? 11.483 -16.813 -4.490 1.00 94.88 218 ASN A CA 1
ATOM 1725 C C . ASN A 1 218 ? 11.236 -16.380 -5.942 1.00 94.88 218 ASN A C 1
ATOM 1727 O O . ASN A 1 218 ? 10.611 -15.349 -6.208 1.00 94.88 218 ASN A O 1
ATOM 1731 N N . GLN A 1 219 ? 11.709 -17.183 -6.890 1.00 93.19 219 GLN A N 1
ATOM 1732 C CA . GLN A 1 219 ? 11.618 -16.903 -8.322 1.00 93.19 219 GLN A CA 1
ATOM 1733 C C . GLN A 1 219 ? 10.706 -17.910 -9.043 1.00 93.19 219 GLN A C 1
ATOM 1735 O O . GLN A 1 219 ? 10.615 -19.056 -8.604 1.00 93.19 219 GLN A O 1
ATOM 1740 N N . PRO A 1 220 ? 10.077 -17.524 -10.174 1.00 92.19 220 PRO A N 1
ATOM 1741 C CA . PRO A 1 220 ? 9.163 -18.393 -10.928 1.00 92.19 220 PRO A CA 1
ATOM 1742 C C . PRO A 1 220 ? 9.754 -19.737 -11.365 1.00 92.19 220 PRO A C 1
ATOM 1744 O O . PRO A 1 220 ? 9.037 -20.724 -11.523 1.00 92.19 220 PRO A O 1
ATOM 1747 N N . THR A 1 221 ? 11.069 -19.787 -11.569 1.00 92.38 221 THR A N 1
ATOM 1748 C CA . THR A 1 221 ? 11.787 -20.993 -11.995 1.00 92.38 221 THR A CA 1
ATOM 1749 C C . THR A 1 221 ? 12.060 -21.970 -10.851 1.00 92.38 221 THR A C 1
ATOM 1751 O O . THR A 1 221 ? 12.473 -23.097 -11.112 1.00 92.38 221 THR A O 1
ATOM 1754 N N . ASN A 1 222 ? 11.816 -21.578 -9.595 1.00 92.19 222 ASN A N 1
ATOM 1755 C CA . ASN A 1 222 ? 12.078 -22.400 -8.421 1.00 92.19 222 ASN A CA 1
ATOM 1756 C C . ASN A 1 222 ? 10.773 -22.798 -7.716 1.00 92.19 222 ASN A C 1
ATOM 1758 O O . ASN A 1 222 ? 10.216 -22.065 -6.896 1.00 92.19 222 ASN A O 1
ATOM 1762 N N . THR A 1 223 ? 10.293 -23.996 -8.038 1.00 88.31 223 THR A N 1
ATOM 1763 C CA . THR A 1 223 ? 9.005 -24.528 -7.569 1.00 88.31 223 THR A CA 1
ATOM 1764 C C . THR A 1 223 ? 9.068 -25.167 -6.181 1.00 88.31 223 THR A C 1
ATOM 1766 O O . THR A 1 223 ? 8.024 -25.510 -5.625 1.00 88.31 223 THR A O 1
ATOM 1769 N N . SER A 1 224 ? 10.260 -25.318 -5.587 1.00 91.56 224 SER A N 1
ATOM 1770 C CA . SER A 1 224 ? 10.401 -25.883 -4.241 1.00 91.56 224 SER A CA 1
ATOM 1771 C C . SER A 1 224 ? 9.769 -24.949 -3.198 1.00 91.56 224 SER A C 1
ATOM 1773 O O . SER A 1 224 ? 10.179 -23.792 -3.097 1.00 91.56 224 SER A O 1
ATOM 1775 N N . PRO A 1 225 ? 8.818 -25.413 -2.363 1.00 84.56 225 PRO A N 1
ATOM 1776 C CA . PRO A 1 225 ? 8.206 -24.569 -1.335 1.00 84.56 225 PRO A CA 1
ATOM 1777 C C . PRO A 1 225 ? 9.215 -24.024 -0.318 1.00 84.56 225 PRO A C 1
ATOM 1779 O O . PRO A 1 225 ? 9.078 -22.896 0.145 1.00 84.56 225 PRO A O 1
ATOM 1782 N N . LEU A 1 226 ? 10.255 -24.802 0.003 1.00 90.69 226 LEU A N 1
ATOM 1783 C CA . LEU A 1 226 ? 11.302 -24.388 0.942 1.00 90.69 226 LEU A CA 1
ATOM 1784 C C . LEU A 1 226 ? 12.237 -23.332 0.353 1.00 90.69 226 LEU A C 1
ATOM 1786 O O . LEU A 1 226 ? 12.870 -22.593 1.107 1.00 90.69 226 LEU A O 1
ATOM 1790 N N . ALA A 1 227 ? 12.295 -23.221 -0.977 1.00 91.38 227 ALA A N 1
ATOM 1791 C CA . ALA A 1 227 ? 13.183 -22.279 -1.634 1.00 91.38 227 ALA A CA 1
ATOM 1792 C C . ALA A 1 227 ? 12.876 -20.822 -1.304 1.00 91.38 227 ALA A C 1
ATOM 1794 O O . ALA A 1 227 ? 13.771 -19.987 -1.413 1.00 91.38 227 ALA A O 1
ATOM 1795 N N . VAL A 1 228 ? 11.657 -20.498 -0.865 1.00 91.25 228 VAL A N 1
ATOM 1796 C CA . VAL A 1 228 ? 11.358 -19.136 -0.423 1.00 91.25 228 VAL A CA 1
ATOM 1797 C C . VAL A 1 228 ? 12.263 -18.696 0.718 1.00 91.25 228 VAL A C 1
ATOM 1799 O O . VAL A 1 228 ? 12.756 -17.575 0.694 1.00 91.25 228 VAL A O 1
ATOM 1802 N N . PHE A 1 229 ? 12.559 -19.587 1.664 1.00 92.12 229 PHE A N 1
ATOM 1803 C CA . PHE A 1 229 ? 13.363 -19.262 2.840 1.00 92.12 229 PHE A CA 1
ATOM 1804 C C . PHE A 1 229 ? 14.870 -19.306 2.573 1.00 92.12 229 PHE A C 1
ATOM 1806 O O . PHE A 1 229 ? 15.641 -18.830 3.401 1.00 92.12 229 PHE A O 1
ATOM 1813 N N . THR A 1 230 ? 15.297 -19.857 1.432 1.00 92.75 230 THR A N 1
ATOM 1814 C CA . THR A 1 230 ? 16.718 -20.058 1.113 1.00 92.75 230 THR A CA 1
ATOM 1815 C C . THR A 1 230 ? 17.208 -19.260 -0.096 1.00 92.75 230 THR A C 1
ATOM 1817 O O . THR A 1 230 ? 18.415 -19.103 -0.241 1.00 92.75 230 THR A O 1
ATOM 1820 N N . SER A 1 231 ? 16.322 -18.772 -0.974 1.00 92.31 231 SER A N 1
ATOM 1821 C CA . SER A 1 231 ? 16.724 -18.111 -2.231 1.00 92.31 231 SER A CA 1
ATOM 1822 C C . SER A 1 231 ? 17.150 -16.658 -2.034 1.00 92.31 231 SER A C 1
ATOM 1824 O O . SER A 1 231 ? 18.178 -16.234 -2.553 1.00 92.31 231 SER A O 1
ATOM 1826 N N . GLU A 1 232 ? 16.365 -15.878 -1.294 1.00 93.88 232 GLU A N 1
ATOM 1827 C CA . GLU A 1 232 ? 16.691 -14.494 -0.948 1.00 93.88 232 GLU A CA 1
ATOM 1828 C C . GLU A 1 232 ? 16.027 -14.160 0.387 1.00 93.88 232 GLU A C 1
ATOM 1830 O O . GLU A 1 232 ? 14.802 -14.137 0.476 1.00 93.88 232 GLU A O 1
ATOM 1835 N N . ALA A 1 233 ? 16.831 -13.868 1.409 1.00 95.12 233 ALA A N 1
ATOM 1836 C CA . ALA A 1 233 ? 16.369 -13.359 2.696 1.00 95.12 233 ALA A CA 1
ATOM 1837 C C . ALA A 1 233 ? 16.924 -11.949 2.908 1.00 95.12 233 ALA A C 1
ATOM 1839 O O . ALA A 1 233 ? 18.107 -11.697 2.668 1.00 95.12 233 ALA A O 1
ATOM 1840 N N . ARG A 1 234 ? 16.083 -11.015 3.351 1.00 93.88 234 ARG A N 1
ATOM 1841 C CA . ARG A 1 234 ? 16.509 -9.636 3.613 1.00 93.88 234 ARG A CA 1
ATOM 1842 C C . ARG A 1 234 ? 15.643 -8.943 4.645 1.00 93.88 234 ARG A C 1
ATOM 1844 O O . ARG A 1 234 ? 14.461 -9.234 4.783 1.00 93.88 234 ARG A O 1
ATOM 1851 N N . VAL A 1 235 ? 16.214 -7.937 5.296 1.00 93.75 235 VAL A N 1
ATOM 1852 C CA . VAL A 1 235 ? 15.444 -7.015 6.133 1.00 93.75 235 VAL A CA 1
ATOM 1853 C C . VAL A 1 235 ? 14.517 -6.197 5.233 1.00 93.75 235 VAL A C 1
ATOM 1855 O O . VAL A 1 235 ? 14.980 -5.478 4.347 1.00 93.75 235 VAL A O 1
ATOM 1858 N N . ARG A 1 236 ? 13.207 -6.320 5.452 1.00 91.31 236 ARG A N 1
ATOM 1859 C CA . ARG A 1 236 ? 12.174 -5.493 4.814 1.00 91.31 236 ARG A CA 1
ATOM 1860 C C . ARG A 1 236 ? 12.034 -4.160 5.539 1.00 91.31 236 ARG A C 1
ATOM 1862 O O . ARG A 1 236 ? 11.915 -3.121 4.894 1.00 91.31 236 ARG A O 1
ATOM 1869 N N . SER A 1 237 ? 12.046 -4.199 6.868 1.00 91.88 237 SER A N 1
ATOM 1870 C CA . SER A 1 237 ? 12.044 -3.003 7.701 1.00 91.88 237 SER A CA 1
ATOM 1871 C C . SER A 1 237 ? 12.609 -3.291 9.089 1.00 91.88 237 SER A C 1
ATOM 1873 O O . SER A 1 237 ? 12.360 -4.354 9.640 1.00 91.88 237 SER A O 1
ATOM 1875 N N . ALA A 1 238 ? 13.330 -2.344 9.672 1.00 94.75 238 ALA A N 1
ATOM 1876 C CA . ALA A 1 238 ? 13.822 -2.394 11.042 1.00 94.75 238 ALA A CA 1
ATOM 1877 C C . ALA A 1 238 ? 13.887 -0.964 11.586 1.00 94.75 238 ALA A C 1
ATOM 1879 O O . ALA A 1 238 ? 14.768 -0.201 11.191 1.00 94.75 238 ALA A O 1
ATOM 1880 N N . TYR A 1 239 ? 12.938 -0.563 12.427 1.00 94.44 239 TYR A N 1
ATOM 1881 C CA . TYR A 1 239 ? 12.809 0.833 12.847 1.00 94.44 239 TYR A CA 1
ATOM 1882 C C . TYR A 1 239 ? 12.226 0.995 14.246 1.00 94.44 239 TYR A C 1
ATOM 1884 O O . TYR A 1 239 ? 11.543 0.122 14.784 1.00 94.44 239 TYR A O 1
ATOM 1892 N N . VAL A 1 240 ? 12.477 2.174 14.801 1.00 94.94 240 VAL A N 1
ATOM 1893 C CA . VAL A 1 240 ? 11.830 2.699 15.995 1.00 94.94 240 VAL A CA 1
ATOM 1894 C C . VAL A 1 240 ? 10.760 3.688 15.554 1.00 94.94 240 VAL A C 1
ATOM 1896 O O . VAL A 1 240 ? 11.003 4.536 14.695 1.00 94.94 240 VAL A O 1
ATOM 1899 N N . LEU A 1 241 ? 9.572 3.572 16.129 1.00 91.06 241 LEU A N 1
ATOM 1900 C CA . LEU A 1 241 ? 8.441 4.453 15.893 1.00 91.06 241 LEU A CA 1
ATOM 1901 C C . LEU A 1 241 ? 7.997 5.031 17.231 1.00 91.06 241 LEU A C 1
ATOM 1903 O O . LEU A 1 241 ? 7.600 4.288 18.126 1.00 91.06 241 LEU A O 1
ATOM 1907 N N . VAL A 1 242 ? 8.062 6.352 17.340 1.00 90.56 242 VAL A N 1
ATOM 1908 C CA . VAL A 1 242 ? 7.387 7.110 18.386 1.00 90.56 242 VAL A CA 1
ATOM 1909 C C . VAL A 1 242 ? 6.063 7.584 17.805 1.00 90.56 242 VAL A C 1
ATOM 1911 O O . VAL A 1 242 ? 6.055 8.482 16.963 1.00 90.56 242 VAL A O 1
ATOM 1914 N N . ASP A 1 243 ? 4.964 6.941 18.179 1.00 85.75 243 ASP A N 1
ATOM 1915 C CA . ASP A 1 243 ? 3.619 7.252 17.701 1.00 85.75 243 ASP A CA 1
ATOM 1916 C C . ASP A 1 243 ? 2.777 7.960 18.769 1.00 85.75 243 ASP A C 1
ATOM 1918 O O . ASP A 1 243 ? 3.244 8.275 19.864 1.00 85.75 243 ASP A O 1
ATOM 1922 N N . ASP A 1 244 ? 1.529 8.273 18.410 1.00 77.19 244 ASP A N 1
ATOM 1923 C CA . ASP A 1 244 ? 0.519 8.804 19.326 1.00 77.19 244 ASP A CA 1
ATOM 1924 C C . ASP A 1 244 ? 0.833 10.156 19.982 1.00 77.19 244 ASP A C 1
ATOM 1926 O O . ASP A 1 244 ? 0.262 10.516 21.020 1.00 77.19 244 ASP A O 1
ATOM 1930 N N . LEU A 1 245 ? 1.698 10.941 19.346 1.00 85.38 245 LEU A N 1
ATOM 1931 C CA . LEU A 1 245 ? 1.973 12.312 19.748 1.00 85.38 245 LEU A CA 1
ATOM 1932 C C . LEU A 1 245 ? 0.772 13.218 19.414 1.00 85.38 245 LEU A C 1
ATOM 1934 O O . LEU A 1 245 ? -0.098 12.843 18.612 1.00 85.38 245 LEU A O 1
ATOM 1938 N N . PRO A 1 246 ? 0.709 14.436 19.988 1.00 87.06 246 PRO A N 1
ATOM 1939 C CA . PRO A 1 246 ? -0.337 15.394 19.662 1.00 87.06 246 PRO A CA 1
ATOM 1940 C C . PRO A 1 246 ? -0.532 15.562 18.152 1.00 87.06 246 PRO A C 1
ATOM 1942 O O . PRO A 1 246 ? 0.424 15.534 17.376 1.00 87.06 246 PRO A O 1
ATOM 1945 N N . TYR A 1 247 ? -1.788 15.733 17.746 1.00 81.25 247 TYR A N 1
ATOM 1946 C CA . TYR A 1 247 ? -2.215 15.813 16.346 1.00 81.25 247 TYR A CA 1
ATOM 1947 C C . TYR A 1 247 ? -1.971 14.532 15.542 1.00 81.25 247 TYR A C 1
ATOM 1949 O O . TYR A 1 247 ? -1.878 14.578 14.318 1.00 81.25 247 TYR A O 1
ATOM 1957 N N . ASN A 1 248 ? -1.913 13.381 16.221 1.00 77.81 248 ASN A N 1
ATOM 1958 C CA . ASN A 1 248 ? -1.626 12.095 15.588 1.00 77.81 248 ASN A CA 1
ATOM 1959 C C . ASN A 1 248 ? -0.277 12.115 14.860 1.00 77.81 248 ASN A C 1
ATOM 1961 O O . ASN A 1 248 ? -0.134 11.640 13.727 1.00 77.81 248 ASN A O 1
ATOM 1965 N N . THR A 1 249 ? 0.684 12.783 15.492 1.00 85.06 249 THR A N 1
ATOM 1966 C CA . THR A 1 249 ? 2.030 12.925 14.961 1.00 85.06 249 THR A CA 1
ATOM 1967 C C . THR A 1 249 ? 2.840 11.688 15.328 1.00 85.06 249 THR A C 1
ATOM 1969 O O . THR A 1 249 ? 2.621 11.067 16.369 1.00 85.06 249 THR A O 1
ATOM 1972 N N . HIS A 1 250 ? 3.769 11.315 14.463 1.00 87.69 250 HIS A N 1
ATOM 1973 C CA . HIS A 1 250 ? 4.707 10.236 14.700 1.00 87.69 250 HIS A CA 1
ATOM 1974 C C . HIS A 1 250 ? 6.089 10.603 14.179 1.00 87.69 250 HIS A C 1
ATOM 1976 O O . HIS A 1 250 ? 6.230 11.352 13.209 1.00 87.69 250 HIS A O 1
ATOM 1982 N N . VAL A 1 251 ? 7.101 10.031 14.818 1.00 92.38 251 VAL A N 1
ATOM 1983 C CA . VAL A 1 251 ? 8.492 10.069 14.378 1.00 92.38 251 VAL A CA 1
ATOM 1984 C C . VAL A 1 251 ? 8.963 8.640 14.188 1.00 92.38 251 VAL A C 1
ATOM 1986 O O . VAL A 1 251 ? 8.738 7.783 15.036 1.00 92.38 251 VAL A O 1
ATOM 1989 N N . MET A 1 252 ? 9.613 8.375 13.067 1.00 92.12 252 MET A N 1
ATOM 1990 C CA . MET A 1 252 ? 10.024 7.042 12.664 1.00 92.12 252 MET A CA 1
ATOM 1991 C C . MET A 1 252 ? 11.477 7.065 12.206 1.00 92.12 252 MET A C 1
ATOM 1993 O O . MET A 1 252 ? 11.825 7.845 11.325 1.00 92.12 252 MET A O 1
ATOM 1997 N N . TYR A 1 253 ? 12.323 6.200 12.753 1.00 96.56 253 TYR A N 1
ATOM 1998 C CA . TYR A 1 253 ? 13.743 6.145 12.410 1.00 96.56 253 TYR A CA 1
ATOM 1999 C C . TYR A 1 253 ? 14.220 4.707 12.228 1.00 96.56 253 TYR A C 1
ATOM 2001 O O . TYR A 1 253 ? 14.008 3.868 13.102 1.00 96.56 253 TYR A O 1
ATOM 2009 N N . GLY A 1 254 ? 14.883 4.425 11.107 1.00 96.12 254 GLY A N 1
ATOM 2010 C CA . GLY A 1 254 ? 15.499 3.126 10.845 1.00 96.12 254 GLY A CA 1
ATOM 2011 C C . GLY A 1 254 ? 15.511 2.758 9.367 1.00 96.12 254 GLY A C 1
ATOM 2012 O O . GLY A 1 254 ? 15.550 3.628 8.500 1.00 96.12 254 GLY A O 1
ATOM 2013 N N . LEU A 1 255 ? 15.482 1.460 9.084 1.00 94.88 255 LEU A N 1
ATOM 2014 C CA . LEU A 1 255 ? 15.412 0.890 7.744 1.00 94.88 255 LEU A CA 1
ATOM 2015 C C . LEU A 1 255 ? 13.955 0.662 7.356 1.00 94.88 255 LEU A C 1
ATOM 2017 O O . LEU A 1 255 ? 13.264 -0.123 8.004 1.00 94.88 255 LEU A O 1
ATOM 2021 N N . TYR A 1 256 ? 13.472 1.330 6.316 1.00 92.81 256 TYR A N 1
ATOM 2022 C CA . TYR A 1 256 ? 12.102 1.178 5.837 1.00 92.81 256 TYR A CA 1
ATOM 2023 C C . TYR A 1 256 ? 11.912 1.778 4.436 1.00 92.81 256 TYR A C 1
ATOM 2025 O O . TYR A 1 256 ? 12.814 2.416 3.900 1.00 92.81 256 TYR A O 1
ATOM 2033 N N . ARG A 1 257 ? 10.748 1.586 3.802 1.00 92.19 257 ARG A N 1
ATOM 2034 C CA . ARG A 1 257 ? 10.434 2.206 2.499 1.00 92.19 257 ARG A CA 1
ATOM 2035 C C . ARG A 1 257 ? 9.571 3.453 2.713 1.00 92.19 257 ARG A C 1
ATOM 2037 O O . ARG A 1 257 ? 8.394 3.275 3.024 1.00 92.19 257 ARG A O 1
ATOM 2044 N N . PRO A 1 258 ? 10.079 4.690 2.541 1.00 92.38 258 PRO A N 1
ATOM 2045 C CA . PRO A 1 258 ? 9.246 5.888 2.619 1.00 92.38 258 PRO A CA 1
ATOM 2046 C C . PRO A 1 258 ? 7.998 5.775 1.741 1.00 92.38 258 PRO A C 1
ATOM 2048 O O . PRO A 1 258 ? 8.036 5.194 0.651 1.00 92.38 258 PRO A O 1
ATOM 2051 N N . MET A 1 259 ? 6.879 6.300 2.238 1.00 87.25 259 MET A N 1
ATOM 2052 C CA . MET A 1 259 ? 5.620 6.289 1.497 1.00 87.25 259 MET A CA 1
ATOM 2053 C C . MET A 1 259 ? 5.765 7.152 0.239 1.00 87.25 259 MET A C 1
ATOM 2055 O O . MET A 1 259 ? 6.339 8.235 0.306 1.00 87.25 259 MET A O 1
ATOM 2059 N N . PHE A 1 260 ? 5.265 6.680 -0.902 1.00 92.00 260 PHE A N 1
ATOM 2060 C CA . PHE A 1 260 ? 5.281 7.435 -2.152 1.00 92.00 260 PHE A CA 1
ATOM 2061 C C . PHE A 1 260 ? 4.221 6.900 -3.112 1.00 92.00 260 PHE A C 1
ATOM 2063 O O . PHE A 1 260 ? 4.225 5.701 -3.408 1.00 92.00 260 PHE A O 1
ATOM 2070 N N . GLY A 1 261 ? 3.367 7.794 -3.616 1.00 90.19 261 GLY A N 1
ATOM 2071 C CA . GLY A 1 261 ? 2.331 7.473 -4.593 1.00 90.19 261 GLY A CA 1
ATOM 2072 C C . GLY A 1 261 ? 1.356 6.393 -4.122 1.00 90.19 261 GLY A C 1
ATOM 2073 O O . GLY A 1 261 ? 1.208 6.121 -2.924 1.00 90.19 261 GLY A O 1
ATOM 2074 N N . LEU A 1 262 ? 0.688 5.754 -5.078 1.00 82.38 262 LEU A N 1
ATOM 2075 C CA . LEU A 1 262 ? -0.181 4.611 -4.827 1.00 82.38 262 LEU A CA 1
ATOM 2076 C C . LEU A 1 262 ? 0.627 3.312 -4.803 1.00 82.38 262 LEU A C 1
ATOM 2078 O O . LEU A 1 262 ? 1.285 2.920 -5.767 1.00 82.38 262 LEU A O 1
ATOM 2082 N N . TYR A 1 263 ? 0.534 2.582 -3.693 1.00 78.44 263 TYR A N 1
ATOM 2083 C CA . TYR A 1 263 ? 1.158 1.268 -3.587 1.00 78.44 263 TYR A CA 1
ATOM 2084 C C . TYR A 1 263 ? 0.351 0.205 -4.346 1.00 78.44 263 TYR A C 1
ATOM 2086 O O . TYR A 1 263 ? -0.796 -0.095 -3.997 1.00 78.44 263 TYR A O 1
ATOM 2094 N N . HIS A 1 264 ? 0.974 -0.434 -5.335 1.00 79.06 264 HIS A N 1
ATOM 2095 C CA . HIS A 1 264 ? 0.403 -1.589 -6.021 1.00 79.06 264 HIS A CA 1
ATOM 2096 C C . HIS A 1 264 ? 1.024 -2.902 -5.495 1.00 79.06 264 HIS A C 1
ATOM 2098 O O . HIS A 1 264 ? 2.251 -2.990 -5.423 1.00 79.06 264 HIS A O 1
ATOM 2104 N N . PRO A 1 265 ? 0.222 -3.924 -5.122 1.00 74.94 265 PRO A N 1
ATOM 2105 C CA . PRO A 1 265 ? 0.751 -5.209 -4.647 1.00 74.94 265 PRO A CA 1
ATOM 2106 C C . PRO A 1 265 ? 1.563 -5.969 -5.702 1.00 74.94 265 PRO A C 1
ATOM 2108 O O . PRO A 1 265 ? 2.556 -6.612 -5.361 1.00 74.94 265 PRO A O 1
ATOM 2111 N N . ASP A 1 266 ? 1.151 -5.874 -6.969 1.00 83.81 266 ASP A N 1
ATOM 2112 C CA . ASP A 1 266 ? 1.937 -6.366 -8.099 1.00 83.81 266 ASP A CA 1
ATOM 2113 C C . ASP A 1 266 ? 3.097 -5.399 -8.373 1.00 83.81 266 ASP A C 1
ATOM 2115 O O . ASP A 1 266 ? 2.899 -4.284 -8.860 1.00 83.81 266 ASP A O 1
ATOM 2119 N N . HIS A 1 267 ? 4.310 -5.842 -8.043 1.00 85.62 267 HIS A N 1
ATOM 2120 C CA . HIS A 1 267 ? 5.556 -5.106 -8.256 1.00 85.62 267 HIS A CA 1
ATOM 2121 C C . HIS A 1 267 ? 5.967 -5.046 -9.735 1.00 85.62 267 HIS A C 1
ATOM 2123 O O . HIS A 1 267 ? 6.868 -4.281 -10.080 1.00 85.62 267 HIS A O 1
ATOM 2129 N N . THR A 1 268 ? 5.320 -5.840 -10.591 1.00 89.62 268 THR A N 1
ATOM 2130 C CA . THR A 1 268 ? 5.473 -5.804 -12.045 1.00 89.62 268 THR A CA 1
ATOM 2131 C C . THR A 1 268 ? 4.481 -4.852 -12.709 1.00 89.62 268 THR A C 1
ATOM 2133 O O . THR A 1 268 ? 4.578 -4.642 -13.912 1.00 89.62 268 THR A O 1
ATOM 2136 N N . ALA A 1 269 ? 3.573 -4.213 -11.964 1.00 92.31 269 ALA A N 1
ATOM 2137 C CA . ALA A 1 269 ? 2.707 -3.177 -12.521 1.00 92.31 269 ALA A CA 1
ATOM 2138 C C . ALA A 1 269 ? 3.536 -2.012 -13.089 1.00 92.31 269 ALA A C 1
ATOM 2140 O O . ALA A 1 269 ? 4.559 -1.621 -12.512 1.00 92.31 269 ALA A O 1
ATOM 2141 N N . LEU A 1 270 ? 3.082 -1.428 -14.199 1.00 95.81 270 LEU A N 1
ATOM 2142 C CA . LEU A 1 270 ? 3.834 -0.436 -14.976 1.00 95.81 270 LEU A CA 1
ATOM 2143 C C . LEU A 1 270 ? 4.359 0.729 -14.119 1.00 95.81 270 LEU A C 1
ATOM 2145 O O . LEU A 1 270 ? 5.543 1.062 -14.179 1.00 95.81 270 LEU A O 1
ATOM 2149 N N . GLY A 1 271 ? 3.505 1.305 -13.267 1.00 94.56 271 GLY A N 1
ATOM 2150 C CA . GLY A 1 271 ? 3.890 2.386 -12.353 1.00 94.56 271 GLY A CA 1
ATOM 2151 C C . GLY A 1 271 ? 4.940 1.972 -11.312 1.00 94.56 271 GLY A C 1
ATOM 2152 O O . GLY A 1 271 ? 5.832 2.757 -10.993 1.00 94.56 271 GLY A O 1
ATOM 2153 N N . GLN A 1 272 ? 4.913 0.727 -10.818 1.00 91.94 272 GLN A N 1
ATOM 2154 C CA . GLN A 1 272 ? 5.914 0.238 -9.859 1.00 91.94 272 GLN A CA 1
ATOM 2155 C C . GLN A 1 272 ? 7.276 0.031 -10.530 1.00 91.94 272 GLN A C 1
ATOM 2157 O O . GLN A 1 272 ? 8.292 0.466 -9.982 1.00 91.94 272 GLN A O 1
ATOM 2162 N N . VAL A 1 273 ? 7.300 -0.538 -11.739 1.00 94.25 273 VAL A N 1
ATOM 2163 C CA . VAL A 1 273 ? 8.534 -0.713 -12.524 1.00 94.25 273 VAL A CA 1
ATOM 2164 C C . VAL A 1 273 ? 9.159 0.643 -12.854 1.00 94.25 273 VAL A C 1
ATOM 2166 O O . VAL A 1 273 ? 10.332 0.875 -12.553 1.00 94.25 273 VAL A O 1
ATOM 2169 N N . LEU A 1 274 ? 8.366 1.575 -13.391 1.00 96.38 274 LEU A N 1
ATOM 2170 C CA . LEU A 1 274 ? 8.854 2.893 -13.800 1.00 96.38 274 LEU A CA 1
ATOM 2171 C C . LEU A 1 274 ? 9.192 3.799 -12.623 1.00 96.38 274 LEU A C 1
ATOM 2173 O O . LEU A 1 274 ? 10.171 4.540 -12.704 1.00 96.38 274 LEU A O 1
ATOM 2177 N N . SER A 1 275 ? 8.491 3.686 -11.491 1.00 95.25 275 SER A N 1
ATOM 2178 C CA . SER A 1 275 ? 8.950 4.334 -10.262 1.00 95.25 275 SER A CA 1
ATOM 2179 C C . SER A 1 275 ? 10.301 3.763 -9.848 1.00 95.25 275 SER A C 1
ATOM 2181 O O . SER A 1 275 ? 11.188 4.530 -9.506 1.00 95.25 275 SER A O 1
ATOM 2183 N N . GLY A 1 276 ? 10.543 2.454 -9.974 1.00 92.62 276 GLY A N 1
ATOM 2184 C CA . GLY A 1 276 ? 11.734 1.769 -9.456 1.00 92.62 276 GLY A CA 1
ATOM 2185 C C . GLY A 1 276 ? 11.687 1.545 -7.941 1.00 92.62 276 GLY A C 1
ATOM 2186 O O . GLY A 1 276 ? 12.693 1.182 -7.338 1.00 92.62 276 GLY A O 1
ATOM 2187 N N . LEU A 1 277 ? 10.538 1.792 -7.301 1.00 91.31 277 LEU A N 1
ATOM 2188 C CA . LEU A 1 277 ? 10.289 1.423 -5.910 1.00 91.31 277 LEU A CA 1
ATOM 2189 C C . LEU A 1 277 ? 9.717 0.003 -5.871 1.00 91.31 277 LEU A C 1
ATOM 2191 O O . LEU A 1 277 ? 8.509 -0.211 -5.765 1.00 91.31 277 LEU A O 1
ATOM 2195 N N . THR A 1 278 ? 10.593 -0.988 -5.982 1.00 88.31 278 THR A N 1
ATOM 2196 C CA . THR A 1 278 ? 10.188 -2.396 -6.042 1.00 88.31 278 THR A CA 1
ATOM 2197 C C . THR A 1 278 ? 9.952 -2.971 -4.642 1.00 88.31 278 THR A C 1
ATOM 2199 O O . THR A 1 278 ? 10.093 -2.298 -3.616 1.00 88.31 278 THR A O 1
ATOM 2202 N N . GLN A 1 279 ? 9.620 -4.259 -4.577 1.00 85.31 279 GLN A N 1
ATOM 2203 C CA . GLN A 1 279 ? 9.575 -5.015 -3.324 1.00 85.31 279 GLN A CA 1
ATOM 2204 C C . GLN A 1 279 ? 10.942 -5.140 -2.621 1.00 85.31 279 GLN A C 1
ATOM 2206 O O . GLN A 1 279 ? 10.999 -5.564 -1.469 1.00 85.31 279 GLN A O 1
ATOM 2211 N N . ARG A 1 280 ? 12.040 -4.775 -3.291 1.00 89.56 280 ARG A N 1
ATOM 2212 C CA . ARG A 1 280 ? 13.403 -4.814 -2.741 1.00 89.56 280 ARG A CA 1
ATOM 2213 C C . ARG A 1 280 ? 13.876 -3.472 -2.178 1.00 89.56 280 ARG A C 1
ATOM 2215 O O . ARG A 1 280 ? 14.927 -3.425 -1.550 1.00 89.56 280 ARG A O 1
ATOM 2222 N N . SER A 1 281 ? 13.130 -2.394 -2.410 1.00 91.69 281 SER A N 1
ATOM 2223 C CA . SER A 1 281 ? 13.523 -1.048 -1.996 1.00 91.69 281 SER A CA 1
ATOM 2224 C C . SER A 1 281 ? 13.357 -0.863 -0.488 1.00 91.69 281 SER A C 1
ATOM 2226 O O . SER A 1 281 ? 12.237 -0.933 0.021 1.00 91.69 281 SER A O 1
ATOM 2228 N N . VAL A 1 282 ? 14.467 -0.599 0.200 1.00 93.69 282 VAL A N 1
ATOM 2229 C CA . VAL A 1 282 ? 14.549 -0.300 1.635 1.00 93.69 282 VAL A CA 1
ATOM 2230 C C . VAL A 1 282 ? 15.591 0.796 1.809 1.00 93.69 282 VAL A C 1
ATOM 2232 O O . VAL A 1 282 ? 16.666 0.711 1.223 1.00 93.69 282 VAL A O 1
ATOM 2235 N N . PHE A 1 283 ? 15.271 1.807 2.607 1.00 95.62 283 PHE A N 1
ATOM 2236 C CA . PHE A 1 283 ? 16.098 2.990 2.805 1.00 95.62 283 PHE A CA 1
ATOM 2237 C C . PHE A 1 283 ? 16.374 3.194 4.288 1.00 95.62 283 PHE A C 1
ATOM 2239 O O . PHE A 1 283 ? 15.519 2.905 5.126 1.00 95.62 283 PHE A O 1
ATOM 2246 N N . HIS A 1 284 ? 17.546 3.728 4.620 1.00 97.56 284 HIS A N 1
ATOM 2247 C CA . HIS A 1 284 ? 17.786 4.283 5.947 1.00 97.56 284 HIS A CA 1
ATOM 2248 C C . HIS A 1 284 ? 17.182 5.682 5.987 1.00 97.56 284 HIS A C 1
ATOM 2250 O O . HIS A 1 284 ? 17.548 6.538 5.188 1.00 97.56 284 HIS A O 1
ATOM 2256 N N . ALA A 1 285 ? 16.205 5.909 6.858 1.00 97.38 285 ALA A N 1
ATOM 2257 C CA . ALA A 1 285 ? 15.473 7.163 6.861 1.00 97.38 285 ALA A CA 1
ATOM 2258 C C . ALA A 1 285 ? 15.029 7.589 8.261 1.00 97.38 285 ALA A C 1
ATOM 2260 O O . ALA A 1 285 ? 14.802 6.764 9.153 1.00 97.38 285 ALA A O 1
ATOM 2261 N N . ILE A 1 286 ? 14.847 8.898 8.423 1.00 97.50 286 ILE A N 1
ATOM 2262 C CA . ILE A 1 286 ? 14.041 9.489 9.493 1.00 97.50 286 ILE A CA 1
ATOM 2263 C C . ILE A 1 286 ? 12.793 10.104 8.873 1.00 97.50 286 ILE A C 1
ATOM 2265 O O . ILE A 1 286 ? 12.860 10.773 7.848 1.00 97.50 286 ILE A O 1
ATOM 2269 N N . GLY A 1 287 ? 11.643 9.842 9.472 1.00 94.62 287 GLY A N 1
ATOM 2270 C CA . GLY A 1 287 ? 10.345 10.287 9.004 1.00 94.62 287 GLY A CA 1
ATOM 2271 C C . GLY A 1 287 ? 9.602 10.986 10.118 1.00 94.62 287 GLY A C 1
ATOM 2272 O O . GLY A 1 287 ? 9.615 10.523 11.256 1.00 94.62 287 GLY A O 1
ATOM 2273 N N . ILE A 1 288 ? 8.934 12.076 9.778 1.00 93.31 288 ILE A N 1
ATOM 2274 C CA . ILE A 1 288 ? 7.942 12.716 10.628 1.00 93.31 288 ILE A CA 1
ATOM 2275 C C . ILE A 1 288 ? 6.639 12.786 9.852 1.00 93.31 288 ILE A C 1
ATOM 2277 O O . ILE A 1 288 ? 6.614 13.166 8.681 1.00 93.31 288 ILE A O 1
ATOM 2281 N N . GLY A 1 289 ? 5.543 12.408 10.490 1.00 87.69 289 GLY A N 1
ATOM 2282 C CA . GLY A 1 289 ? 4.234 12.495 9.870 1.00 87.69 289 GLY A CA 1
ATOM 2283 C C . GLY A 1 289 ? 3.170 12.881 10.866 1.00 87.69 289 GLY A C 1
ATOM 2284 O O . GLY A 1 289 ? 3.308 12.641 12.057 1.00 87.69 289 GLY A O 1
ATOM 2285 N N . SER A 1 290 ? 2.103 13.488 10.375 1.00 83.81 290 SER A N 1
ATOM 2286 C CA . SER A 1 290 ? 0.965 13.927 11.165 1.00 83.81 290 SER A CA 1
ATOM 2287 C C . SER A 1 290 ? -0.316 13.727 10.370 1.00 83.81 290 SER A C 1
ATOM 2289 O O . SER A 1 290 ? -0.349 13.924 9.151 1.00 83.81 290 SER A O 1
ATOM 2291 N N . ALA A 1 291 ? -1.376 13.312 11.055 1.00 74.94 291 ALA A N 1
ATOM 2292 C CA . ALA A 1 291 ? -2.687 13.130 10.448 1.00 74.94 291 ALA A CA 1
ATOM 2293 C C . ALA A 1 291 ? -3.808 13.447 11.453 1.00 74.94 291 ALA A C 1
ATOM 2295 O O . ALA A 1 291 ? -4.513 12.541 11.913 1.00 74.94 291 ALA A O 1
ATOM 2296 N N . PRO A 1 292 ? -4.008 14.731 11.795 1.00 63.91 292 PRO A N 1
ATOM 2297 C CA . PRO A 1 292 ? -4.995 15.170 12.779 1.00 63.91 292 PRO A CA 1
ATOM 2298 C C . PRO A 1 292 ? -6.451 15.146 12.273 1.00 63.91 292 PRO A C 1
ATOM 2300 O O . PRO A 1 292 ? -7.254 15.968 12.708 1.00 63.91 292 PRO A O 1
ATOM 2303 N N . ASN A 1 293 ? -6.827 14.159 11.443 1.00 58.09 293 ASN A N 1
ATOM 2304 C CA . ASN A 1 293 ? -8.134 13.950 10.782 1.00 58.09 293 ASN A CA 1
ATOM 2305 C C . ASN A 1 293 ? -8.372 14.642 9.421 1.00 58.09 293 ASN A C 1
ATOM 2307 O O . ASN A 1 293 ? -9.528 14.878 9.092 1.00 58.09 293 ASN A O 1
ATOM 2311 N N . VAL A 1 294 ? -7.339 14.848 8.593 1.00 65.56 294 VAL A N 1
ATOM 2312 C CA . VAL A 1 294 ? -7.380 15.451 7.234 1.00 65.56 294 VAL A CA 1
ATOM 2313 C C . VAL A 1 294 ? -7.225 16.980 7.252 1.00 65.56 294 VAL A C 1
ATOM 2315 O O . VAL A 1 294 ? -8.047 17.661 7.862 1.00 65.56 294 VAL A O 1
ATOM 2318 N N . PRO A 1 295 ? -6.206 17.539 6.562 1.00 80.31 295 PRO A N 1
ATOM 2319 C CA . PRO A 1 295 ? -5.182 16.861 5.748 1.00 80.31 295 PRO A CA 1
ATOM 2320 C C . PRO A 1 295 ? -4.178 16.038 6.581 1.00 80.31 295 PRO A C 1
ATOM 2322 O O . PRO A 1 295 ? -4.129 16.143 7.806 1.00 80.31 295 PRO A O 1
ATOM 2325 N N . PHE A 1 296 ? -3.402 15.181 5.915 1.00 83.00 296 PHE A N 1
ATOM 2326 C CA . PHE A 1 296 ? -2.219 14.524 6.469 1.00 83.00 296 PHE A CA 1
ATOM 2327 C C . PHE A 1 296 ? -0.967 14.970 5.718 1.00 83.00 296 PHE A C 1
ATOM 2329 O O . PHE A 1 296 ? -1.004 15.247 4.519 1.00 83.00 296 PHE A O 1
ATOM 2336 N N . LEU A 1 297 ? 0.151 14.985 6.430 1.00 88.00 297 LEU A N 1
ATOM 2337 C CA . LEU A 1 297 ? 1.470 15.297 5.899 1.00 88.00 297 LEU A CA 1
ATOM 2338 C C . LEU A 1 297 ? 2.451 14.272 6.451 1.00 88.00 297 LEU A C 1
ATOM 2340 O O . LEU A 1 297 ? 2.418 13.971 7.642 1.00 88.00 297 LEU A O 1
ATOM 2344 N N . ASN A 1 298 ? 3.350 13.762 5.624 1.00 90.38 298 ASN A N 1
ATOM 2345 C CA . ASN A 1 298 ? 4.577 13.163 6.126 1.00 90.38 298 ASN A CA 1
ATOM 2346 C C . ASN A 1 298 ? 5.768 13.552 5.262 1.00 90.38 298 ASN A C 1
ATOM 2348 O O . ASN A 1 298 ? 5.642 13.801 4.065 1.00 90.38 298 ASN A O 1
ATOM 2352 N N . ALA A 1 299 ? 6.916 13.649 5.911 1.00 95.88 299 ALA A N 1
ATOM 2353 C CA . ALA A 1 299 ? 8.187 13.967 5.305 1.00 95.88 299 ALA A CA 1
ATOM 2354 C C . ALA A 1 299 ? 9.219 12.960 5.801 1.00 95.88 299 ALA A C 1
ATOM 2356 O O . ALA A 1 299 ? 9.238 12.603 6.978 1.00 95.88 299 ALA A O 1
ATOM 2357 N N . HIS A 1 300 ? 10.078 12.516 4.898 1.00 97.25 300 HIS A N 1
ATOM 2358 C CA . HIS A 1 300 ? 11.139 11.562 5.164 1.00 97.25 300 HIS A CA 1
ATOM 2359 C C . HIS A 1 300 ? 12.450 12.131 4.644 1.00 97.25 300 HIS A C 1
ATOM 2361 O O . HIS A 1 300 ? 12.508 12.557 3.493 1.00 97.25 300 HIS A O 1
ATOM 2367 N N . LEU A 1 301 ? 13.493 12.104 5.464 1.00 98.44 301 LEU A N 1
ATOM 2368 C CA . LEU A 1 301 ? 14.871 12.304 5.032 1.00 98.44 301 LEU A CA 1
ATOM 2369 C C . LEU A 1 301 ? 15.509 10.928 4.872 1.00 98.44 301 LEU A C 1
ATOM 2371 O O . LEU A 1 301 ? 15.439 10.101 5.782 1.00 98.44 301 LEU A O 1
ATOM 2375 N N . ILE A 1 302 ? 16.083 10.688 3.701 1.00 98.31 302 ILE A N 1
ATOM 2376 C CA . ILE A 1 302 ? 16.759 9.451 3.323 1.00 98.31 302 ILE A CA 1
ATOM 2377 C C . ILE A 1 302 ? 18.263 9.674 3.456 1.00 98.31 302 ILE A C 1
ATOM 2379 O O . ILE A 1 302 ? 18.794 10.674 2.965 1.00 98.31 302 ILE A O 1
ATOM 2383 N N . PHE A 1 303 ? 18.934 8.717 4.081 1.00 97.88 303 PHE A N 1
ATOM 2384 C CA . PHE A 1 303 ? 20.374 8.683 4.277 1.00 97.88 303 PHE A CA 1
ATOM 2385 C C . PHE A 1 303 ? 20.983 7.488 3.537 1.00 97.88 303 PHE A C 1
ATOM 2387 O O . PHE A 1 303 ? 20.310 6.459 3.393 1.00 97.88 303 PHE A O 1
ATOM 2394 N N . PRO A 1 304 ? 22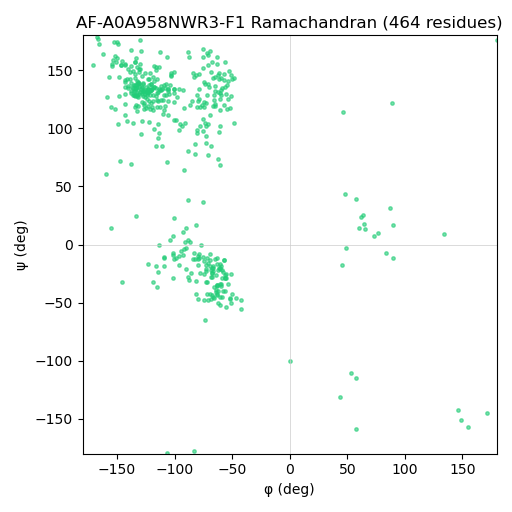.262 7.586 3.131 1.00 96.88 304 PRO A N 1
ATOM 2395 C CA . PRO A 1 304 ? 22.992 6.439 2.617 1.00 96.88 304 PRO A CA 1
ATOM 2396 C C . PRO A 1 304 ? 22.991 5.299 3.636 1.00 96.88 304 PRO A C 1
ATOM 2398 O O . PRO A 1 304 ? 23.212 5.510 4.831 1.00 96.88 304 PRO A O 1
ATOM 2401 N N . GLY A 1 305 ? 22.739 4.082 3.164 1.00 93.25 305 GLY A N 1
ATOM 2402 C CA . GLY A 1 305 ? 22.753 2.897 4.003 1.00 93.25 305 GLY A CA 1
ATOM 2403 C C . GLY A 1 305 ? 24.142 2.627 4.599 1.00 93.25 305 GLY A C 1
ATOM 2404 O O . GLY A 1 305 ? 25.159 2.987 4.007 1.00 93.25 305 GLY A O 1
ATOM 2405 N N . PRO A 1 306 ? 24.219 1.916 5.736 1.00 86.56 306 PRO A N 1
ATOM 2406 C CA . PRO A 1 306 ? 25.462 1.743 6.496 1.00 86.56 306 PRO A CA 1
ATOM 2407 C C . PRO A 1 306 ? 26.521 0.865 5.806 1.00 86.56 306 PRO A C 1
ATOM 2409 O O . PRO A 1 306 ? 27.635 0.745 6.305 1.00 86.56 306 PRO A O 1
ATOM 2412 N N . THR A 1 307 ? 26.186 0.211 4.690 1.00 89.19 307 THR A N 1
ATOM 2413 C CA . THR A 1 307 ? 27.105 -0.642 3.921 1.00 89.19 307 THR A CA 1
ATOM 2414 C C . THR A 1 307 ? 26.926 -0.393 2.431 1.00 89.19 307 THR A C 1
ATOM 2416 O O . THR A 1 307 ? 25.817 -0.093 2.000 1.00 89.19 307 THR A O 1
ATOM 2419 N N . THR A 1 308 ? 27.964 -0.625 1.628 1.00 85.44 308 THR A N 1
ATOM 2420 C CA . THR A 1 308 ? 27.918 -0.486 0.158 1.00 85.44 308 THR A CA 1
ATOM 2421 C C . THR A 1 308 ? 26.903 -1.410 -0.525 1.00 85.44 308 THR A C 1
ATOM 2423 O O . THR A 1 308 ? 26.482 -1.137 -1.642 1.00 85.44 308 THR A O 1
ATOM 2426 N N . SER A 1 309 ? 26.492 -2.493 0.144 1.00 84.88 309 SER A N 1
ATOM 2427 C CA . SER A 1 309 ? 25.443 -3.405 -0.333 1.00 84.88 309 SER A CA 1
ATOM 2428 C C . SER A 1 309 ? 24.016 -2.888 -0.097 1.00 84.88 309 SER A C 1
ATOM 2430 O O . SER A 1 309 ? 23.067 -3.384 -0.705 1.00 84.88 309 SER A O 1
ATOM 2432 N N . ALA A 1 310 ? 23.853 -1.909 0.798 1.00 88.69 310 ALA A N 1
ATOM 2433 C CA . ALA A 1 310 ? 22.586 -1.242 1.063 1.00 88.69 310 ALA A CA 1
ATOM 2434 C C . ALA A 1 310 ? 22.387 -0.054 0.111 1.00 88.69 310 ALA A C 1
ATOM 2436 O O . ALA A 1 310 ? 23.343 0.465 -0.460 1.00 88.69 310 ALA A O 1
ATOM 2437 N N . ASP A 1 311 ? 21.141 0.404 -0.022 1.00 91.94 311 ASP A N 1
ATOM 2438 C CA . ASP A 1 311 ? 20.810 1.577 -0.832 1.00 91.94 311 ASP A CA 1
ATOM 2439 C C . ASP A 1 311 ? 21.607 2.802 -0.348 1.00 91.94 311 ASP A C 1
ATOM 2441 O O . ASP A 1 311 ? 21.513 3.186 0.816 1.00 91.94 311 ASP A O 1
ATOM 2445 N N . GLN A 1 312 ? 22.427 3.376 -1.229 1.00 95.69 312 GLN A N 1
ATOM 2446 C CA . GLN A 1 312 ? 23.298 4.520 -0.931 1.00 95.69 312 GLN A CA 1
ATOM 2447 C C . GLN A 1 312 ? 22.646 5.866 -1.256 1.00 95.69 312 GLN A C 1
ATOM 2449 O O . GLN A 1 312 ? 23.324 6.893 -1.291 1.00 95.69 312 GLN A O 1
ATOM 2454 N N . SER A 1 313 ? 21.344 5.885 -1.537 1.00 95.94 313 SER A N 1
ATOM 2455 C CA . SER A 1 313 ? 20.669 7.126 -1.886 1.00 95.94 313 SER A CA 1
ATOM 2456 C C . SER A 1 313 ? 20.585 8.060 -0.683 1.00 95.94 313 SER A C 1
ATOM 2458 O O . SER A 1 313 ? 20.429 7.628 0.454 1.00 95.94 313 SER A O 1
ATOM 2460 N N . SER A 1 314 ? 20.614 9.360 -0.944 1.00 97.88 314 SER A N 1
ATOM 2461 C CA . SER A 1 314 ? 20.338 10.403 0.042 1.00 97.88 314 SER A CA 1
ATOM 2462 C C . SER A 1 314 ? 19.320 11.387 -0.517 1.00 97.88 314 SER A C 1
ATOM 2464 O O . SER A 1 314 ? 19.231 11.556 -1.732 1.00 97.88 314 SER A O 1
ATOM 2466 N N . GLY A 1 315 ? 18.517 12.019 0.331 1.00 98.25 315 GLY A N 1
ATOM 2467 C CA . GLY A 1 315 ? 17.547 13.017 -0.115 1.00 98.25 315 GLY A CA 1
ATOM 2468 C C . GLY A 1 315 ? 16.285 13.015 0.723 1.00 98.25 315 GLY A C 1
ATOM 2469 O O . GLY A 1 315 ? 16.349 12.851 1.939 1.00 98.25 315 GLY A O 1
ATOM 2470 N N . PHE A 1 316 ? 15.132 13.222 0.094 1.00 98.50 316 PHE A N 1
ATOM 2471 C CA . PHE A 1 316 ? 13.876 13.330 0.821 1.00 98.50 316 PHE A CA 1
ATOM 2472 C C . PHE A 1 316 ? 12.650 12.887 0.026 1.00 98.50 316 PHE A C 1
ATOM 2474 O O . PHE A 1 316 ? 12.645 12.817 -1.207 1.00 98.50 316 PHE A O 1
ATOM 2481 N N . VAL A 1 317 ? 11.582 12.626 0.774 1.00 97.94 317 VAL A N 1
ATOM 2482 C CA . VAL A 1 317 ? 10.246 12.323 0.264 1.00 97.94 317 VAL A CA 1
ATOM 2483 C C . VAL A 1 317 ? 9.236 13.114 1.073 1.00 97.94 317 VAL A C 1
ATOM 2485 O O . VAL A 1 317 ? 9.299 13.107 2.298 1.00 97.94 317 VAL A O 1
ATOM 2488 N N . ILE A 1 318 ? 8.306 13.787 0.410 1.00 97.06 318 ILE A N 1
ATOM 2489 C CA . ILE A 1 318 ? 7.214 14.516 1.059 1.00 97.06 318 ILE A CA 1
ATOM 2490 C C . ILE A 1 318 ? 5.900 14.011 0.487 1.00 97.06 318 ILE A C 1
ATOM 2492 O O . ILE A 1 318 ? 5.758 13.865 -0.725 1.00 97.06 318 ILE A O 1
ATOM 2496 N N . ASN A 1 319 ? 4.931 13.773 1.360 1.00 92.81 319 ASN A N 1
ATOM 2497 C CA . ASN A 1 319 ? 3.589 13.359 1.001 1.00 92.81 319 ASN A CA 1
ATOM 2498 C C . ASN A 1 319 ? 2.576 14.266 1.684 1.00 92.81 319 ASN A C 1
ATOM 2500 O O . ASN A 1 319 ? 2.536 14.335 2.911 1.00 92.81 319 ASN A O 1
ATOM 2504 N N . LEU A 1 320 ? 1.726 14.903 0.893 1.00 92.12 320 LEU A N 1
ATOM 2505 C CA . LEU A 1 320 ? 0.586 15.682 1.350 1.00 92.12 320 LEU A CA 1
ATOM 2506 C C . LEU A 1 320 ? -0.677 15.010 0.835 1.00 92.12 320 LEU A C 1
ATOM 2508 O O . LEU A 1 320 ? -0.802 14.760 -0.360 1.00 92.12 320 LEU A O 1
ATOM 2512 N N . GLY A 1 321 ? -1.632 14.736 1.706 1.00 87.31 321 GLY A N 1
ATOM 2513 C CA . GLY A 1 321 ? -2.876 14.132 1.268 1.00 87.31 321 GLY A CA 1
ATOM 2514 C C . GLY A 1 321 ? -4.047 14.468 2.157 1.00 87.31 321 GLY A C 1
ATOM 2515 O O . GLY A 1 321 ? -3.933 15.112 3.198 1.00 87.31 321 GLY A O 1
ATOM 2516 N N . GLY A 1 322 ? -5.211 14.031 1.721 1.00 81.81 322 GLY A N 1
ATOM 2517 C CA . GLY A 1 322 ? -6.444 14.252 2.435 1.00 81.81 322 GLY A CA 1
ATOM 2518 C C . GLY A 1 322 ? -7.533 13.307 1.984 1.00 81.81 322 GLY A C 1
ATOM 2519 O O . GLY A 1 322 ? -7.435 12.644 0.950 1.00 81.81 322 GLY A O 1
ATOM 2520 N N . ARG A 1 323 ? -8.576 13.225 2.802 1.00 74.50 323 ARG A N 1
ATOM 2521 C CA . ARG A 1 323 ? -9.724 12.376 2.543 1.00 74.50 323 ARG A CA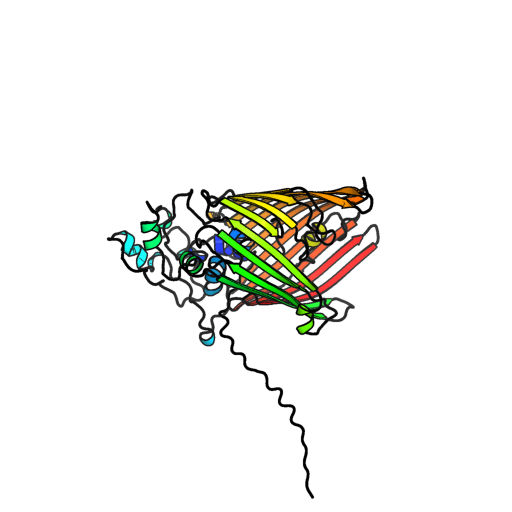 1
ATOM 2522 C C . ARG A 1 323 ? -11.016 13.040 2.991 1.00 74.50 323 ARG A C 1
ATOM 2524 O O . ARG A 1 323 ? -11.135 13.524 4.109 1.00 74.50 323 ARG A O 1
ATOM 2531 N N . TRP A 1 324 ? -12.025 12.959 2.147 1.00 75.81 324 TRP A N 1
ATOM 2532 C CA . TRP A 1 324 ? -13.370 13.424 2.431 1.00 75.81 324 TRP A CA 1
ATOM 2533 C C . TRP A 1 324 ? -14.267 12.206 2.553 1.00 75.81 324 TRP A C 1
ATOM 2535 O O . TRP A 1 324 ? -14.888 11.770 1.591 1.00 75.81 324 TRP A O 1
ATOM 2545 N N . VAL A 1 325 ? -14.290 11.640 3.762 1.00 69.31 325 VAL A N 1
ATOM 2546 C CA . VAL A 1 325 ? -15.038 10.425 4.131 1.00 69.31 325 VAL A CA 1
ATOM 2547 C C . VAL A 1 325 ? -16.479 10.467 3.628 1.00 69.31 325 VAL A C 1
ATOM 2549 O O . VAL A 1 325 ? -16.937 9.505 3.031 1.00 69.31 325 VAL A O 1
ATOM 2552 N N . THR A 1 326 ? -17.164 11.597 3.819 1.00 69.56 326 THR A N 1
ATOM 2553 C CA . THR A 1 326 ? -18.567 11.790 3.419 1.00 69.56 326 THR A CA 1
ATOM 2554 C C . THR A 1 326 ? -18.775 11.795 1.910 1.00 69.56 326 THR A C 1
ATOM 2556 O O . THR A 1 326 ? -19.855 11.454 1.454 1.00 69.56 326 THR A O 1
ATOM 2559 N N . ALA A 1 327 ? -17.761 12.195 1.144 1.00 76.50 327 ALA A N 1
ATOM 2560 C CA . ALA A 1 327 ? -17.805 12.191 -0.313 1.00 76.50 327 ALA A CA 1
ATOM 2561 C C . ALA A 1 327 ? -17.203 10.908 -0.910 1.00 76.50 327 ALA A C 1
ATOM 2563 O O . ALA A 1 327 ? -17.197 10.751 -2.124 1.00 76.50 327 ALA A O 1
ATOM 2564 N N . GLY A 1 328 ? -16.627 10.029 -0.081 1.00 74.69 328 GLY A N 1
ATOM 2565 C CA . GLY A 1 328 ? -15.875 8.870 -0.551 1.00 74.69 328 GLY A CA 1
ATOM 2566 C C . GLY A 1 328 ? -14.603 9.223 -1.326 1.00 74.69 328 GLY A C 1
ATOM 2567 O O . GLY A 1 328 ? -14.093 8.368 -2.031 1.00 74.69 328 GLY A O 1
ATOM 2568 N N . ILE A 1 329 ? -14.079 10.454 -1.228 1.00 83.00 329 ILE A N 1
ATOM 2569 C CA . ILE A 1 329 ? -12.949 10.949 -2.043 1.00 83.00 329 ILE A CA 1
ATOM 2570 C C . ILE A 1 329 ? -11.644 10.960 -1.238 1.00 83.00 329 ILE A C 1
ATOM 2572 O O . ILE A 1 329 ? -11.637 11.302 -0.055 1.00 83.00 329 ILE A O 1
ATOM 2576 N N . SER A 1 330 ? -10.518 10.669 -1.887 1.00 83.00 330 SER A N 1
ATOM 2577 C CA . SER A 1 330 ? -9.159 10.833 -1.357 1.00 83.00 330 SER A CA 1
ATOM 2578 C C . SER A 1 330 ? -8.224 11.483 -2.376 1.00 83.00 330 SER A C 1
ATOM 2580 O O . SER A 1 330 ? -8.335 11.208 -3.569 1.00 83.00 330 SER A O 1
ATOM 2582 N N . LEU A 1 331 ? -7.268 12.275 -1.896 1.00 88.31 331 LEU A N 1
ATOM 2583 C CA . LEU A 1 331 ? -6.189 12.879 -2.678 1.00 88.31 331 LEU A CA 1
ATOM 2584 C C . LEU A 1 331 ? -4.847 12.624 -1.981 1.00 88.31 331 LEU A C 1
ATOM 2586 O O . LEU A 1 331 ? -4.747 12.760 -0.762 1.00 88.31 331 LEU A O 1
ATOM 2590 N N . LEU A 1 332 ? -3.811 12.302 -2.748 1.00 88.00 332 LEU A N 1
ATOM 2591 C CA . LEU A 1 332 ? -2.426 12.219 -2.291 1.00 88.00 332 LEU A CA 1
ATOM 2592 C C . LEU A 1 332 ? -1.508 12.844 -3.344 1.00 88.00 332 LEU A C 1
ATOM 2594 O O . LEU A 1 332 ? -1.594 12.525 -4.525 1.00 88.00 332 LEU A O 1
ATOM 2598 N N . ILE A 1 333 ? -0.608 13.705 -2.895 1.00 96.06 333 ILE A N 1
ATOM 2599 C CA . ILE A 1 333 ? 0.474 14.290 -3.674 1.00 96.06 333 ILE A CA 1
ATOM 2600 C C . ILE A 1 333 ? 1.779 13.859 -3.013 1.00 96.06 333 ILE A C 1
ATOM 2602 O O . ILE A 1 333 ? 1.995 14.122 -1.830 1.00 96.06 333 ILE A O 1
ATOM 2606 N N . SER A 1 334 ? 2.651 13.213 -3.776 1.00 96.75 334 SER A N 1
ATOM 2607 C CA . SER A 1 334 ? 3.942 12.713 -3.311 1.00 96.75 334 SER A CA 1
ATOM 2608 C C . SER A 1 334 ? 5.062 13.283 -4.162 1.00 96.75 334 SER A C 1
ATOM 2610 O O . SER A 1 334 ? 5.022 13.178 -5.385 1.00 96.75 334 SER A O 1
ATOM 2612 N N . TYR A 1 335 ? 6.095 13.821 -3.528 1.00 98.44 335 TYR A N 1
ATOM 2613 C CA . TYR A 1 335 ? 7.314 14.261 -4.194 1.00 98.44 335 TYR A CA 1
ATOM 2614 C C . TYR A 1 335 ? 8.518 13.514 -3.627 1.00 98.44 335 TYR A C 1
ATOM 2616 O O . TYR A 1 335 ? 8.678 13.416 -2.412 1.00 98.44 335 TYR A O 1
ATOM 2624 N N . TRP A 1 336 ? 9.357 12.986 -4.510 1.00 98.62 336 TRP A N 1
ATOM 2625 C CA . TRP A 1 336 ? 10.573 12.245 -4.188 1.00 98.62 336 TRP A CA 1
ATOM 2626 C C . TRP A 1 336 ? 11.754 12.922 -4.863 1.00 98.62 336 TRP A C 1
ATOM 2628 O O . TRP A 1 336 ? 11.705 13.169 -6.068 1.00 98.62 336 TRP A O 1
ATOM 2638 N N . SER A 1 337 ? 12.827 13.171 -4.119 1.00 98.44 337 SER A N 1
ATOM 2639 C CA . SER A 1 337 ? 14.076 13.704 -4.656 1.00 98.44 337 SER A CA 1
ATOM 2640 C C . SER A 1 337 ? 15.251 13.067 -3.936 1.00 98.44 337 SER A C 1
ATOM 2642 O O . SER A 1 337 ? 15.471 13.336 -2.757 1.00 98.44 337 SER A O 1
ATOM 2644 N N . THR A 1 338 ? 16.018 12.244 -4.642 1.00 98.25 338 THR A N 1
ATOM 2645 C CA . THR A 1 338 ? 17.214 11.595 -4.101 1.00 98.25 338 THR A CA 1
ATOM 2646 C C . THR A 1 338 ? 18.388 11.674 -5.062 1.00 98.25 338 THR A C 1
ATOM 2648 O O . THR A 1 338 ? 18.204 11.807 -6.271 1.00 98.25 338 THR A O 1
ATOM 2651 N N . THR A 1 339 ? 19.590 11.554 -4.520 1.00 97.56 339 THR A N 1
ATOM 2652 C CA . THR A 1 339 ? 20.838 11.343 -5.250 1.00 97.56 339 THR A CA 1
ATOM 2653 C C . THR A 1 339 ? 21.445 10.016 -4.833 1.00 97.56 339 THR A C 1
ATOM 2655 O O . THR A 1 339 ? 21.406 9.676 -3.652 1.00 97.56 339 THR A O 1
ATOM 2658 N N . THR A 1 340 ? 22.008 9.273 -5.778 1.00 95.06 340 THR A N 1
ATOM 2659 C CA . THR A 1 340 ? 22.717 8.018 -5.513 1.00 95.06 340 THR A CA 1
ATOM 2660 C C . THR A 1 340 ? 24.133 8.121 -6.080 1.00 95.06 340 THR A C 1
ATOM 2662 O O . THR A 1 340 ? 24.272 8.477 -7.251 1.00 95.06 340 THR A O 1
ATOM 2665 N N . PRO A 1 341 ? 25.183 7.830 -5.295 1.00 91.69 341 PRO A N 1
ATOM 2666 C CA . PRO A 1 341 ? 26.543 7.766 -5.815 1.00 91.69 341 PRO A CA 1
ATOM 2667 C C . PRO A 1 341 ? 26.671 6.663 -6.876 1.00 91.69 341 PRO A C 1
ATOM 2669 O O . PRO A 1 341 ? 26.251 5.529 -6.648 1.00 91.69 341 PRO A O 1
ATOM 2672 N N . ASP A 1 342 ? 27.255 6.991 -8.022 1.00 85.94 342 ASP A N 1
ATOM 2673 C CA . ASP A 1 342 ? 27.667 6.046 -9.061 1.00 85.94 342 ASP A CA 1
ATOM 2674 C C . ASP A 1 342 ? 29.094 5.534 -8.798 1.00 85.94 342 ASP A C 1
ATOM 2676 O O . ASP A 1 342 ? 29.858 6.130 -8.034 1.00 85.94 342 ASP A O 1
ATOM 2680 N N . ALA A 1 343 ? 29.492 4.458 -9.479 1.00 77.44 343 ALA A N 1
ATOM 2681 C CA . ALA A 1 343 ? 30.837 3.886 -9.430 1.00 77.44 343 ALA A CA 1
ATOM 2682 C C . ALA A 1 343 ? 31.942 4.900 -9.788 1.00 77.44 343 ALA A C 1
ATOM 2684 O O . ALA A 1 343 ? 33.074 4.768 -9.328 1.00 77.44 343 ALA A O 1
ATOM 2685 N N . LEU A 1 344 ? 31.609 5.931 -10.574 1.00 73.56 344 LEU A N 1
ATOM 2686 C CA . LEU A 1 344 ? 32.498 7.040 -10.938 1.00 73.56 344 LEU A CA 1
ATOM 2687 C C . LEU A 1 344 ? 32.429 8.231 -9.962 1.00 73.56 344 LEU A C 1
ATOM 2689 O O . LEU A 1 344 ? 32.875 9.325 -10.299 1.00 73.56 344 LEU A O 1
ATOM 2693 N N . ALA A 1 345 ? 31.841 8.047 -8.777 1.00 72.25 345 ALA A N 1
ATOM 2694 C CA . ALA A 1 345 ? 31.605 9.081 -7.763 1.00 72.25 345 ALA A CA 1
ATOM 2695 C C . ALA A 1 345 ? 30.717 10.261 -8.216 1.00 72.25 345 ALA A C 1
ATOM 2697 O O . ALA A 1 345 ? 30.634 11.280 -7.529 1.00 72.25 345 ALA A O 1
ATOM 2698 N N . ALA A 1 346 ? 30.013 10.133 -9.343 1.00 76.00 346 ALA A N 1
ATOM 2699 C CA . ALA A 1 346 ? 28.977 11.082 -9.730 1.00 76.00 346 ALA A CA 1
ATOM 2700 C C . ALA A 1 346 ? 27.678 10.814 -8.957 1.00 76.00 346 ALA A C 1
ATOM 2702 O O . ALA A 1 346 ? 27.349 9.673 -8.660 1.00 76.00 346 ALA A O 1
ATOM 2703 N N . ASN A 1 347 ? 26.915 11.861 -8.646 1.00 89.81 347 ASN A N 1
ATOM 2704 C CA . ASN A 1 347 ? 25.634 11.730 -7.951 1.00 89.81 347 ASN A CA 1
ATOM 2705 C C . ASN A 1 347 ? 24.487 11.663 -8.963 1.00 89.81 347 ASN A C 1
ATOM 2707 O O . ASN A 1 347 ? 24.066 12.700 -9.472 1.00 89.81 347 ASN A O 1
ATOM 2711 N N . LEU A 1 348 ? 23.965 10.463 -9.215 1.00 93.94 348 LEU A N 1
ATOM 2712 C CA . LEU A 1 348 ? 22.821 10.242 -10.097 1.00 93.94 348 LEU A CA 1
ATOM 2713 C C . LEU A 1 348 ? 21.536 10.722 -9.425 1.00 93.94 348 LEU A C 1
ATOM 2715 O O . LEU A 1 348 ? 21.178 10.261 -8.338 1.00 93.94 348 LEU A O 1
ATOM 2719 N N . GLN A 1 349 ? 20.831 11.652 -10.058 1.00 97.19 349 GLN A N 1
ATOM 2720 C CA . GLN A 1 349 ? 19.588 12.206 -9.534 1.00 97.19 349 GLN A CA 1
ATOM 2721 C C . GLN A 1 349 ? 18.371 11.336 -9.850 1.00 97.19 349 GLN A C 1
ATOM 2723 O O . GLN A 1 349 ? 18.200 10.808 -10.947 1.00 97.19 349 GLN A O 1
ATOM 2728 N N . ARG A 1 350 ? 17.433 11.282 -8.907 1.00 97.50 350 ARG A N 1
ATOM 2729 C CA . ARG A 1 350 ? 16.097 10.724 -9.103 1.00 97.50 350 ARG A CA 1
ATOM 2730 C C . ARG A 1 350 ? 15.053 11.668 -8.539 1.00 97.50 350 ARG A C 1
ATOM 2732 O O . ARG A 1 350 ? 15.026 11.922 -7.336 1.00 97.50 350 ARG A O 1
ATOM 2739 N N . LYS A 1 351 ? 14.155 12.134 -9.402 1.00 98.56 351 LYS A N 1
ATOM 2740 C CA . LYS A 1 351 ? 13.021 12.991 -9.050 1.00 98.56 351 LYS A CA 1
ATOM 2741 C C . LYS A 1 351 ? 11.730 12.331 -9.495 1.00 98.56 351 LYS A C 1
ATOM 2743 O O . LYS A 1 351 ? 11.638 11.824 -10.611 1.00 98.56 351 LYS A O 1
ATOM 2748 N N . MET A 1 352 ? 10.727 12.311 -8.630 1.00 98.50 352 MET A N 1
ATOM 2749 C CA . MET A 1 352 ? 9.410 11.790 -8.978 1.00 98.50 352 MET A CA 1
ATOM 2750 C C . MET A 1 352 ? 8.318 12.642 -8.338 1.00 98.50 352 MET A C 1
ATOM 2752 O O . MET A 1 352 ? 8.452 13.075 -7.196 1.00 98.50 352 MET A O 1
ATOM 2756 N N . LEU A 1 353 ? 7.228 12.848 -9.066 1.00 98.62 353 LEU A N 1
ATOM 2757 C CA . LEU A 1 353 ? 6.013 13.495 -8.584 1.00 98.62 353 LEU A CA 1
ATOM 2758 C C . LEU A 1 353 ? 4.840 12.566 -8.883 1.00 98.62 353 LEU A C 1
ATOM 2760 O O . LEU A 1 353 ? 4.617 12.230 -10.043 1.00 98.62 353 LEU A O 1
ATOM 2764 N N . SER A 1 354 ? 4.100 12.163 -7.857 1.00 98.19 354 SER A N 1
ATOM 2765 C CA . SER A 1 354 ? 2.850 11.418 -8.001 1.00 98.19 354 SER A CA 1
ATOM 2766 C C . SER A 1 354 ? 1.679 12.264 -7.515 1.00 98.19 354 SER A C 1
ATOM 2768 O O . SER A 1 354 ? 1.747 12.869 -6.444 1.00 98.19 354 SER A O 1
ATOM 2770 N N . VAL A 1 355 ? 0.605 12.300 -8.301 1.00 97.94 355 VAL A N 1
ATOM 2771 C CA . VAL A 1 355 ? -0.700 12.834 -7.904 1.00 97.94 355 VAL A CA 1
ATOM 2772 C C . VAL A 1 355 ? -1.717 11.716 -8.036 1.00 97.94 355 VAL A C 1
ATOM 2774 O O . VAL A 1 355 ? -1.900 11.144 -9.107 1.00 97.94 355 VAL A O 1
ATOM 2777 N N . SER A 1 356 ? -2.374 11.404 -6.932 1.00 94.19 356 SER A N 1
ATOM 2778 C CA . SER A 1 356 ? -3.224 10.235 -6.781 1.00 94.19 356 SER A CA 1
ATOM 2779 C C . SER A 1 356 ? -4.596 10.642 -6.275 1.00 94.19 356 SER A C 1
ATOM 2781 O O . SER A 1 356 ? -4.703 11.313 -5.251 1.00 94.19 356 SER A O 1
ATOM 2783 N N . ILE A 1 357 ? -5.646 10.218 -6.968 1.00 92.25 357 ILE A N 1
ATOM 2784 C CA . ILE A 1 357 ? -7.039 10.479 -6.605 1.00 92.25 357 ILE A CA 1
ATOM 2785 C C . ILE A 1 357 ? -7.745 9.138 -6.444 1.00 92.25 357 ILE A C 1
ATOM 2787 O O . ILE A 1 357 ? -7.567 8.230 -7.252 1.00 92.25 357 ILE A O 1
ATOM 2791 N N . GLY A 1 358 ? -8.555 9.019 -5.402 1.00 88.06 358 GLY A N 1
ATOM 2792 C CA . GLY A 1 358 ? -9.423 7.872 -5.172 1.00 88.06 358 GLY A CA 1
ATOM 2793 C C . GLY A 1 358 ? -10.846 8.336 -4.919 1.00 88.06 358 GLY A C 1
ATOM 2794 O O . GLY A 1 358 ? -11.054 9.386 -4.312 1.00 88.06 358 GLY A O 1
ATOM 2795 N N . THR A 1 359 ? -11.820 7.569 -5.382 1.00 85.69 359 THR A N 1
ATOM 2796 C CA . THR A 1 359 ? -13.224 7.758 -5.037 1.00 85.69 359 THR A CA 1
ATOM 2797 C C . THR A 1 359 ? -13.923 6.415 -4.886 1.00 85.69 359 THR A C 1
ATOM 2799 O O . THR A 1 359 ? -13.495 5.403 -5.446 1.00 85.69 359 THR A O 1
ATOM 2802 N N . GLU A 1 360 ? -14.998 6.404 -4.120 1.00 82.88 360 GLU A N 1
ATOM 2803 C CA . GLU A 1 360 ? -15.913 5.285 -4.022 1.00 82.88 360 GLU A CA 1
ATOM 2804 C C . GLU A 1 360 ? -17.347 5.797 -4.072 1.00 82.88 360 GLU A C 1
ATOM 2806 O O . GLU A 1 360 ? -17.729 6.690 -3.314 1.00 82.88 360 GLU A O 1
ATOM 2811 N N . ILE A 1 361 ? -18.124 5.200 -4.969 1.00 85.06 361 ILE A N 1
ATOM 2812 C CA . ILE A 1 361 ? -19.528 5.505 -5.202 1.00 85.06 361 ILE A CA 1
ATOM 2813 C C . ILE A 1 361 ? -20.276 4.175 -5.138 1.00 85.06 361 ILE A C 1
ATOM 2815 O O . ILE A 1 361 ? -20.172 3.353 -6.050 1.00 85.06 361 ILE A O 1
ATOM 2819 N N . ASP A 1 362 ? -21.007 3.960 -4.044 1.00 85.75 362 ASP A N 1
ATOM 2820 C CA . ASP A 1 362 ? -21.701 2.700 -3.754 1.00 85.75 362 ASP A CA 1
ATOM 2821 C C . ASP A 1 362 ? -20.754 1.482 -3.836 1.00 85.75 362 ASP A C 1
ATOM 2823 O O . ASP A 1 362 ? -19.858 1.327 -3.009 1.00 85.75 362 ASP A O 1
ATOM 2827 N N . ARG A 1 363 ? -20.917 0.611 -4.836 1.00 86.94 363 ARG A N 1
ATOM 2828 C CA . ARG A 1 363 ? -20.110 -0.603 -5.029 1.00 86.94 363 ARG A CA 1
ATOM 2829 C C . ARG A 1 363 ? -18.895 -0.386 -5.928 1.00 86.94 363 ARG A C 1
ATOM 2831 O O . ARG A 1 363 ? -18.128 -1.327 -6.146 1.00 86.94 363 ARG A O 1
ATOM 2838 N N . LEU A 1 364 ? -18.734 0.811 -6.486 1.00 88.69 364 LEU A N 1
ATOM 2839 C CA . LEU A 1 364 ? -17.669 1.146 -7.421 1.00 88.69 364 LEU A CA 1
ATOM 2840 C C . LEU A 1 364 ? -16.547 1.896 -6.704 1.00 88.69 364 LEU A C 1
ATOM 2842 O O . LEU A 1 364 ? -16.763 2.972 -6.157 1.00 88.69 364 LEU A O 1
ATOM 2846 N N . ILE A 1 365 ? -15.331 1.363 -6.768 1.00 88.00 365 ILE A N 1
ATOM 2847 C CA . ILE A 1 365 ? -14.118 2.005 -6.258 1.00 88.00 365 ILE A CA 1
ATOM 2848 C C . ILE A 1 365 ? -13.241 2.368 -7.453 1.00 88.00 365 ILE A C 1
ATOM 2850 O O . ILE A 1 365 ? -12.857 1.496 -8.232 1.00 88.00 365 ILE A O 1
ATOM 2854 N N . PHE A 1 366 ? -12.875 3.638 -7.574 1.00 93.00 366 PHE A N 1
ATOM 2855 C CA . PHE A 1 366 ? -11.990 4.145 -8.617 1.00 93.00 366 PHE A CA 1
ATOM 2856 C C . PHE A 1 366 ? -10.744 4.773 -8.002 1.00 93.00 366 PHE A C 1
ATOM 2858 O O . PHE A 1 366 ? -10.833 5.548 -7.055 1.00 93.00 366 PHE A O 1
ATOM 2865 N N . ASN A 1 367 ? -9.573 4.454 -8.543 1.00 90.94 367 ASN A N 1
ATOM 2866 C CA . ASN A 1 367 ? -8.315 5.092 -8.177 1.00 90.94 367 ASN A CA 1
ATOM 2867 C C . ASN A 1 367 ? -7.542 5.440 -9.442 1.00 90.94 367 ASN A C 1
ATOM 2869 O O . ASN A 1 367 ? -7.448 4.615 -10.346 1.00 90.94 367 ASN A O 1
ATOM 2873 N N . SER A 1 368 ? -6.957 6.629 -9.480 1.00 95.75 368 SER A N 1
ATOM 2874 C CA . SER A 1 368 ? -6.115 7.108 -10.569 1.00 95.75 368 SER A CA 1
ATOM 2875 C C . SER A 1 368 ? -4.830 7.694 -10.000 1.00 95.75 368 SER A C 1
ATOM 2877 O O . SER A 1 368 ? -4.863 8.409 -9.003 1.00 95.75 368 SER A O 1
ATOM 2879 N N . GLU A 1 369 ? -3.706 7.431 -10.652 1.00 96.62 369 GLU A N 1
ATOM 2880 C CA . GLU A 1 369 ? -2.396 7.990 -10.328 1.00 96.62 369 GLU A CA 1
ATOM 2881 C C . GLU A 1 369 ? -1.737 8.538 -11.589 1.00 96.62 369 GLU A C 1
ATOM 2883 O O . GLU A 1 369 ? -1.610 7.831 -12.588 1.00 96.62 369 GLU A O 1
ATOM 2888 N N . LEU A 1 370 ? -1.271 9.781 -11.515 1.00 98.50 370 LEU A N 1
ATOM 2889 C CA . LEU A 1 370 ? -0.353 10.377 -12.473 1.00 98.50 370 LEU A CA 1
ATOM 2890 C C . LEU A 1 370 ? 1.035 10.454 -11.835 1.00 98.50 370 LEU A C 1
ATOM 2892 O O . LEU A 1 370 ? 1.250 11.243 -10.916 1.00 98.50 370 LEU A O 1
ATOM 2896 N N . LEU A 1 371 ? 1.975 9.659 -12.334 1.00 98.50 371 LEU A N 1
ATOM 2897 C CA . LEU A 1 371 ? 3.364 9.617 -11.889 1.00 98.50 371 LEU A CA 1
ATOM 2898 C C . LEU A 1 371 ? 4.271 10.209 -12.966 1.00 98.50 371 LEU A C 1
ATOM 2900 O O . LEU A 1 371 ? 4.433 9.620 -14.029 1.00 98.50 371 LEU A O 1
ATOM 2904 N N . ARG A 1 372 ? 4.938 11.321 -12.672 1.00 98.62 372 ARG A N 1
ATOM 2905 C CA . ARG A 1 372 ? 6.076 11.818 -13.451 1.00 98.62 372 ARG A CA 1
ATOM 2906 C C . ARG A 1 372 ? 7.370 11.361 -12.794 1.00 98.62 372 ARG A C 1
ATOM 2908 O O . ARG A 1 372 ? 7.526 11.514 -11.584 1.00 98.62 372 ARG A O 1
ATOM 2915 N N . PHE A 1 373 ? 8.307 10.846 -13.579 1.00 98.25 373 PHE A N 1
ATOM 2916 C CA . PHE A 1 373 ? 9.621 10.436 -13.095 1.00 98.25 373 PHE A CA 1
ATOM 2917 C C . PHE A 1 373 ? 10.740 11.001 -13.970 1.00 98.25 373 PHE A C 1
ATOM 2919 O O . PHE A 1 373 ? 10.579 11.224 -15.169 1.00 98.25 373 PHE A O 1
ATOM 2926 N N . GLU A 1 374 ? 11.885 11.210 -13.339 1.00 98.12 374 GLU A N 1
ATOM 2927 C CA . GLU A 1 374 ? 13.144 11.602 -13.947 1.00 98.12 374 GLU A CA 1
ATOM 2928 C C . GLU A 1 374 ? 14.265 10.880 -13.201 1.00 98.12 374 GLU A C 1
ATOM 2930 O O . GLU A 1 374 ? 14.382 11.000 -11.978 1.00 98.12 374 GLU A O 1
ATOM 2935 N N . LYS A 1 375 ? 15.048 10.082 -13.923 1.00 96.50 375 LYS A N 1
ATOM 2936 C CA . LYS A 1 375 ? 16.126 9.255 -13.381 1.00 96.50 375 LYS A CA 1
ATOM 2937 C C . LYS A 1 375 ? 17.374 9.448 -14.216 1.00 96.50 375 LYS A C 1
ATOM 2939 O O . LYS A 1 375 ? 17.376 9.154 -15.405 1.00 96.50 375 LYS A O 1
ATOM 2944 N N . GLU A 1 376 ? 18.426 9.926 -13.588 1.00 95.56 376 GLU A N 1
ATOM 2945 C CA . GLU A 1 376 ? 19.750 9.989 -14.176 1.00 95.56 376 GLU A CA 1
ATOM 2946 C C . GLU A 1 376 ? 20.384 8.596 -14.113 1.00 95.56 376 GLU A C 1
ATOM 2948 O O . GLU A 1 376 ? 20.423 7.985 -13.045 1.00 95.56 376 GLU A O 1
ATOM 2953 N N . PHE A 1 377 ? 20.835 8.063 -15.247 1.00 91.56 377 PHE A N 1
ATOM 2954 C CA . PHE A 1 377 ? 21.517 6.759 -15.303 1.00 91.56 377 PHE A CA 1
ATOM 2955 C C . PHE A 1 377 ? 23.012 6.892 -15.605 1.00 91.56 377 PHE A C 1
ATOM 2957 O O . PHE A 1 377 ? 23.776 5.965 -15.360 1.00 91.56 377 PHE A O 1
ATOM 2964 N N . GLN A 1 378 ? 23.415 8.045 -16.134 1.00 91.38 378 GLN A N 1
ATOM 2965 C CA . GLN A 1 378 ? 24.792 8.492 -16.306 1.00 91.38 378 GLN A CA 1
ATOM 2966 C C . GLN A 1 378 ? 24.811 10.012 -16.121 1.00 91.38 378 GLN A C 1
ATOM 2968 O O . GLN A 1 378 ? 23.791 10.643 -16.402 1.00 91.38 378 GLN A O 1
ATOM 2973 N N . PRO A 1 379 ? 25.941 10.617 -15.722 1.00 93.06 379 PRO A N 1
ATOM 2974 C CA . PRO A 1 379 ? 26.025 12.063 -15.524 1.00 93.06 379 PRO A CA 1
ATOM 2975 C C . PRO A 1 379 ? 25.521 12.848 -16.745 1.00 93.06 379 PRO A C 1
ATOM 2977 O O . PRO A 1 379 ? 26.068 12.726 -17.841 1.00 93.06 379 PRO A O 1
ATOM 2980 N N . GLY A 1 380 ? 24.455 13.628 -16.561 1.00 92.69 380 GLY A N 1
ATOM 2981 C CA . GLY A 1 380 ? 23.799 14.424 -17.603 1.00 92.69 380 GLY A CA 1
ATOM 2982 C C . GLY A 1 380 ? 22.779 13.680 -18.478 1.00 92.69 380 GLY A C 1
ATOM 2983 O O . GLY A 1 380 ? 22.064 14.331 -19.242 1.00 92.69 380 GLY A O 1
ATOM 2984 N N . ASN A 1 381 ? 22.653 12.356 -18.358 1.00 94.69 381 ASN A N 1
ATOM 2985 C CA . ASN A 1 381 ? 21.739 11.534 -19.153 1.00 94.69 381 ASN A CA 1
ATOM 2986 C C . ASN A 1 381 ? 20.561 11.031 -18.312 1.00 94.69 381 ASN A C 1
ATOM 2988 O O . ASN A 1 381 ? 20.735 10.280 -17.348 1.00 94.69 381 ASN A O 1
ATOM 2992 N N . PHE A 1 382 ? 19.349 11.413 -18.718 1.00 96.38 382 PHE A N 1
ATOM 2993 C CA . PHE A 1 382 ? 18.123 11.179 -17.958 1.00 96.38 382 PHE A CA 1
ATOM 2994 C C . PHE A 1 382 ? 17.104 10.343 -18.732 1.00 96.38 382 PHE A C 1
ATOM 2996 O O . PHE A 1 382 ? 16.733 10.689 -19.853 1.00 96.38 382 PHE A O 1
ATOM 3003 N N . ASP A 1 383 ? 16.551 9.336 -18.065 1.00 95.88 383 ASP A N 1
ATOM 3004 C CA . ASP A 1 383 ? 15.287 8.707 -18.433 1.00 95.88 383 ASP A CA 1
ATOM 3005 C C . ASP A 1 383 ? 14.140 9.488 -17.779 1.00 95.88 383 ASP A C 1
ATOM 3007 O O . ASP A 1 383 ? 14.075 9.636 -16.553 1.00 95.88 383 ASP A O 1
ATOM 3011 N N . ARG A 1 384 ? 13.233 10.024 -18.598 1.00 97.94 384 ARG A N 1
ATOM 3012 C CA . ARG A 1 384 ? 12.122 10.880 -18.158 1.00 97.94 384 ARG A CA 1
ATOM 3013 C C . ARG A 1 384 ? 10.822 10.405 -18.767 1.00 97.94 384 ARG A C 1
ATOM 3015 O O . ARG A 1 384 ? 10.758 10.162 -19.968 1.00 97.94 384 ARG A O 1
ATOM 3022 N N . GLY A 1 385 ? 9.770 10.359 -17.964 1.00 98.19 385 GLY A N 1
ATOM 3023 C CA . GLY A 1 385 ? 8.467 9.941 -18.450 1.00 98.19 385 GLY A CA 1
ATOM 3024 C C . GLY A 1 385 ? 7.333 10.246 -17.494 1.00 98.19 385 GLY A C 1
ATOM 3025 O O . GLY A 1 385 ? 7.524 10.727 -16.374 1.00 98.19 385 GLY A O 1
ATOM 3026 N N . THR A 1 386 ? 6.140 9.931 -17.969 1.00 98.62 386 THR A N 1
ATOM 3027 C CA . THR A 1 386 ? 4.889 10.055 -17.242 1.00 98.62 386 THR A CA 1
ATOM 3028 C C . THR A 1 386 ? 4.107 8.763 -17.399 1.00 98.62 386 THR A C 1
ATOM 3030 O O . THR A 1 386 ? 3.940 8.263 -18.509 1.00 98.62 386 THR A O 1
ATOM 3033 N N . VAL A 1 387 ? 3.600 8.252 -16.283 1.00 98.38 387 VAL A N 1
ATOM 3034 C CA . VAL A 1 387 ? 2.722 7.089 -16.208 1.00 98.38 387 VAL A CA 1
ATOM 3035 C C . VAL A 1 387 ? 1.376 7.542 -15.680 1.00 98.38 387 VAL A C 1
ATOM 3037 O O . VAL A 1 387 ? 1.308 8.204 -14.646 1.00 98.38 387 VAL A O 1
ATOM 3040 N N . TRP A 1 388 ? 0.307 7.156 -16.357 1.00 98.50 388 TRP A N 1
ATOM 3041 C CA . TRP A 1 388 ? -1.050 7.303 -15.858 1.00 98.50 388 TRP A CA 1
ATOM 3042 C C . TRP A 1 388 ? -1.634 5.919 -15.600 1.00 98.50 388 TRP A C 1
ATOM 3044 O O . TRP A 1 388 ? -1.744 5.118 -16.523 1.00 98.50 388 TRP A O 1
ATOM 3054 N N . SER A 1 389 ? -1.987 5.635 -14.349 1.00 97.56 389 SER A N 1
ATOM 3055 C CA . SER A 1 389 ? -2.548 4.352 -13.917 1.00 97.56 389 SER A CA 1
ATOM 3056 C C . SER A 1 389 ? -3.953 4.544 -13.367 1.00 97.56 389 SER A C 1
ATOM 3058 O O . SER A 1 389 ? -4.181 5.448 -12.573 1.00 97.56 389 SER A O 1
ATOM 3060 N N . ASN A 1 390 ? -4.882 3.675 -13.745 1.00 97.31 390 ASN A N 1
ATOM 3061 C CA . ASN A 1 390 ? -6.264 3.648 -13.288 1.00 97.31 390 ASN A CA 1
ATOM 3062 C C . ASN A 1 390 ? -6.594 2.250 -12.771 1.00 97.31 390 ASN A C 1
ATOM 3064 O O . ASN A 1 390 ? -6.237 1.249 -13.392 1.00 97.31 390 ASN A O 1
ATOM 3068 N N . ARG A 1 391 ? -7.309 2.179 -11.653 1.00 94.56 391 ARG A N 1
ATOM 3069 C CA . ARG A 1 391 ? -7.806 0.944 -11.051 1.00 94.56 391 ARG A CA 1
ATOM 3070 C C . ARG A 1 391 ? -9.266 1.116 -10.678 1.00 94.56 391 ARG A C 1
ATOM 3072 O O . ARG A 1 391 ? -9.595 1.889 -9.779 1.00 94.56 391 ARG A O 1
ATOM 3079 N N . VAL A 1 392 ? -10.116 0.352 -11.344 1.00 95.50 392 VAL A N 1
ATOM 3080 C CA . VAL A 1 392 ? -11.550 0.256 -11.088 1.00 95.50 392 VAL A CA 1
ATOM 3081 C C . VAL A 1 392 ? -11.822 -1.077 -10.399 1.00 95.50 392 VAL A C 1
ATOM 3083 O O . VAL A 1 392 ? -11.327 -2.120 -10.831 1.00 95.50 392 VAL A O 1
ATOM 3086 N N . LYS A 1 393 ? -12.618 -1.058 -9.333 1.00 94.25 393 LYS A N 1
ATOM 3087 C CA . LYS A 1 393 ? -13.170 -2.260 -8.710 1.00 94.25 393 LYS A CA 1
ATOM 3088 C C . LYS A 1 393 ? -14.676 -2.129 -8.597 1.00 94.25 393 LYS A C 1
ATOM 3090 O O . LYS A 1 393 ? -15.154 -1.118 -8.096 1.00 94.25 393 LYS A O 1
ATOM 3095 N N . TYR A 1 394 ? -15.401 -3.158 -9.004 1.00 94.50 394 TYR A N 1
ATOM 3096 C CA . TYR A 1 394 ? -16.839 -3.250 -8.794 1.00 94.50 394 TYR A CA 1
ATOM 3097 C C . TYR A 1 394 ? -17.152 -4.413 -7.863 1.00 94.50 394 TYR A C 1
ATOM 3099 O O . TYR A 1 394 ? -16.851 -5.567 -8.176 1.00 94.50 394 TYR A O 1
ATOM 3107 N N . ARG A 1 395 ? -17.745 -4.104 -6.714 1.00 90.75 395 ARG A N 1
ATOM 3108 C CA . ARG A 1 395 ? -18.129 -5.083 -5.703 1.00 90.75 395 ARG A CA 1
ATOM 3109 C C . ARG A 1 395 ? -19.445 -5.752 -6.087 1.00 90.75 395 ARG A C 1
ATOM 3111 O O . ARG A 1 395 ? -20.518 -5.190 -5.874 1.00 90.75 395 ARG A O 1
ATOM 3118 N N . PHE A 1 396 ? -19.369 -6.943 -6.668 1.00 91.94 396 PHE A N 1
ATOM 3119 C CA . PHE A 1 396 ? -20.559 -7.640 -7.162 1.00 91.94 396 PHE A CA 1
ATOM 3120 C C . PHE A 1 396 ? -21.228 -8.501 -6.085 1.00 91.94 396 PHE A C 1
ATOM 3122 O O . PHE A 1 396 ? -22.449 -8.649 -6.099 1.00 91.94 396 PHE A O 1
ATOM 3129 N N . TRP A 1 397 ? -20.456 -9.032 -5.132 1.00 88.56 397 TRP A N 1
ATOM 3130 C CA . TRP A 1 397 ? -20.979 -9.844 -4.034 1.00 88.56 397 TRP A CA 1
ATOM 3131 C C . TRP A 1 397 ? -20.046 -9.807 -2.825 1.00 88.56 397 TRP A C 1
ATOM 3133 O O . TRP A 1 397 ? -18.907 -10.260 -2.930 1.00 88.56 397 TRP A O 1
ATOM 3143 N N . ARG A 1 398 ? -20.525 -9.307 -1.675 1.00 87.19 398 ARG A N 1
ATOM 3144 C CA . ARG A 1 398 ? -19.732 -9.185 -0.436 1.00 87.19 398 ARG A CA 1
ATOM 3145 C C . ARG A 1 398 ? -18.334 -8.639 -0.733 1.00 87.19 398 ARG A C 1
ATOM 3147 O O . ARG A 1 398 ? -18.193 -7.702 -1.501 1.00 87.19 398 ARG A O 1
ATOM 3154 N N . GLU A 1 399 ? -17.287 -9.264 -0.212 1.00 87.62 399 GLU A N 1
ATOM 3155 C CA . GLU A 1 399 ? -15.898 -8.885 -0.453 1.00 87.62 399 GLU A CA 1
ATOM 3156 C C . GLU A 1 399 ? -15.290 -9.564 -1.698 1.00 87.62 399 GLU A C 1
ATOM 3158 O O . GLU A 1 399 ? -14.113 -9.936 -1.703 1.00 87.62 399 GLU A O 1
ATOM 3163 N N . GLN A 1 400 ? -16.093 -9.712 -2.760 1.00 90.94 400 GLN A N 1
ATOM 3164 C CA . GLN A 1 400 ? -15.681 -10.102 -4.111 1.00 90.94 400 GLN A CA 1
ATOM 3165 C C . GLN A 1 400 ? -15.857 -8.949 -5.101 1.00 90.94 400 GLN A C 1
ATOM 3167 O O . GLN A 1 400 ? -16.883 -8.262 -5.145 1.00 90.94 400 GLN A O 1
ATOM 3172 N N . TYR A 1 401 ? -14.847 -8.772 -5.942 1.00 94.31 401 TYR A N 1
ATOM 3173 C CA . TYR A 1 401 ? -14.691 -7.625 -6.816 1.00 94.31 401 TYR A CA 1
ATOM 3174 C C . TYR A 1 401 ? -14.345 -8.070 -8.230 1.00 94.31 401 TYR A C 1
ATOM 3176 O O . TYR A 1 401 ? -13.453 -8.892 -8.424 1.00 94.31 401 TYR A O 1
ATOM 3184 N N . LEU A 1 402 ? -14.993 -7.461 -9.219 1.00 97.56 402 LEU A N 1
ATOM 3185 C CA . LEU A 1 402 ? -14.451 -7.375 -10.569 1.00 97.56 402 LEU A CA 1
ATOM 3186 C C . LEU A 1 402 ? -13.408 -6.263 -10.583 1.00 97.56 402 LEU A C 1
ATOM 3188 O O . LEU A 1 402 ? -13.653 -5.187 -10.034 1.00 97.56 402 LEU A O 1
ATOM 3192 N N . VAL A 1 403 ? -12.248 -6.516 -11.178 1.00 96.38 403 VAL A N 1
ATOM 3193 C CA . VAL A 1 403 ? -11.115 -5.587 -11.185 1.00 96.38 403 VAL A CA 1
ATOM 3194 C C . VAL A 1 403 ? -10.712 -5.284 -12.617 1.00 96.38 403 VAL A C 1
ATOM 3196 O O . VAL A 1 403 ? -10.510 -6.196 -13.414 1.00 96.38 403 VAL A O 1
ATOM 3199 N N . LEU A 1 404 ? -10.551 -3.997 -12.908 1.00 97.44 404 LEU A N 1
ATOM 3200 C CA . LEU A 1 404 ? -9.981 -3.485 -14.144 1.00 97.44 404 LEU A CA 1
ATOM 3201 C C . LEU A 1 404 ? -8.836 -2.531 -13.795 1.00 97.44 404 LEU A C 1
ATOM 3203 O O . LEU A 1 404 ? -9.064 -1.481 -13.192 1.00 97.44 404 LEU A O 1
ATOM 3207 N N . ASN A 1 405 ? -7.617 -2.876 -14.195 1.00 97.00 405 ASN A N 1
ATOM 3208 C CA . ASN A 1 405 ? -6.456 -1.998 -14.100 1.00 97.00 405 ASN A CA 1
ATOM 3209 C C . ASN A 1 405 ? -6.015 -1.604 -15.511 1.00 97.00 405 ASN A C 1
ATOM 3211 O O . ASN A 1 405 ? -5.872 -2.460 -16.381 1.00 97.00 405 ASN A O 1
ATOM 3215 N N . HIS A 1 406 ? -5.761 -0.323 -15.731 1.00 98.31 406 HIS A N 1
ATOM 3216 C CA . HIS A 1 406 ? -5.209 0.184 -16.981 1.00 98.31 406 HIS A CA 1
ATOM 3217 C C . HIS A 1 406 ? -4.095 1.174 -16.672 1.00 98.31 406 HIS A C 1
ATOM 3219 O O . HIS A 1 406 ? -4.314 2.116 -15.912 1.00 98.31 406 HIS A O 1
ATOM 3225 N N . ALA A 1 407 ? -2.918 0.989 -17.258 1.00 98.50 407 ALA A N 1
ATOM 3226 C CA . ALA A 1 407 ? -1.806 1.909 -17.102 1.00 98.50 407 ALA A CA 1
ATOM 3227 C C . ALA A 1 407 ? -1.141 2.206 -18.444 1.00 98.50 407 ALA A C 1
ATOM 3229 O O . ALA A 1 407 ? -0.819 1.302 -19.207 1.00 98.50 407 ALA A O 1
ATOM 3230 N N . PHE A 1 408 ? -0.881 3.481 -18.701 1.00 98.56 408 PHE A N 1
ATOM 3231 C CA . PHE A 1 408 ? -0.208 3.959 -19.900 1.00 98.56 408 PHE A CA 1
ATOM 3232 C C . PHE A 1 408 ? 1.035 4.764 -19.524 1.00 98.56 408 PHE A C 1
ATOM 3234 O O . PHE A 1 408 ? 1.012 5.525 -18.558 1.00 98.56 408 PHE A O 1
ATOM 3241 N N . SER A 1 409 ? 2.106 4.625 -20.303 1.00 98.56 409 SER A N 1
ATOM 3242 C CA . SER A 1 409 ? 3.323 5.426 -20.192 1.00 98.56 409 SER A CA 1
ATOM 3243 C C . SER A 1 409 ? 3.776 5.930 -21.558 1.00 98.56 409 SER A C 1
ATOM 3245 O O . SER A 1 409 ? 3.778 5.182 -22.538 1.00 98.56 409 SER A O 1
ATOM 3247 N N . ASN A 1 410 ? 4.257 7.173 -21.601 1.00 98.44 410 ASN A N 1
ATOM 3248 C CA . ASN A 1 410 ? 4.933 7.754 -22.768 1.00 98.44 410 ASN A CA 1
ATOM 3249 C C . ASN A 1 410 ? 6.423 7.359 -22.870 1.00 98.44 410 ASN A C 1
ATOM 3251 O O . ASN A 1 410 ? 7.196 8.020 -23.558 1.00 98.44 410 ASN A O 1
ATOM 3255 N N . THR A 1 411 ? 6.825 6.320 -22.141 1.00 98.25 411 THR A N 1
ATOM 3256 C CA . THR A 1 411 ? 8.139 5.677 -22.206 1.00 98.25 411 THR A CA 1
ATOM 3257 C C . THR A 1 411 ? 7.965 4.167 -22.260 1.00 98.25 411 THR A C 1
ATOM 3259 O O . THR A 1 411 ? 6.920 3.620 -21.882 1.00 98.25 411 THR A O 1
ATOM 3262 N N . ALA A 1 412 ? 9.000 3.472 -22.718 1.00 98.00 412 ALA A N 1
ATOM 3263 C CA . ALA A 1 412 ? 9.090 2.031 -22.554 1.00 98.00 412 ALA A CA 1
ATOM 3264 C C . ALA A 1 412 ? 9.158 1.646 -21.065 1.00 98.00 412 ALA A C 1
ATOM 3266 O O . ALA A 1 412 ? 9.541 2.457 -20.224 1.00 98.00 412 ALA A O 1
ATOM 3267 N N . ARG A 1 413 ? 8.869 0.386 -20.721 1.00 96.19 413 ARG A N 1
ATOM 3268 C CA . ARG A 1 413 ? 8.855 -0.121 -19.332 1.00 96.19 413 ARG A CA 1
ATOM 3269 C C . ARG A 1 413 ? 10.189 0.036 -18.597 1.00 96.19 413 ARG A C 1
ATOM 3271 O O . ARG A 1 413 ? 10.207 0.034 -17.373 1.00 96.19 413 ARG A O 1
ATOM 3278 N N . ASN A 1 414 ? 11.295 0.167 -19.325 1.00 95.31 414 ASN A N 1
ATOM 3279 C CA . ASN A 1 414 ? 12.624 0.426 -18.770 1.00 95.31 414 ASN A CA 1
ATOM 3280 C C . ASN A 1 414 ? 12.946 1.925 -18.602 1.00 95.31 414 ASN A C 1
ATOM 3282 O O . ASN A 1 414 ? 14.063 2.243 -18.216 1.00 95.31 414 ASN A O 1
ATOM 3286 N N . GLY A 1 415 ? 12.004 2.829 -18.889 1.00 95.94 415 GLY A N 1
ATOM 3287 C CA . GLY A 1 415 ? 12.161 4.283 -18.779 1.00 95.94 415 GLY A CA 1
ATOM 3288 C C . GLY A 1 415 ? 12.684 4.976 -20.040 1.00 95.94 415 GLY A C 1
ATOM 3289 O O . GLY A 1 415 ? 12.583 6.198 -20.130 1.00 95.94 415 GLY A O 1
ATOM 3290 N N . LYS A 1 416 ? 13.179 4.217 -21.028 1.00 96.00 416 LYS A N 1
ATOM 3291 C CA . LYS A 1 416 ? 13.747 4.760 -22.271 1.00 96.00 416 LYS A CA 1
ATOM 3292 C C . LYS A 1 416 ? 12.667 5.266 -23.234 1.00 96.00 416 LYS A C 1
ATOM 3294 O O . LYS A 1 416 ? 11.479 4.965 -23.088 1.00 96.00 416 LYS A O 1
ATOM 3299 N N . ALA A 1 417 ? 13.102 5.992 -24.266 1.00 96.56 417 ALA A N 1
ATOM 3300 C CA . ALA A 1 417 ? 12.245 6.474 -25.349 1.00 96.56 417 ALA A CA 1
ATOM 3301 C C . ALA A 1 417 ? 11.393 5.341 -25.956 1.00 96.56 417 ALA A C 1
ATOM 3303 O O . ALA A 1 417 ? 11.910 4.282 -26.329 1.00 96.56 417 ALA A O 1
ATOM 3304 N N . GLY A 1 418 ? 10.080 5.564 -26.035 1.00 97.38 418 GLY A N 1
ATOM 3305 C CA . GLY A 1 418 ? 9.130 4.517 -26.386 1.00 97.38 418 GLY A CA 1
ATOM 3306 C C . GLY A 1 418 ? 7.726 4.770 -25.848 1.00 97.38 418 GLY A C 1
ATOM 3307 O O . GLY A 1 418 ? 7.362 5.901 -25.549 1.00 97.38 418 GLY A O 1
ATOM 3308 N N . SER A 1 419 ? 6.936 3.712 -25.697 1.00 98.50 419 SER A N 1
ATOM 3309 C CA . SER A 1 419 ? 5.642 3.765 -25.004 1.00 98.50 419 SER A CA 1
ATOM 3310 C C . SER A 1 419 ? 5.319 2.421 -24.366 1.00 98.50 419 SER A C 1
ATOM 3312 O O . SER A 1 419 ? 5.830 1.386 -24.794 1.00 98.50 419 SER A O 1
ATOM 3314 N N . SER A 1 420 ? 4.471 2.424 -23.345 1.00 98.50 420 SER A N 1
ATOM 3315 C CA . SER A 1 420 ? 3.997 1.197 -22.706 1.00 98.50 420 SER A CA 1
ATOM 3316 C C . SER A 1 420 ? 2.518 1.303 -22.399 1.00 98.50 420 SER A C 1
ATOM 3318 O O . SER A 1 420 ? 2.043 2.354 -21.975 1.00 98.50 420 SER A O 1
ATOM 3320 N N . ASN A 1 421 ? 1.800 0.201 -22.565 1.00 98.56 421 ASN A N 1
ATOM 3321 C CA . ASN A 1 421 ? 0.411 0.078 -22.158 1.00 98.56 421 ASN A CA 1
ATOM 3322 C C . ASN A 1 421 ? 0.222 -1.245 -21.410 1.00 98.56 421 ASN A C 1
ATOM 3324 O O . ASN A 1 421 ? 0.766 -2.275 -21.802 1.00 98.56 421 ASN A O 1
ATOM 3328 N N . GLU A 1 422 ? -0.521 -1.222 -20.319 1.00 98.44 422 GLU A N 1
ATOM 3329 C CA . GLU A 1 422 ? -0.817 -2.369 -19.479 1.00 98.44 422 GLU A CA 1
ATOM 3330 C C . GLU A 1 422 ? -2.310 -2.402 -19.181 1.00 98.44 422 GLU A C 1
ATOM 3332 O O . GLU A 1 422 ? -2.903 -1.417 -18.746 1.00 98.44 422 GLU A O 1
ATOM 3337 N N . PHE A 1 423 ? -2.908 -3.563 -19.402 1.00 98.25 423 PHE A N 1
ATOM 3338 C CA . PHE A 1 423 ? -4.309 -3.833 -19.151 1.00 98.25 423 PHE A CA 1
ATOM 3339 C C . PHE A 1 423 ? -4.421 -5.101 -18.310 1.00 98.25 423 PHE A C 1
ATOM 3341 O O . PHE A 1 423 ? -3.838 -6.129 -18.656 1.00 98.25 423 PHE A O 1
ATOM 3348 N N . MET A 1 424 ? -5.170 -5.040 -17.213 1.00 97.88 424 MET A N 1
ATOM 3349 C CA . MET A 1 424 ? -5.483 -6.195 -16.378 1.00 97.88 424 MET A CA 1
ATOM 3350 C C . MET A 1 424 ? -6.982 -6.247 -16.122 1.00 97.88 424 MET A C 1
ATOM 3352 O O . MET A 1 424 ? -7.570 -5.247 -15.714 1.00 97.88 424 MET A O 1
ATOM 3356 N N . LEU A 1 425 ? -7.589 -7.410 -16.314 1.00 98.25 425 LEU A N 1
ATOM 3357 C CA . LEU A 1 425 ? -9.012 -7.637 -16.081 1.00 98.25 425 LEU A CA 1
ATOM 3358 C C . LEU A 1 425 ? -9.202 -8.955 -15.345 1.00 98.25 425 LEU A C 1
ATOM 3360 O O . LEU A 1 425 ? -8.637 -9.969 -15.744 1.00 98.25 425 LEU A O 1
ATOM 3364 N N . GLY A 1 426 ? -10.035 -8.972 -14.314 1.00 97.75 426 GLY A N 1
ATOM 3365 C CA . GLY A 1 426 ? -10.411 -10.228 -13.684 1.00 97.75 426 GLY A CA 1
ATOM 3366 C C . GLY A 1 426 ? -11.198 -10.051 -12.402 1.00 97.75 426 GLY A C 1
ATOM 3367 O O . GLY A 1 426 ? -12.008 -9.130 -12.284 1.00 97.75 426 GLY A O 1
ATOM 3368 N N . ALA A 1 427 ? -10.973 -10.952 -11.452 1.00 96.88 427 ALA A N 1
ATOM 3369 C CA . ALA A 1 427 ? -11.701 -11.007 -10.197 1.00 96.88 427 ALA A CA 1
ATOM 3370 C C . ALA A 1 427 ? -10.755 -11.105 -9.000 1.00 96.88 427 ALA A C 1
ATOM 3372 O O . ALA A 1 427 ? -9.673 -11.685 -9.067 1.00 96.88 427 ALA A O 1
ATOM 3373 N N . MET A 1 428 ? -11.185 -10.535 -7.884 1.00 94.69 428 MET A N 1
ATOM 3374 C CA . MET A 1 428 ? -10.442 -10.494 -6.634 1.00 94.69 428 MET A CA 1
ATOM 3375 C C . MET A 1 428 ? -11.410 -10.718 -5.480 1.00 94.69 428 MET A C 1
ATOM 3377 O O . MET A 1 428 ? -12.475 -10.108 -5.449 1.00 94.69 428 MET A O 1
ATOM 3381 N N . GLY A 1 429 ? -11.028 -11.536 -4.509 1.00 90.62 429 GLY A N 1
ATOM 3382 C CA . GLY A 1 429 ? -11.907 -11.932 -3.421 1.00 90.62 429 GLY A CA 1
ATOM 3383 C C . GLY A 1 429 ? -11.203 -12.073 -2.090 1.00 90.62 429 GLY A C 1
ATOM 3384 O O . GLY A 1 429 ? -10.121 -12.651 -2.030 1.00 90.62 429 GLY A O 1
ATOM 3385 N N . TYR A 1 430 ? -11.852 -11.623 -1.019 1.00 89.62 430 TYR A N 1
ATOM 3386 C CA . TYR A 1 430 ? -11.474 -11.966 0.352 1.00 89.62 430 TYR A CA 1
ATOM 3387 C C . TYR A 1 430 ? -12.337 -13.132 0.807 1.00 89.62 430 TYR A C 1
ATOM 3389 O O . TYR A 1 430 ? -13.510 -12.955 1.133 1.00 89.62 430 TYR A O 1
ATOM 3397 N N . LEU A 1 431 ? -11.792 -14.343 0.741 1.00 89.69 431 LEU A N 1
ATOM 3398 C CA . LEU A 1 431 ? -12.556 -15.576 0.934 1.00 89.69 431 LEU A CA 1
ATOM 3399 C C . LEU A 1 431 ? -12.893 -15.760 2.415 1.00 89.69 431 LEU A C 1
ATOM 3401 O O . LEU A 1 431 ? -14.052 -15.674 2.821 1.00 89.69 431 LEU A O 1
ATOM 3405 N N . LEU A 1 432 ? -11.850 -15.938 3.214 1.00 89.56 432 LEU A N 1
ATOM 3406 C CA . LEU A 1 432 ? -11.887 -16.053 4.666 1.00 89.56 432 LEU A CA 1
ATOM 3407 C C . LEU A 1 432 ? -11.192 -14.830 5.264 1.00 89.56 432 LEU A C 1
ATOM 3409 O O . LEU A 1 432 ? -10.472 -14.141 4.528 1.00 89.56 432 LEU A O 1
ATOM 3413 N N . PRO A 1 433 ? -11.345 -14.563 6.575 1.00 84.25 433 PRO A N 1
ATOM 3414 C CA . PRO A 1 433 ? -10.464 -13.655 7.279 1.00 84.25 433 PRO A CA 1
ATOM 3415 C C . PRO A 1 433 ? -9.023 -14.013 6.947 1.00 84.25 433 PRO A C 1
ATOM 3417 O O . PRO A 1 433 ? -8.457 -14.973 7.457 1.00 84.25 433 PRO A O 1
ATOM 3420 N N . GLY A 1 434 ? -8.432 -13.186 6.093 1.00 79.94 434 GLY A N 1
ATOM 3421 C CA . GLY A 1 434 ? -7.046 -13.334 5.729 1.00 79.94 434 GLY A CA 1
ATOM 3422 C C . GLY A 1 434 ? -6.662 -14.181 4.561 1.00 79.94 434 GLY A C 1
ATOM 3423 O O . GLY A 1 434 ? -5.509 -14.537 4.358 1.00 79.94 434 GLY A O 1
ATOM 3424 N N . THR A 1 435 ? -7.613 -14.483 3.722 1.00 88.06 435 THR A N 1
ATOM 3425 C CA . THR A 1 435 ? -7.255 -15.088 2.460 1.00 88.06 435 THR A CA 1
ATOM 3426 C C . THR A 1 435 ? -7.774 -14.182 1.386 1.00 88.06 435 THR A C 1
ATOM 3428 O O . THR A 1 435 ? -8.981 -13.978 1.276 1.00 88.06 435 THR A O 1
ATOM 3431 N N . GLN A 1 436 ? -6.849 -13.631 0.612 1.00 89.69 436 GLN A N 1
ATOM 3432 C CA . GLN A 1 436 ? -7.187 -12.963 -0.626 1.00 89.69 436 GLN A CA 1
ATOM 3433 C C . GLN A 1 436 ? -6.776 -13.875 -1.772 1.00 89.69 436 GLN A C 1
ATOM 3435 O O . GLN A 1 436 ? -5.648 -14.361 -1.796 1.00 89.69 436 GLN A O 1
ATOM 3440 N N . ALA A 1 437 ? -7.678 -14.071 -2.720 1.00 93.94 437 ALA A N 1
ATOM 3441 C CA . ALA A 1 437 ? -7.368 -14.652 -4.012 1.00 93.94 437 ALA A CA 1
ATOM 3442 C C . ALA A 1 437 ? -7.619 -13.607 -5.103 1.00 93.94 437 ALA A C 1
ATOM 3444 O O . ALA A 1 437 ? -8.561 -12.817 -5.017 1.00 93.94 437 ALA A O 1
ATOM 3445 N N . GLU A 1 438 ? -6.774 -13.588 -6.122 1.00 95.38 438 GLU A N 1
ATOM 3446 C CA . GLU A 1 438 ? -6.894 -12.707 -7.278 1.00 95.38 438 GLU A CA 1
ATOM 3447 C C . GLU A 1 438 ? -6.583 -13.511 -8.543 1.00 95.38 438 GLU A C 1
ATOM 3449 O O . GLU A 1 438 ? -5.586 -14.227 -8.597 1.00 95.38 438 GLU A O 1
ATOM 3454 N N . LEU A 1 439 ? -7.454 -13.416 -9.545 1.00 97.38 439 LEU A N 1
ATOM 3455 C CA . LEU A 1 439 ? -7.294 -14.018 -10.864 1.00 97.38 439 LEU A CA 1
ATOM 3456 C C . LEU A 1 439 ? -7.423 -12.906 -11.900 1.00 97.38 439 LEU A C 1
ATOM 3458 O O . LEU A 1 439 ? -8.482 -12.287 -11.999 1.00 97.38 439 LEU A O 1
ATOM 3462 N N . LEU A 1 440 ? -6.370 -12.661 -12.671 1.00 97.62 440 LEU A N 1
ATOM 3463 C CA . LEU A 1 440 ? -6.306 -11.597 -13.669 1.00 97.62 440 LEU A CA 1
ATOM 3464 C C . LEU A 1 440 ? -5.857 -12.159 -15.011 1.00 97.62 440 LEU A C 1
ATOM 3466 O O . LEU A 1 440 ? -4.871 -12.884 -15.092 1.00 97.62 440 LEU A O 1
ATOM 3470 N N . TYR A 1 441 ? -6.526 -11.750 -16.076 1.00 98.19 441 TYR A N 1
ATOM 3471 C CA . TYR A 1 441 ? -5.923 -11.694 -17.395 1.00 98.19 441 TYR A CA 1
ATOM 3472 C C . TYR A 1 441 ? -5.094 -10.414 -17.493 1.00 98.19 441 TYR A C 1
ATOM 3474 O O . TYR A 1 441 ? -5.594 -9.329 -17.192 1.00 98.19 441 TYR A O 1
ATOM 3482 N N . VAL A 1 442 ? -3.839 -10.534 -17.909 1.00 97.44 442 VAL A N 1
ATOM 3483 C CA . VAL A 1 442 ? -2.886 -9.431 -18.028 1.00 97.44 442 VAL A CA 1
ATOM 3484 C C . VAL A 1 442 ? -2.427 -9.343 -19.474 1.00 97.44 442 VAL A C 1
ATOM 3486 O O . VAL A 1 442 ? -2.056 -10.348 -20.072 1.00 97.44 442 VAL A O 1
ATOM 3489 N N . ARG A 1 443 ? -2.421 -8.133 -20.033 1.00 98.19 443 ARG A N 1
ATOM 3490 C CA . ARG A 1 443 ? -1.846 -7.826 -21.343 1.00 98.19 443 ARG A CA 1
ATOM 3491 C C . ARG A 1 443 ? -0.968 -6.590 -21.238 1.00 98.19 443 ARG A C 1
ATOM 3493 O O . ARG A 1 443 ? -1.411 -5.536 -20.785 1.00 98.19 443 ARG A O 1
ATOM 3500 N N . ARG A 1 444 ? 0.273 -6.707 -21.688 1.00 97.81 444 ARG A N 1
ATOM 3501 C CA . ARG A 1 444 ? 1.288 -5.657 -21.673 1.00 97.81 444 ARG A CA 1
ATOM 3502 C C . ARG A 1 444 ? 1.796 -5.450 -23.085 1.00 97.81 444 ARG A C 1
ATOM 3504 O O . ARG A 1 444 ? 2.252 -6.386 -23.729 1.00 97.81 444 ARG A O 1
ATOM 3511 N N . TYR A 1 445 ? 1.733 -4.217 -23.548 1.00 98.44 445 TYR A N 1
ATOM 3512 C CA . TYR A 1 445 ? 2.379 -3.756 -24.762 1.00 98.44 445 TYR A CA 1
ATOM 3513 C C . TYR A 1 445 ? 3.533 -2.835 -24.378 1.00 98.44 445 TYR A C 1
ATOM 3515 O O . TYR A 1 445 ? 3.396 -1.989 -23.491 1.00 98.44 445 TYR A O 1
ATOM 3523 N N . ASN A 1 446 ? 4.669 -2.990 -25.040 1.00 98.31 446 ASN A N 1
ATOM 3524 C CA . ASN A 1 446 ? 5.854 -2.190 -24.791 1.00 98.31 446 ASN A CA 1
ATOM 3525 C C . ASN A 1 446 ? 6.571 -1.915 -26.112 1.00 98.31 446 ASN A C 1
ATOM 3527 O O . ASN A 1 446 ? 6.843 -2.828 -26.879 1.00 98.31 446 ASN A O 1
ATOM 3531 N N . LEU A 1 447 ? 6.894 -0.657 -26.371 1.00 98.31 447 LEU A N 1
ATOM 3532 C CA . LEU A 1 447 ? 7.635 -0.207 -27.540 1.00 98.31 447 LEU A CA 1
ATOM 3533 C C . LEU A 1 447 ? 8.924 0.440 -27.050 1.00 98.31 447 LEU A C 1
ATOM 3535 O O . LEU A 1 447 ? 8.853 1.464 -26.377 1.00 98.31 447 LEU A O 1
ATOM 3539 N N . VAL A 1 448 ? 10.081 -0.135 -27.380 1.00 97.25 448 VAL A N 1
ATOM 3540 C CA . VAL A 1 448 ? 11.406 0.434 -27.069 1.00 97.25 448 VAL A CA 1
ATOM 3541 C C . VAL A 1 448 ? 12.034 0.881 -28.383 1.00 97.25 448 VAL A C 1
ATOM 3543 O O . VAL A 1 448 ? 12.339 0.045 -29.235 1.00 97.25 448 VAL A O 1
ATOM 3546 N N . GLY A 1 449 ? 12.203 2.191 -28.579 1.00 94.06 449 GLY A N 1
ATOM 3547 C CA . GLY A 1 449 ? 12.556 2.724 -29.897 1.00 94.06 449 GLY A CA 1
ATOM 3548 C C . GLY A 1 449 ? 11.514 2.318 -30.947 1.00 94.06 449 GLY A C 1
ATOM 3549 O O . GLY A 1 449 ? 10.356 2.712 -30.850 1.00 94.06 449 GLY A O 1
ATOM 3550 N N . SER A 1 450 ? 11.913 1.503 -31.925 1.00 94.94 450 SER A N 1
ATOM 3551 C CA . SER A 1 450 ? 11.044 0.956 -32.981 1.00 94.94 450 SER A CA 1
ATOM 3552 C C . SER A 1 450 ? 10.654 -0.513 -32.779 1.00 94.94 450 SER A C 1
ATOM 3554 O O . SER A 1 450 ? 10.012 -1.093 -33.650 1.00 94.94 450 SER A O 1
ATOM 3556 N N . THR A 1 451 ? 11.047 -1.138 -31.664 1.00 97.50 451 THR A N 1
ATOM 3557 C CA . THR A 1 451 ? 10.829 -2.574 -31.426 1.00 97.50 451 THR A CA 1
ATOM 3558 C C . THR A 1 451 ? 9.623 -2.796 -30.508 1.00 97.50 451 THR A C 1
ATOM 3560 O O . THR A 1 451 ? 9.725 -2.504 -29.310 1.00 97.50 451 THR A O 1
ATOM 3563 N N . PRO A 1 452 ? 8.480 -3.282 -31.029 1.00 97.88 452 PRO A N 1
ATOM 3564 C CA . PRO A 1 452 ? 7.325 -3.615 -30.209 1.00 97.88 452 PRO A CA 1
ATOM 3565 C C . PRO A 1 452 ? 7.487 -4.996 -29.563 1.00 97.88 452 PRO A C 1
ATOM 3567 O O . PRO A 1 452 ? 8.003 -5.934 -30.166 1.00 97.88 452 PRO A O 1
ATOM 3570 N N . SER A 1 453 ? 6.967 -5.143 -28.352 1.00 97.69 453 SER A N 1
ATOM 3571 C CA . SER A 1 453 ? 6.745 -6.421 -27.692 1.00 97.69 453 SER A CA 1
ATOM 3572 C C . SER A 1 453 ? 5.358 -6.443 -27.056 1.00 97.69 453 SER A C 1
ATOM 3574 O O . SER A 1 453 ? 4.851 -5.429 -26.572 1.00 97.69 453 SER A O 1
ATOM 3576 N N . THR A 1 454 ? 4.716 -7.608 -27.098 1.00 97.88 454 THR A N 1
ATOM 3577 C CA . THR A 1 454 ? 3.441 -7.855 -26.422 1.00 97.88 454 THR A CA 1
ATOM 3578 C C . THR A 1 454 ? 3.574 -9.109 -25.580 1.00 97.88 454 THR A C 1
ATOM 3580 O O . THR A 1 454 ? 4.106 -10.113 -26.041 1.00 97.88 454 THR A O 1
ATOM 3583 N N . GLU A 1 455 ? 3.087 -9.033 -24.354 1.00 96.62 455 GLU A N 1
ATOM 3584 C CA . GLU A 1 455 ? 2.998 -10.141 -23.415 1.00 96.62 455 GLU A CA 1
ATOM 3585 C C . GLU A 1 455 ? 1.544 -10.233 -22.959 1.00 96.62 455 GLU A C 1
ATOM 3587 O O . GLU A 1 455 ? 0.952 -9.228 -22.557 1.00 96.62 455 GLU A O 1
ATOM 3592 N N . SER A 1 456 ? 0.959 -11.420 -23.025 1.00 97.88 456 SER A N 1
ATOM 3593 C CA . SER A 1 456 ? -0.358 -11.703 -22.460 1.00 97.88 456 SER A CA 1
ATOM 3594 C C . SER A 1 456 ? -0.327 -12.991 -21.663 1.00 97.88 456 SER A C 1
ATOM 3596 O O . SER A 1 456 ? 0.506 -13.867 -21.900 1.00 97.88 456 SER A O 1
ATOM 3598 N N . GLY A 1 457 ? -1.208 -13.081 -20.676 1.00 97.06 457 GLY A N 1
ATOM 3599 C CA . GLY A 1 457 ? -1.297 -14.262 -19.843 1.00 97.06 457 GLY A CA 1
ATOM 3600 C C . GLY A 1 457 ? -2.358 -14.172 -18.765 1.00 97.06 457 GLY A C 1
ATOM 3601 O O . GLY A 1 457 ? -3.002 -13.141 -18.563 1.00 97.06 457 GLY A O 1
ATOM 3602 N N . ILE A 1 458 ? -2.517 -15.276 -18.051 1.00 97.94 458 ILE A N 1
ATOM 3603 C CA . ILE A 1 458 ? -3.354 -15.379 -16.863 1.00 97.94 458 ILE A CA 1
ATOM 3604 C C . ILE A 1 458 ? -2.439 -15.437 -15.645 1.00 97.94 458 ILE A C 1
ATOM 3606 O O . ILE A 1 458 ? -1.463 -16.184 -15.610 1.00 97.94 458 ILE A O 1
ATOM 3610 N N . GLN A 1 459 ? -2.779 -14.654 -14.635 1.00 96.25 459 GLN A N 1
ATOM 3611 C CA . GLN A 1 459 ? -2.131 -14.611 -13.341 1.00 96.25 459 GLN A CA 1
ATOM 3612 C C . GLN A 1 459 ? -3.146 -14.998 -12.274 1.00 96.25 459 GLN A C 1
ATOM 3614 O O . GLN A 1 459 ? -4.216 -14.402 -12.186 1.00 96.25 459 GLN A O 1
ATOM 3619 N N . PHE A 1 460 ? -2.782 -15.947 -11.423 1.00 96.81 460 PHE A N 1
ATOM 3620 C CA . PHE A 1 460 ? -3.491 -16.236 -10.189 1.00 96.81 460 PHE A CA 1
ATOM 3621 C C . PHE A 1 460 ? -2.565 -15.986 -9.005 1.00 96.81 460 PHE A C 1
ATOM 3623 O O . PHE A 1 460 ? -1.408 -16.402 -9.005 1.00 96.81 460 PHE A O 1
ATOM 3630 N N . GLN A 1 461 ? -3.070 -15.322 -7.977 1.00 95.00 461 GLN A N 1
ATOM 3631 C CA . GLN A 1 461 ? -2.325 -15.067 -6.760 1.00 95.00 461 GLN A CA 1
ATOM 3632 C C . GLN A 1 461 ? -3.199 -15.312 -5.538 1.00 95.00 461 GLN A C 1
ATOM 3634 O O . GLN A 1 461 ? -4.322 -14.820 -5.457 1.00 95.00 461 GLN A O 1
ATOM 3639 N N . THR A 1 462 ? -2.631 -15.991 -4.546 1.00 94.00 462 THR A N 1
ATOM 3640 C CA . THR A 1 462 ? -3.206 -16.093 -3.206 1.00 94.00 462 THR A CA 1
ATOM 3641 C C . THR A 1 462 ? -2.286 -15.400 -2.217 1.00 94.00 462 THR A C 1
ATOM 3643 O O . THR A 1 462 ? -1.079 -15.645 -2.199 1.00 94.00 462 THR A O 1
ATOM 3646 N N . HIS A 1 463 ? -2.861 -14.542 -1.381 1.00 89.12 463 HIS A N 1
ATOM 3647 C CA . HIS A 1 463 ? -2.183 -13.908 -0.256 1.00 89.12 463 HIS A CA 1
ATOM 3648 C C . HIS A 1 463 ? -2.742 -14.511 1.027 1.00 89.12 463 HIS A C 1
ATOM 3650 O O . HIS A 1 463 ? -3.960 -14.534 1.230 1.00 89.12 463 HIS A O 1
ATOM 3656 N N . ILE A 1 464 ? -1.837 -14.958 1.891 1.00 87.31 464 ILE A N 1
ATOM 3657 C CA . ILE A 1 464 ? -2.095 -15.481 3.228 1.00 87.31 464 ILE A CA 1
ATOM 3658 C C . ILE A 1 464 ? -1.169 -14.734 4.203 1.00 87.31 464 ILE A C 1
ATOM 3660 O O . ILE A 1 464 ? -0.023 -15.062 4.405 1.00 87.31 464 ILE A O 1
ATOM 3664 N N . TYR A 1 465 ? -1.673 -13.696 4.819 1.00 80.25 465 TYR A N 1
ATOM 3665 C CA . TYR A 1 465 ? -1.064 -12.734 5.714 1.00 80.25 465 TYR A CA 1
ATOM 3666 C C . TYR A 1 465 ? -1.420 -12.815 7.239 1.00 80.25 465 TYR A C 1
ATOM 3668 O O . TYR A 1 465 ? -2.141 -11.936 7.629 1.00 80.25 465 TYR A O 1
ATOM 3676 N N . PHE A 1 466 ? -1.012 -13.774 8.099 1.00 70.56 466 PHE A N 1
ATOM 3677 C CA . PHE A 1 466 ? -1.527 -13.932 9.501 1.00 70.56 466 PHE A CA 1
ATOM 3678 C C . PHE A 1 466 ? -0.846 -13.132 10.628 1.00 70.56 466 PHE A C 1
ATOM 3680 O O . PHE A 1 466 ? 0.180 -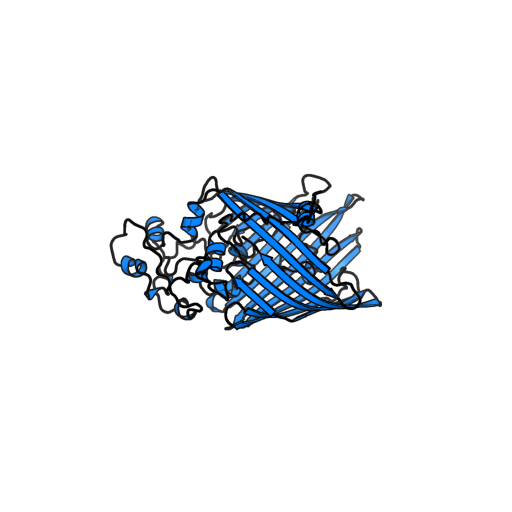12.460 10.390 1.00 70.56 466 PHE A O 1
#

Radius of gyration: 23.8 Å; Cα contacts (8 Å, |Δi|>4): 1181; chains: 1; bounding box: 61×86×70 Å

pLDDT: mean 81.6, std 18.95, range [28.69, 98.62]

Nearest PDB structures (foldseek):
  5mds-assembly1_C  TM=7.432E-01  e=3.819E-09  Vibrio harveyi
  1e54-assembly1_A  TM=7.099E-01  e=2.249E-09  Delftia acidovorans
  2hdf-assembly1_A  TM=4.838E-01  e=7.640E-03  Escherichia coli
  7vcf-assembly1_F  TM=3.789E-01  e=7.062E-02  Chlamydomonas reinhardtii
  8qn4-assembly1_F  TM=3.684E-01  e=3.951E+00  Escherichia coli K-12

Secondary structure (DSSP, 8-state):
--------------------------TTHHHHHTT-HHHHS-TTPPBPPGGG----S-HIIIII-TTTTTTTSHHHHHHHHHTS-S---GGGTPPPEEPPGGG-HHHHGGGSSPPSSPBPPPEE--SS--HHHHSSSS-SGGG-B-SSHHHHHHTSBTT-HHHHHHH-SEEEEEEEEEEEEEETTS--EEEEEEEEEEEEEEEETTTEEEEEEEEEE--TT---TTHHHHHEEEEEEEEEEEEEEGGGEEEEEEEE----SPPPS-TTSHHHHHHT--TT--EEEEEEEE-SSSSEEEEEEEE--SSTTS---EEEEEEEEEEEGGGTEEEEEEEEEEEEE-TTS-EEEEEEEEEEEEEEETTEEEEEEEEEEEEEEETTEEEEEEEEEEEEEEEEETTEEEEEEEEEEEE-TTSSEEEEEEEEEEEEEE-STTEEEEEEEEEEEEEETTEEEEEEEEEEEEEE--